Protein AF-0000000085180504 (afdb_homodimer)

Sequence (422 aa):
MKVPSAAISRLVTYLRILEELEAKGIHRTSSEQLAEEAQVTAFQVRKDLSYFGSYGTRGVGYTVPVLKRELRHILGLNRKWGLCIVGMGRLGSALADYPGFGESFELRGFFDVDPEKIGRPVRGGTIEPLDLLPQRVPGRIEIALLTVPREAAQEAADLLVRAGIKGILNFAPVILEVPKEVVVENVDFLAGLTRLSFFILNPKWREEMMEMKVPSAAISRLVTYLRILEELEAKGIHRTSSEQLAEEAQVTAFQVRKDLSYFGSYGTRGVGYTVPVLKRELRHILGLNRKWGLCIVGMGRLGSALADYPGFGESFELRGFFDVDPEKIGRPVRGGTIEPLDLLPQRVPGRIEIALLTVPREAAQEAADLLVRAGIKGILNFAPVILEVPKEVVVENVDFLAGLTRLSFFILNPKWREEMME

Secondary structure (DSSP, 8-state):
----HHHHHHHHHHHHHHHHHHHTT--EE-HHHHHHHHTS-HHHHHHHHHTT----BTTTBEEHHHHHHHHHHHTT-SS-EEEEEE--SHHHHHHHT-GGGTTTEEEEEEEES-TTTTT-EETTEEEEEGGGHHHHSTTT--EEEE---HHHHHHHHHHHHHHT--EEEE-SSS-----TTSEEEE--HHHHHHHHHHHHH-HHHHHHHH-/----HHHHHHHHHHHHHHHHHHHTT--EE-HHHHHHHHTS-HHHHHHHHHTT----BTTTBEEHHHHHHHHHHHTT-SS-EEEEEE--SHHHHHHHT-GGGTTTEEEEEEEES-TTTTT-EETTEEEEEGGGHHHHSTTT--EEEE---HHHHHHHHHHHHHHT--EEEE-SSS-----TTSEEEE--HHHHHHHHHHHHH-HHHHHHHH-

Nearest PDB structures (foldseek):
  3ikv-assembly1_B  TM=9.861E-01  e=6.871E-39  Thermus thermophilus HB27
  3ikt-assembly1_A  TM=9.910E-01  e=8.412E-38  Thermus thermophilus HB27
  3il2-assembly1_A  TM=9.865E-01  e=5.778E-37  Thermus thermophilus HB27
  2dt5-assembly1_B  TM=8.994E-01  e=1.160E-37  Thermus thermophilus HB8
  1xcb-assembly1_A  TM=9.265E-01  e=1.958E-36  Thermus aquaticus

Solvent-accessible surface area (backbone atoms only — not comparable to full-atom values): 22788 Å² total; per-residue (Å²): 135,82,64,53,64,66,44,55,56,47,49,53,52,50,39,52,52,34,51,52,37,47,75,70,68,40,57,66,45,36,46,58,58,54,10,60,75,69,56,51,48,37,66,54,45,53,53,52,48,50,78,78,43,87,77,60,44,90,97,72,26,30,49,30,71,60,53,37,52,52,48,32,50,69,33,48,50,79,43,70,43,23,24,28,35,39,23,68,47,55,53,29,45,30,56,60,64,49,81,77,53,65,81,29,39,41,74,72,44,37,22,29,83,53,73,89,52,41,67,40,77,47,83,83,47,50,29,33,54,54,83,48,41,63,74,58,24,63,97,50,30,38,35,34,38,37,44,37,57,60,90,48,37,56,63,52,49,52,54,40,49,73,27,58,39,36,27,34,43,33,51,30,90,62,87,74,85,70,61,88,80,42,46,74,37,76,47,52,61,68,58,41,50,41,53,41,40,26,38,67,76,34,54,73,53,47,55,53,54,68,100,135,82,64,52,64,66,43,54,56,46,49,53,52,51,40,52,50,34,52,52,37,48,74,70,68,41,58,65,44,37,47,58,57,52,10,60,75,68,54,53,48,38,67,54,45,52,53,53,47,50,77,79,43,87,76,62,44,89,98,73,26,29,48,29,72,59,52,37,51,52,47,34,51,68,34,47,48,78,44,70,42,22,25,29,35,38,24,68,48,54,54,30,46,30,56,59,66,49,84,76,54,64,82,31,40,41,74,71,46,38,22,29,81,52,72,88,51,41,68,40,77,45,84,85,48,49,29,33,56,54,85,48,41,62,76,57,24,64,97,52,30,39,33,34,38,36,44,36,56,61,91,48,38,56,64,53,50,50,52,41,50,74,27,58,39,37,27,34,43,32,50,31,89,63,86,76,85,71,60,89,81,41,45,77,35,77,49,50,62,67,58,41,51,41,51,42,39,26,39,66,77,35,55,73,53,48,54,53,55,69,101

Radius of gyration: 21.64 Å; Cα contacts (8 Å, |Δi|>4): 737; chains: 2; bounding box: 47×51×56 Å

pLDDT: mean 92.1, std 9.41, range [40.06, 98.75]

Structure (mmCIF, N/CA/C/O backbone):
data_AF-0000000085180504-model_v1
#
loop_
_entity.id
_entity.type
_entity.pdbx_description
1 polymer 'Redox-sensing transcriptional repressor Rex'
#
loop_
_atom_site.group_PDB
_atom_site.id
_atom_site.type_symbol
_atom_site.label_atom_id
_atom_site.label_alt_id
_atom_site.label_comp_id
_atom_site.label_asym_id
_atom_site.label_entity_id
_atom_site.label_seq_id
_atom_site.pdbx_PDB_ins_code
_atom_site.Cartn_x
_atom_site.Cartn_y
_atom_site.Cartn_z
_atom_site.occupancy
_atom_site.B_iso_or_equiv
_atom_site.auth_seq_id
_atom_site.auth_comp_id
_atom_site.auth_asym_id
_atom_site.auth_atom_id
_atom_site.pdbx_PDB_model_num
ATOM 1 N N . MET A 1 1 ? 2.65 -3.92 -28.297 1 40.06 1 MET A N 1
ATOM 2 C CA . MET A 1 1 ? 1.875 -2.871 -27.641 1 40.06 1 MET A CA 1
ATOM 3 C C . MET A 1 1 ? 2.24 -2.768 -26.156 1 40.06 1 MET A C 1
ATOM 5 O O . MET A 1 1 ? 2.49 -3.781 -25.5 1 40.06 1 MET A O 1
ATOM 9 N N . LYS A 1 2 ? 2.654 -1.572 -25.5 1 54.56 2 LYS A N 1
ATOM 10 C CA . LYS A 1 2 ? 3.168 -1.271 -24.172 1 54.56 2 LYS A CA 1
ATOM 11 C C . LYS A 1 2 ? 2.047 -1.28 -23.141 1 54.56 2 LYS A C 1
ATOM 13 O O . LYS A 1 2 ? 1.061 -0.554 -23.281 1 54.56 2 LYS A O 1
ATOM 18 N N . VAL A 1 3 ? 1.839 -2.422 -22.438 1 63.94 3 VAL A N 1
ATOM 19 C CA . VAL A 1 3 ? 0.806 -2.404 -21.406 1 63.94 3 VAL A CA 1
ATOM 20 C C . VAL A 1 3 ? 1.193 -1.422 -20.297 1 63.94 3 VAL A C 1
ATOM 22 O O . VAL A 1 3 ? 2.256 -1.555 -19.688 1 63.94 3 VAL A O 1
ATOM 25 N N . PRO A 1 4 ? 0.375 -0.436 -20.109 1 71.31 4 PRO A N 1
ATOM 26 C CA . PRO A 1 4 ? 0.628 0.518 -19.031 1 71.31 4 PRO A CA 1
ATOM 27 C C . PRO A 1 4 ? 0.573 -0.129 -17.656 1 71.31 4 PRO A C 1
ATOM 29 O O . PRO A 1 4 ? -0.22 -1.047 -17.422 1 71.31 4 PRO A O 1
ATOM 32 N N . SER A 1 5 ? 1.491 0.195 -16.781 1 78.12 5 SER A N 1
ATOM 33 C CA . SER A 1 5 ? 1.494 -0.284 -15.406 1 78.12 5 SER A CA 1
ATOM 34 C C . SER A 1 5 ? 0.122 -0.122 -14.758 1 78.12 5 SER A C 1
ATOM 36 O O . SER A 1 5 ? -0.31 -0.977 -13.984 1 78.12 5 SER A O 1
ATOM 38 N N . ALA A 1 6 ? -0.571 0.883 -15.18 1 81.44 6 ALA A N 1
ATOM 39 C CA . ALA A 1 6 ? -1.904 1.145 -14.641 1 81.44 6 ALA A CA 1
ATOM 40 C C . ALA A 1 6 ? -2.871 0.023 -15.008 1 81.44 6 ALA A C 1
ATOM 42 O O . ALA A 1 6 ? -3.752 -0.329 -14.219 1 81.44 6 ALA A O 1
ATOM 43 N N . ALA A 1 7 ? -2.672 -0.5 -16.156 1 88.31 7 ALA A N 1
ATOM 44 C CA . ALA A 1 7 ? -3.533 -1.591 -16.594 1 88.31 7 ALA A CA 1
ATOM 45 C C . ALA A 1 7 ? -3.348 -2.828 -15.719 1 88.31 7 ALA A C 1
ATOM 47 O O . ALA A 1 7 ? -4.316 -3.518 -15.398 1 88.31 7 ALA A O 1
ATOM 48 N N . ILE A 1 8 ? -2.143 -3.09 -15.305 1 91 8 ILE A N 1
ATOM 49 C CA . ILE A 1 8 ? -1.866 -4.25 -14.461 1 91 8 ILE A CA 1
ATOM 50 C C . ILE A 1 8 ? -2.531 -4.074 -13.102 1 91 8 ILE A C 1
ATOM 52 O O . ILE A 1 8 ? -3.141 -5.008 -12.57 1 91 8 ILE A O 1
ATOM 56 N N . SER A 1 9 ? -2.393 -2.914 -12.617 1 89.94 9 SER A N 1
ATOM 57 C CA . SER A 1 9 ? -3.057 -2.615 -11.352 1 89.94 9 SER A CA 1
ATOM 58 C C . SER A 1 9 ? -4.566 -2.803 -11.461 1 89.94 9 SER A C 1
ATOM 60 O O . SER A 1 9 ? -5.199 -3.318 -10.539 1 89.94 9 SER A O 1
ATOM 62 N N . ARG A 1 10 ? -5.129 -2.414 -12.586 1 92.25 10 ARG A N 1
ATOM 63 C CA . ARG A 1 10 ? -6.566 -2.572 -12.781 1 92.25 10 ARG A CA 1
ATOM 64 C C . ARG A 1 10 ? -6.941 -4.043 -12.93 1 92.25 10 ARG A C 1
ATOM 66 O O . ARG A 1 10 ? -8 -4.469 -12.469 1 92.25 10 ARG A O 1
ATOM 73 N N . LEU A 1 11 ? -6.047 -4.805 -13.562 1 95.25 11 LEU A N 1
ATOM 74 C CA . LEU A 1 11 ? -6.309 -6.234 -13.664 1 95.25 11 LEU A CA 1
ATOM 75 C C . LEU A 1 11 ? -6.426 -6.871 -12.289 1 95.25 11 LEU A C 1
ATOM 77 O O . LEU A 1 11 ? -7.258 -7.758 -12.07 1 95.25 11 LEU A O 1
ATOM 81 N N . VAL A 1 12 ? -5.555 -6.418 -11.422 1 94.19 12 VAL A N 1
ATOM 82 C CA . VAL A 1 12 ? -5.602 -6.922 -10.055 1 94.19 12 VAL A CA 1
ATOM 83 C C . VAL A 1 12 ? -6.957 -6.598 -9.43 1 94.19 12 VAL A C 1
ATOM 85 O O . VAL A 1 12 ? -7.574 -7.457 -8.797 1 94.19 12 VAL A O 1
ATOM 88 N N . THR A 1 13 ? -7.387 -5.406 -9.633 1 92.31 13 THR A N 1
ATOM 89 C CA . THR A 1 13 ? -8.68 -4.973 -9.117 1 92.31 13 THR A CA 1
ATOM 90 C C . THR A 1 13 ? -9.812 -5.785 -9.742 1 92.31 13 THR A C 1
ATOM 92 O O . THR A 1 13 ? -10.727 -6.227 -9.039 1 92.31 13 THR A O 1
ATOM 95 N N . TYR A 1 14 ? -9.766 -5.984 -11.086 1 96.31 14 TYR A N 1
ATOM 96 C CA . TYR A 1 14 ? -10.773 -6.789 -11.766 1 96.31 14 TYR A CA 1
ATOM 97 C C . TYR A 1 14 ? -10.859 -8.18 -11.156 1 96.31 14 TYR A C 1
ATOM 99 O O . TYR A 1 14 ? -11.953 -8.711 -10.945 1 96.31 14 TYR A O 1
ATOM 107 N N . LEU A 1 15 ? -9.727 -8.742 -10.914 1 95.75 15 LEU A N 1
ATOM 108 C CA . LEU A 1 15 ? -9.688 -10.086 -10.344 1 95.75 15 LEU A CA 1
ATOM 109 C C . LEU A 1 15 ? -10.398 -10.125 -9 1 95.75 15 LEU A C 1
ATOM 111 O O . LEU A 1 15 ? -11.18 -11.039 -8.734 1 95.75 15 LEU A O 1
ATOM 115 N N . ARG A 1 16 ? -10.133 -9.156 -8.188 1 92.12 16 ARG A N 1
ATOM 116 C CA . ARG A 1 16 ? -10.758 -9.109 -6.871 1 92.12 16 ARG A CA 1
ATOM 117 C C . ARG A 1 16 ? -12.273 -9.008 -6.992 1 92.12 16 ARG A C 1
ATOM 119 O O . ARG A 1 16 ? -13.008 -9.656 -6.238 1 92.12 16 ARG A O 1
ATOM 126 N N . ILE A 1 17 ? -12.688 -8.164 -7.859 1 93.81 17 ILE A N 1
ATOM 127 C CA . ILE A 1 17 ? -14.117 -8.016 -8.086 1 93.81 17 ILE A CA 1
ATOM 128 C C . ILE A 1 17 ? -14.711 -9.344 -8.539 1 93.81 17 ILE A C 1
ATOM 130 O O . ILE A 1 17 ? -15.766 -9.758 -8.047 1 93.81 17 ILE A O 1
ATOM 134 N N . LEU A 1 18 ? -14.078 -9.984 -9.453 1 96.62 18 LEU A N 1
ATOM 135 C CA . LEU A 1 18 ? -14.562 -11.266 -9.961 1 96.62 18 LEU A CA 1
ATOM 136 C C . LEU A 1 18 ? -14.633 -12.305 -8.844 1 96.62 18 LEU A C 1
ATOM 138 O O . LEU A 1 18 ? -15.57 -13.102 -8.797 1 96.62 18 LEU A O 1
ATOM 142 N N . GLU A 1 19 ? -13.625 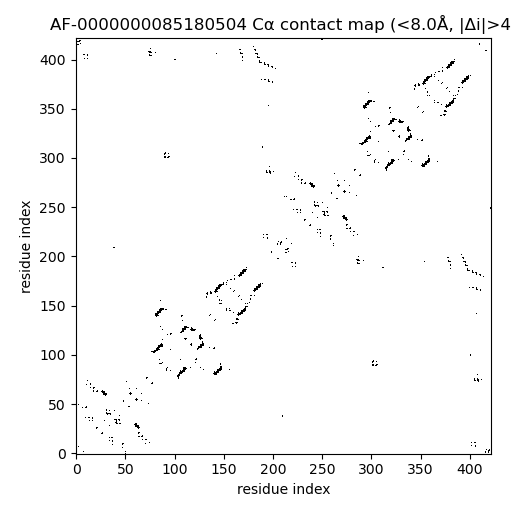-12.297 -8.008 1 93.31 19 GLU A N 1
ATOM 143 C CA . GLU A 1 19 ? -13.617 -13.219 -6.879 1 93.31 19 GLU A CA 1
ATOM 144 C C . GLU A 1 19 ? -14.797 -12.953 -5.945 1 93.31 19 GLU A C 1
ATOM 146 O O . GLU A 1 19 ? -15.414 -13.891 -5.438 1 93.31 19 GLU A O 1
ATOM 151 N N . GLU A 1 20 ? -15.039 -11.734 -5.707 1 90.81 20 GLU A N 1
ATOM 152 C CA . GLU A 1 20 ? -16.188 -11.375 -4.879 1 90.81 20 GLU A CA 1
ATOM 153 C C . GLU A 1 20 ? -17.5 -11.812 -5.531 1 90.81 20 GLU A C 1
ATOM 155 O O . GLU A 1 20 ? -18.391 -12.305 -4.855 1 90.81 20 GLU A O 1
ATOM 160 N N . LEU A 1 21 ? -17.656 -11.57 -6.832 1 95.06 21 LEU A N 1
ATOM 161 C CA . LEU A 1 21 ? -18.859 -11.984 -7.566 1 95.06 21 LEU A CA 1
ATOM 162 C C . LEU A 1 21 ? -19.062 -13.492 -7.469 1 95.06 21 LEU A C 1
ATOM 164 O O . LEU A 1 21 ? -20.172 -13.961 -7.227 1 95.06 21 LEU A O 1
ATOM 168 N N . GLU A 1 22 ? -17.984 -14.164 -7.668 1 95.62 22 GLU A N 1
ATOM 169 C CA . GLU A 1 22 ? -18.047 -15.625 -7.574 1 95.62 22 GLU A CA 1
ATOM 170 C C . GLU A 1 22 ? -18.516 -16.062 -6.188 1 95.62 22 GLU A C 1
ATOM 172 O O . GLU A 1 22 ? -19.344 -16.969 -6.066 1 95.62 22 GLU A O 1
ATOM 177 N N . ALA A 1 23 ? -17.969 -15.484 -5.184 1 91.12 23 ALA A N 1
ATOM 178 C CA . ALA A 1 23 ? -18.344 -15.797 -3.807 1 91.12 23 ALA A CA 1
ATOM 179 C C . ALA A 1 23 ? -19.844 -15.547 -3.57 1 91.12 23 ALA A C 1
ATOM 181 O O . ALA A 1 23 ? -20.469 -16.234 -2.764 1 91.12 23 ALA A O 1
ATOM 182 N N . LYS A 1 24 ? -20.391 -14.641 -4.254 1 93.12 24 LYS A N 1
ATOM 183 C CA . LYS A 1 24 ? -21.797 -14.281 -4.113 1 93.12 24 LYS A CA 1
ATOM 184 C C . LYS A 1 24 ? -22.672 -15.141 -5.023 1 93.12 24 LYS A C 1
ATOM 186 O O . LYS A 1 24 ? -23.891 -14.953 -5.074 1 93.12 24 LYS A O 1
ATOM 191 N N . GLY A 1 25 ? -22.094 -15.992 -5.805 1 95.88 25 GLY A N 1
ATOM 192 C CA . GLY A 1 25 ? -22.828 -16.906 -6.672 1 95.88 25 GLY A CA 1
ATOM 193 C C . GLY A 1 25 ? -23.219 -16.281 -7.996 1 95.88 25 GLY A C 1
ATOM 194 O O . GLY A 1 25 ? -24.109 -16.781 -8.688 1 95.88 25 GLY A O 1
ATOM 195 N N . ILE A 1 26 ? -22.594 -15.242 -8.289 1 96.12 26 ILE A N 1
ATOM 196 C CA . ILE A 1 26 ? -22.875 -14.57 -9.555 1 96.12 26 ILE A CA 1
ATOM 197 C C . ILE A 1 26 ? -22 -15.164 -10.656 1 96.12 26 ILE A C 1
ATOM 199 O O . ILE A 1 26 ? -20.766 -15.195 -10.531 1 96.12 26 ILE A O 1
ATOM 203 N N . HIS A 1 27 ? -22.562 -15.539 -11.719 1 96.31 27 HIS A N 1
ATOM 204 C CA . HIS A 1 27 ? -21.844 -16.344 -12.703 1 96.31 27 HIS A CA 1
ATOM 205 C C . HIS A 1 27 ? -21.453 -15.492 -13.914 1 96.31 27 HIS A C 1
ATOM 207 O O . HIS A 1 27 ? -20.625 -15.914 -14.719 1 96.31 27 HIS A O 1
ATOM 213 N N . ARG A 1 28 ? -22.125 -14.359 -14.094 1 96.69 28 ARG A N 1
ATOM 214 C CA . ARG A 1 28 ? -21.844 -13.523 -15.25 1 96.69 28 ARG A CA 1
ATOM 215 C C . ARG A 1 28 ? -21.703 -12.055 -14.852 1 96.69 28 ARG A C 1
ATOM 217 O O . ARG A 1 28 ? -22.281 -11.633 -13.836 1 96.69 28 ARG A O 1
ATOM 224 N N . THR A 1 29 ? -20.891 -11.367 -15.633 1 96.75 29 THR A N 1
ATOM 225 C CA . THR A 1 29 ? -20.75 -9.922 -15.453 1 96.75 29 THR A CA 1
ATOM 226 C C . THR A 1 29 ? -20.453 -9.242 -16.781 1 96.75 29 THR A C 1
ATOM 228 O O . THR A 1 29 ? -20.328 -9.898 -17.812 1 96.75 29 THR A O 1
ATOM 231 N N . SER A 1 30 ? -20.516 -7.945 -16.797 1 96.12 30 SER A N 1
ATOM 232 C CA . SER A 1 30 ? -20.25 -7.156 -18 1 96.12 30 SER A CA 1
ATOM 233 C C . SER A 1 30 ? -19.125 -6.148 -17.75 1 96.12 30 SER A C 1
ATOM 235 O O . SER A 1 30 ? -18.719 -5.926 -16.609 1 96.12 30 SER A O 1
ATOM 237 N N . SER A 1 31 ? -18.656 -5.613 -18.906 1 95.69 31 SER A N 1
ATOM 238 C CA . SER A 1 31 ? -17.672 -4.543 -18.781 1 95.69 31 SER A CA 1
ATOM 239 C C . SER A 1 31 ? -18.219 -3.369 -17.984 1 95.69 31 SER A C 1
ATOM 241 O O . SER A 1 31 ? -17.5 -2.73 -17.219 1 95.69 31 SER A O 1
ATOM 243 N N . GLU A 1 32 ? -19.438 -3.104 -18.156 1 94.69 32 GLU A N 1
ATOM 244 C CA . GLU A 1 32 ? -20.094 -2.004 -17.438 1 94.69 32 GLU A CA 1
ATOM 245 C C . GLU A 1 32 ? -20.109 -2.258 -15.938 1 94.69 32 GLU A C 1
ATOM 247 O O . GLU A 1 32 ? -19.812 -1.359 -15.148 1 94.69 32 GLU A O 1
ATOM 252 N N . GLN A 1 33 ? -20.453 -3.422 -15.594 1 94.44 33 GLN A N 1
ATOM 253 C CA . GLN A 1 33 ? -20.531 -3.77 -14.18 1 94.44 33 GLN A CA 1
ATOM 254 C C . GLN A 1 33 ? -19.141 -3.736 -13.531 1 94.44 33 GLN A C 1
ATOM 256 O O . GLN A 1 33 ? -18.984 -3.191 -12.438 1 94.44 33 GLN A O 1
ATOM 261 N N . LEU A 1 34 ? -18.172 -4.406 -14.18 1 94.19 34 LEU A N 1
ATOM 262 C CA . LEU A 1 34 ? -16.797 -4.371 -13.68 1 94.19 34 LEU A CA 1
ATOM 263 C C . LEU A 1 34 ? -16.297 -2.938 -13.547 1 94.19 34 LEU A C 1
ATOM 265 O O . LEU A 1 34 ? -15.664 -2.586 -12.547 1 94.19 34 LEU A O 1
ATOM 269 N N . ALA A 1 35 ? -16.578 -2.127 -14.586 1 93.44 35 ALA A N 1
ATOM 270 C CA . ALA A 1 35 ? -16.156 -0.73 -14.633 1 93.44 35 ALA A CA 1
ATOM 271 C C . ALA A 1 35 ? -16.719 0.052 -13.453 1 93.44 35 ALA A C 1
ATOM 273 O O . ALA A 1 35 ? -16 0.826 -12.805 1 93.44 35 ALA A O 1
ATOM 274 N N . GLU A 1 36 ? -17.922 -0.139 -13.188 1 89 36 GLU A N 1
ATOM 275 C CA . GLU A 1 36 ? -18.594 0.553 -12.078 1 89 36 GLU A CA 1
ATOM 276 C C . GLU A 1 36 ? -17.906 0.24 -10.75 1 89 36 GLU A C 1
ATOM 278 O O . GLU A 1 36 ? -17.625 1.147 -9.969 1 89 36 GLU A O 1
ATOM 283 N N . GLU A 1 37 ? -17.641 -1.01 -10.57 1 86.94 37 GLU A N 1
ATOM 284 C CA . GLU A 1 37 ? -17.031 -1.436 -9.312 1 86.94 37 GLU A CA 1
ATOM 285 C C . GLU A 1 37 ? -15.586 -0.985 -9.219 1 86.94 37 GLU A C 1
ATOM 287 O O . GLU A 1 37 ? -15.102 -0.655 -8.133 1 86.94 37 GLU A O 1
ATOM 292 N N . ALA A 1 38 ? -14.93 -0.981 -10.273 1 88.19 38 ALA A N 1
ATOM 293 C CA . ALA A 1 38 ? -13.516 -0.63 -10.312 1 88.19 38 ALA A CA 1
ATOM 294 C C . ALA A 1 38 ? -13.328 0.878 -10.453 1 88.19 38 ALA A C 1
ATOM 296 O O . ALA A 1 38 ? -12.203 1.381 -10.367 1 88.19 38 ALA A O 1
ATOM 297 N N . GLN A 1 39 ? -14.461 1.573 -10.711 1 81.38 39 GLN A N 1
ATOM 298 C CA . GLN A 1 39 ? -14.453 3.023 -10.859 1 81.38 39 GLN A CA 1
ATOM 299 C C . GLN A 1 39 ? -13.586 3.447 -12.047 1 81.38 39 GLN A C 1
ATOM 301 O O . GLN A 1 39 ? -12.734 4.328 -11.914 1 81.38 39 GLN A O 1
ATOM 306 N N . VAL A 1 40 ? -13.781 2.773 -13.102 1 88.5 40 VAL A N 1
ATOM 307 C CA . VAL A 1 40 ? -13.211 3.088 -14.406 1 88.5 40 VAL A CA 1
ATOM 308 C C . VAL A 1 40 ? -14.297 3.037 -15.477 1 88.5 40 VAL A C 1
ATOM 310 O O . VAL A 1 40 ? -15.484 2.904 -15.156 1 88.5 40 VAL A O 1
ATOM 313 N N . THR A 1 41 ? -13.953 3.256 -16.719 1 91.88 41 THR A N 1
ATOM 314 C CA . THR A 1 41 ? -14.945 3.178 -17.797 1 91.88 41 THR A CA 1
ATOM 315 C C . THR A 1 41 ? -14.992 1.771 -18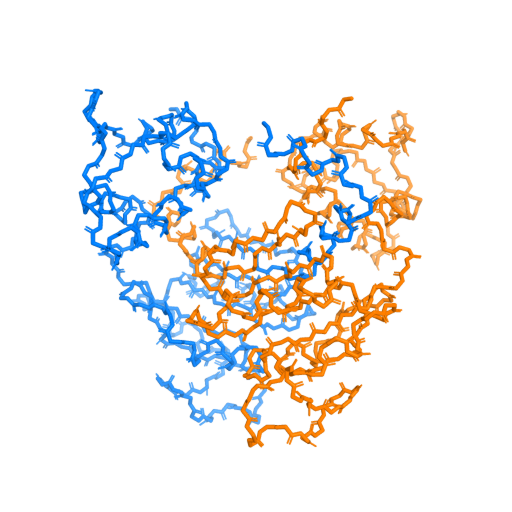.391 1 91.88 41 THR A C 1
ATOM 317 O O . THR A 1 41 ? -14.023 1.017 -18.281 1 91.88 41 THR A O 1
ATOM 320 N N . ALA A 1 42 ? -16.156 1.463 -18.906 1 94 42 ALA A N 1
ATOM 321 C CA . ALA A 1 42 ? -16.297 0.181 -19.594 1 94 42 ALA A CA 1
ATOM 322 C C . ALA A 1 42 ? -15.266 0.053 -20.719 1 94 42 ALA A C 1
ATOM 324 O O . ALA A 1 42 ? -14.766 -1.042 -20.984 1 94 42 ALA A O 1
ATOM 325 N N . PHE A 1 43 ? -15.039 1.102 -21.359 1 94.19 43 PHE A N 1
ATOM 326 C CA . PHE A 1 43 ? -14.023 1.118 -22.406 1 94.19 43 PHE A CA 1
ATOM 327 C C . PHE A 1 43 ? -12.664 0.697 -21.844 1 94.19 43 PHE A C 1
ATOM 329 O O . PHE A 1 43 ? -11.953 -0.099 -22.469 1 94.19 43 PHE A O 1
ATOM 336 N N . GLN A 1 44 ? -12.266 1.218 -20.703 1 93.25 44 GLN A N 1
ATOM 337 C CA . GLN A 1 44 ? -10.992 0.892 -20.062 1 93.25 44 GLN A CA 1
ATOM 338 C C . GLN A 1 44 ? -10.914 -0.593 -19.719 1 93.25 44 GLN A C 1
ATOM 340 O O . GLN A 1 44 ? -9.859 -1.217 -19.875 1 93.25 44 GLN A O 1
ATOM 345 N N . VAL A 1 45 ? -12.023 -1.123 -19.234 1 95.44 45 VAL A N 1
ATOM 346 C CA . VAL A 1 45 ? -12.062 -2.547 -18.922 1 95.44 45 VAL A CA 1
ATOM 347 C C . VAL A 1 45 ? -11.758 -3.365 -20.172 1 95.44 45 VAL A C 1
ATOM 349 O O . VAL A 1 45 ? -10.898 -4.25 -20.141 1 95.44 45 VAL A O 1
ATOM 352 N N . ARG A 1 46 ? -12.492 -3.074 -21.266 1 95.06 46 ARG A N 1
ATOM 353 C CA . ARG A 1 46 ? -12.305 -3.807 -22.516 1 95.06 46 ARG A CA 1
ATOM 354 C C . ARG A 1 46 ? -10.883 -3.646 -23.047 1 95.06 46 ARG A C 1
ATOM 356 O O . ARG A 1 46 ? -10.281 -4.609 -23.516 1 95.06 46 ARG A O 1
ATOM 363 N N . LYS A 1 47 ? -10.383 -2.498 -22.969 1 93.81 47 LYS A N 1
ATOM 364 C CA . LYS A 1 47 ? -9.023 -2.229 -23.422 1 93.81 47 LYS A CA 1
ATOM 365 C C . LYS A 1 47 ? -8 -3.004 -22.609 1 93.81 47 LYS A C 1
ATOM 367 O O . LYS A 1 47 ? -7.094 -3.627 -23.156 1 93.81 47 LYS A O 1
ATOM 372 N N . ASP A 1 48 ? -8.078 -2.924 -21.312 1 94 48 ASP A N 1
ATOM 373 C CA . ASP A 1 48 ? -7.168 -3.637 -20.422 1 94 48 ASP A CA 1
ATOM 374 C C . ASP A 1 48 ? -7.156 -5.133 -20.719 1 94 48 ASP A C 1
ATOM 376 O O . ASP A 1 48 ? -6.09 -5.742 -20.828 1 94 48 ASP A O 1
ATOM 380 N N . LEU A 1 49 ? -8.352 -5.672 -20.875 1 95.19 49 LEU A N 1
ATOM 381 C CA . LEU A 1 49 ? -8.477 -7.109 -21.109 1 95.19 49 LEU A CA 1
ATOM 382 C C . LEU A 1 49 ? -7.965 -7.48 -22.5 1 95.19 49 LEU A C 1
ATOM 384 O O . LEU A 1 49 ? -7.402 -8.562 -22.688 1 95.19 49 LEU A O 1
ATOM 388 N N . SER A 1 50 ? -8.062 -6.598 -23.422 1 93.31 50 SER A N 1
ATOM 389 C CA . SER A 1 50 ? -7.715 -6.879 -24.812 1 93.31 50 SER A CA 1
ATOM 390 C C . SER A 1 50 ? -6.211 -7.039 -25 1 93.31 50 SER A C 1
ATOM 392 O O . SER A 1 50 ? -5.754 -7.613 -25.984 1 93.31 50 SER A O 1
ATOM 394 N N . TYR A 1 51 ? -5.41 -6.461 -24.094 1 91.25 51 TYR A N 1
ATOM 395 C CA . TYR A 1 51 ? -3.965 -6.645 -24.141 1 91.25 51 TYR A CA 1
ATOM 396 C C . TYR A 1 51 ? -3.596 -8.117 -24.047 1 91.25 51 TYR A C 1
ATOM 398 O O . TYR A 1 51 ? -2.512 -8.523 -24.469 1 91.25 51 TYR A O 1
ATOM 406 N N . PHE A 1 52 ? -4.453 -8.953 -23.531 1 92.06 52 PHE A N 1
ATOM 407 C CA . PHE A 1 52 ? -4.074 -10.32 -23.188 1 92.06 52 PHE A CA 1
ATOM 408 C C . PHE A 1 52 ? -4.969 -11.328 -23.906 1 92.06 52 PHE A C 1
ATOM 410 O O . PHE A 1 52 ? -4.707 -12.531 -23.875 1 92.06 52 PHE A O 1
ATOM 417 N N . GLY A 1 53 ? -6.043 -10.844 -24.438 1 90.88 53 GLY A N 1
ATOM 418 C CA . GLY A 1 53 ? -6.922 -11.734 -25.172 1 90.88 53 GLY A CA 1
ATOM 419 C C . GLY A 1 53 ? -8.344 -11.219 -25.281 1 90.88 53 GLY A C 1
ATOM 420 O O . GLY A 1 53 ? -8.633 -10.086 -24.875 1 90.88 53 GLY A O 1
ATOM 421 N N . SER A 1 54 ? -9.117 -12.086 -25.828 1 90.06 54 SER A N 1
ATOM 422 C CA . SER A 1 54 ? -10.547 -11.805 -25.938 1 90.06 54 SER A CA 1
ATOM 423 C C . SER A 1 54 ? -11.352 -12.68 -24.984 1 90.06 54 SER A C 1
ATOM 425 O O . SER A 1 54 ? -11.273 -13.914 -25.047 1 90.06 54 SER A O 1
ATOM 427 N N . TYR A 1 55 ? -12.156 -12.227 -23.969 1 87.44 55 TYR A N 1
ATOM 428 C CA . TYR A 1 55 ? -12.781 -13.047 -22.938 1 87.44 55 TYR A CA 1
ATOM 429 C C . TYR A 1 55 ? -14.289 -12.82 -22.906 1 87.44 55 TYR A C 1
ATOM 431 O O . TYR A 1 55 ? -15.031 -13.602 -22.312 1 87.44 55 TYR A O 1
ATOM 439 N N . GLY A 1 56 ? -14.82 -12.078 -23.641 1 83.5 56 GLY A N 1
ATOM 440 C CA . GLY A 1 56 ? -16.234 -11.719 -23.594 1 83.5 56 GLY A CA 1
ATOM 441 C C . GLY A 1 56 ? -16.938 -11.93 -24.922 1 83.5 56 GLY A C 1
ATOM 442 O O . GLY A 1 56 ? -16.297 -12.188 -25.938 1 83.5 56 GLY A O 1
ATOM 443 N N . THR A 1 57 ? -18.281 -12.125 -24.703 1 84.62 57 THR A N 1
ATOM 444 C CA . THR A 1 57 ? -19.141 -12.133 -25.875 1 84.62 57 THR A CA 1
ATOM 445 C C . THR A 1 57 ? -19.953 -10.836 -25.969 1 84.62 57 THR A C 1
ATOM 447 O O . THR A 1 57 ? -20.578 -10.422 -24.984 1 84.62 57 THR A O 1
ATOM 450 N N . ARG A 1 58 ? -19.781 -10.219 -27.109 1 82.31 58 ARG A N 1
ATOM 451 C CA . ARG A 1 58 ? -20.5 -8.977 -27.312 1 82.31 58 ARG A CA 1
ATOM 452 C C . ARG A 1 58 ? -21.969 -9.133 -26.938 1 82.31 58 ARG A C 1
ATOM 454 O O . ARG A 1 58 ? -22.609 -10.109 -27.344 1 82.31 58 ARG A O 1
ATOM 461 N N . GLY A 1 59 ? -22.469 -8.297 -26.172 1 83.38 59 GLY A N 1
ATOM 462 C CA . GLY A 1 59 ? -23.875 -8.297 -25.812 1 83.38 59 GLY A CA 1
ATOM 463 C C . GLY A 1 59 ? -24.188 -9.211 -24.625 1 83.38 59 GLY A C 1
ATOM 464 O O . GLY A 1 59 ? -25.281 -9.148 -24.062 1 83.38 59 GLY A O 1
ATOM 465 N N . VAL A 1 60 ? -23.297 -10.07 -24.281 1 89 60 VAL A N 1
ATOM 466 C CA . VAL A 1 60 ? -23.531 -11.039 -23.219 1 89 60 VAL A CA 1
ATOM 467 C C . VAL A 1 60 ? -22.641 -10.727 -22.016 1 89 60 VAL A C 1
ATOM 469 O O . VAL A 1 60 ? -23.094 -10.711 -20.875 1 89 60 VAL A O 1
ATOM 472 N N . GLY A 1 61 ? -21.422 -10.5 -22.219 1 94.81 61 GLY A N 1
ATOM 473 C CA . GLY A 1 61 ? -20.516 -10.164 -21.141 1 94.81 61 GLY A CA 1
ATOM 474 C C . GLY A 1 61 ? -19.484 -11.25 -20.891 1 94.81 61 GLY A C 1
ATOM 475 O O . GLY A 1 61 ? -18.938 -11.836 -21.812 1 94.81 61 GLY A O 1
ATOM 476 N N . TYR A 1 62 ? -19.062 -11.398 -19.625 1 97.06 62 TYR A N 1
ATOM 477 C CA . TYR A 1 62 ? -18.016 -12.32 -19.234 1 97.06 62 TYR A CA 1
ATOM 478 C C . TYR A 1 62 ? -18.547 -13.406 -18.312 1 97.06 62 TYR A C 1
ATOM 480 O O . TYR A 1 62 ? -19.391 -13.141 -17.438 1 97.06 62 TYR A O 1
ATOM 488 N N . THR A 1 63 ? -18.125 -14.656 -18.562 1 96.44 63 THR A N 1
ATOM 489 C CA . THR A 1 63 ? -18.312 -15.695 -17.562 1 96.44 63 THR A CA 1
ATOM 490 C C . THR A 1 63 ? -17.344 -15.508 -16.406 1 96.44 63 THR A C 1
ATOM 492 O O . THR A 1 63 ? -16.125 -15.602 -16.578 1 96.44 63 THR A O 1
ATOM 495 N N . VAL A 1 64 ? -17.844 -15.297 -15.188 1 97.75 64 VAL A N 1
ATOM 496 C CA . VAL A 1 64 ? -17.062 -14.891 -14.023 1 97.75 64 VAL A CA 1
ATOM 497 C C . VAL A 1 64 ? -15.969 -15.922 -13.742 1 97.75 64 VAL A C 1
ATOM 499 O O . VAL A 1 64 ? -14.781 -15.578 -13.672 1 97.75 64 VAL A O 1
ATOM 502 N N . PRO A 1 65 ? -16.281 -17.25 -13.695 1 97.25 65 PRO A N 1
ATOM 503 C CA . PRO A 1 65 ? -15.227 -18.219 -13.398 1 97.25 65 PRO A CA 1
ATOM 504 C C . PRO A 1 65 ? -14.156 -18.281 -14.484 1 97.25 65 PRO A C 1
ATOM 506 O O . PRO A 1 65 ? -12.977 -18.484 -14.188 1 97.25 65 PRO A O 1
ATOM 509 N N . VAL A 1 66 ? -14.523 -18.094 -15.711 1 97.06 66 VAL A N 1
ATOM 510 C CA . VAL A 1 66 ? -13.586 -18.188 -16.828 1 97.06 66 VAL A CA 1
ATOM 511 C C . VAL A 1 66 ? -12.648 -16.984 -16.812 1 97.06 66 VAL A C 1
ATOM 513 O O . VAL A 1 66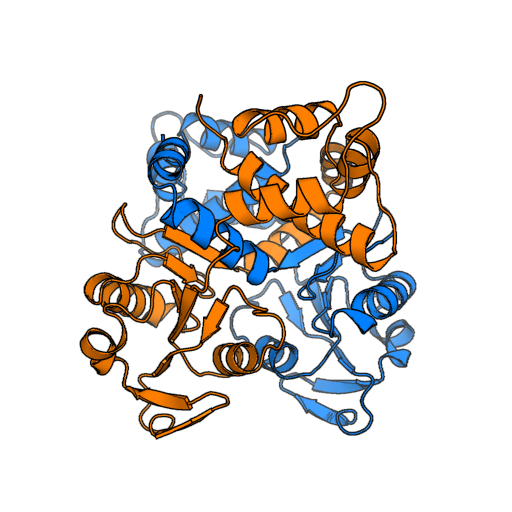 ? -11.422 -17.141 -16.875 1 97.06 66 VAL A O 1
ATOM 516 N N . LEU A 1 67 ? -13.242 -15.789 -16.75 1 97.75 67 LEU A N 1
ATOM 517 C CA . LEU A 1 67 ? -12.422 -14.586 -16.734 1 97.75 67 LEU A CA 1
ATOM 518 C C . LEU A 1 67 ? -11.508 -14.57 -15.508 1 97.75 67 LEU A C 1
ATOM 520 O O . LEU A 1 67 ? -10.352 -14.156 -15.594 1 97.75 67 LEU A O 1
ATOM 524 N N . LYS A 1 68 ? -12.008 -14.953 -14.398 1 97.56 68 LYS A N 1
ATOM 525 C CA . LYS A 1 68 ? -11.211 -15.055 -13.172 1 97.56 68 LYS A CA 1
ATOM 526 C C . LYS A 1 68 ? -9.992 -15.938 -13.383 1 97.56 68 LYS A C 1
ATOM 528 O O . LYS A 1 68 ? -8.875 -15.555 -13.031 1 97.56 68 LYS A O 1
ATOM 533 N N . ARG A 1 69 ? -10.211 -17.094 -13.922 1 96.94 69 ARG A N 1
ATOM 534 C CA . ARG A 1 69 ? -9.125 -18.047 -14.172 1 96.94 69 ARG A CA 1
ATOM 535 C C . ARG A 1 69 ? -8.078 -17.453 -15.109 1 96.94 69 ARG A C 1
ATOM 537 O O . ARG A 1 69 ? -6.879 -17.609 -14.891 1 96.94 69 ARG A O 1
ATOM 544 N N . GLU A 1 70 ? -8.531 -16.797 -16.141 1 97.25 70 GLU A N 1
ATOM 545 C CA . GLU A 1 70 ? -7.617 -16.156 -17.078 1 97.25 70 GLU A CA 1
ATOM 546 C C . GLU A 1 70 ? -6.781 -15.078 -16.406 1 97.25 70 GLU A C 1
ATOM 548 O O . GLU A 1 70 ? -5.578 -14.984 -16.641 1 97.25 70 GLU A O 1
ATOM 553 N N . LEU A 1 71 ? -7.418 -14.297 -15.602 1 97.44 71 LEU A N 1
ATOM 554 C CA . LEU A 1 71 ? -6.703 -13.227 -14.922 1 97.44 71 LEU A CA 1
ATOM 555 C C . LEU A 1 71 ? -5.699 -13.789 -13.922 1 97.44 71 LEU A C 1
ATOM 557 O O . LEU A 1 71 ? -4.598 -13.258 -13.766 1 97.44 71 LEU A O 1
ATOM 561 N N . ARG A 1 72 ? -6.062 -14.875 -13.281 1 97.19 72 ARG A N 1
ATOM 562 C CA . ARG A 1 72 ? -5.125 -15.523 -12.367 1 97.19 72 ARG A CA 1
ATOM 563 C C . ARG A 1 72 ? -3.885 -16 -13.117 1 97.19 72 ARG A C 1
ATOM 565 O O . ARG A 1 72 ? -2.766 -15.883 -12.609 1 97.19 72 ARG A O 1
ATOM 572 N N . HIS A 1 73 ? -4.129 -16.516 -14.266 1 97.06 73 HIS A N 1
ATOM 573 C CA . HIS A 1 73 ? -3.025 -16.984 -15.102 1 97.06 73 HIS A CA 1
ATOM 574 C C . HIS A 1 73 ? -2.141 -15.82 -15.539 1 97.06 73 HIS A C 1
ATOM 576 O O . HIS A 1 73 ? -0.916 -15.883 -15.414 1 97.06 73 HIS A O 1
ATOM 582 N N . ILE A 1 74 ? -2.76 -14.805 -16.016 1 95.88 74 ILE A N 1
ATOM 583 C CA . ILE A 1 74 ? -2.037 -13.641 -16.516 1 95.88 74 ILE A CA 1
ATOM 584 C C . ILE A 1 74 ? -1.197 -13.031 -15.391 1 95.88 74 ILE A C 1
ATOM 586 O O . ILE A 1 74 ? -0.047 -12.648 -15.602 1 95.88 74 ILE A O 1
ATOM 590 N N . LEU A 1 75 ? -1.682 -13.016 -14.172 1 96.69 75 LEU A N 1
ATOM 591 C CA . LEU A 1 75 ? -1.052 -12.359 -13.039 1 96.69 75 LEU A CA 1
ATOM 592 C C . LEU A 1 75 ? -0.085 -13.305 -12.328 1 96.69 75 LEU A C 1
ATOM 594 O O . LEU A 1 75 ? 0.555 -12.914 -11.344 1 96.69 75 LEU A O 1
ATOM 598 N N . GLY A 1 76 ? 0.039 -14.508 -12.828 1 96.81 76 GLY A N 1
ATOM 599 C CA . GLY A 1 76 ? 1.007 -15.461 -12.305 1 96.81 76 GLY A CA 1
ATOM 600 C C . GLY A 1 76 ? 0.571 -16.094 -11 1 96.81 76 GLY A C 1
ATOM 601 O O . GLY A 1 76 ? 1.408 -16.453 -10.172 1 96.81 76 GLY A O 1
ATOM 602 N N . LEU A 1 77 ? -0.717 -16.25 -10.789 1 96.94 77 LEU A N 1
ATOM 603 C CA . LEU A 1 77 ? -1.226 -16.734 -9.516 1 96.94 77 LEU A CA 1
ATOM 604 C C . LEU A 1 77 ? -1.589 -18.219 -9.602 1 96.94 77 LEU A C 1
ATOM 606 O O . LEU A 1 77 ? -2.125 -18.781 -8.648 1 96.94 77 LEU A O 1
ATOM 610 N N . ASN A 1 78 ? -1.337 -18.781 -10.719 1 95.69 78 ASN A N 1
ATOM 611 C CA . ASN A 1 78 ? -1.578 -20.219 -10.891 1 95.69 78 ASN A CA 1
ATOM 612 C C . ASN A 1 78 ? -0.366 -21.047 -10.469 1 95.69 78 ASN A C 1
ATOM 614 O O . ASN A 1 78 ? -0.223 -22.203 -10.875 1 95.69 78 ASN A O 1
ATOM 618 N N . ARG A 1 79 ? 0.514 -20.547 -9.758 1 95.38 79 ARG A N 1
ATOM 619 C CA . ARG A 1 79 ? 1.665 -21.219 -9.156 1 95.38 79 ARG A CA 1
ATOM 620 C C . ARG A 1 79 ? 1.909 -20.719 -7.738 1 95.38 79 ARG A C 1
ATOM 622 O O . ARG A 1 79 ? 1.26 -19.781 -7.281 1 95.38 79 ARG A O 1
ATOM 629 N N . LYS A 1 80 ? 2.941 -21.375 -7.129 1 96.25 80 LYS A N 1
ATOM 630 C CA . LYS A 1 80 ? 3.271 -21 -5.758 1 96.25 80 LYS A CA 1
ATOM 631 C C . LYS A 1 80 ? 4.578 -20.219 -5.699 1 96.25 80 LYS A C 1
ATOM 633 O O . LYS A 1 80 ? 5.621 -20.703 -6.141 1 96.25 80 LYS A O 1
ATOM 638 N N . TRP A 1 81 ? 4.52 -19.016 -5.297 1 97.88 81 TRP A N 1
ATOM 639 C CA . TRP A 1 81 ? 5.688 -18.156 -5.121 1 97.88 81 TRP A CA 1
ATOM 640 C C . TRP A 1 81 ? 6.254 -18.297 -3.711 1 97.88 81 TRP A C 1
ATOM 642 O O . TRP A 1 81 ? 5.516 -18.219 -2.727 1 97.88 81 TRP A O 1
ATOM 652 N N . GLY A 1 82 ? 7.535 -18.594 -3.613 1 98.12 82 GLY A N 1
ATOM 653 C CA . GLY A 1 82 ? 8.211 -18.609 -2.324 1 98.12 82 GLY A CA 1
ATOM 654 C C . GLY A 1 82 ? 8.539 -17.219 -1.808 1 98.12 82 GLY A C 1
ATOM 655 O O . GLY A 1 82 ? 9.141 -16.406 -2.516 1 98.12 82 GLY A O 1
ATOM 656 N N . LEU A 1 83 ? 8.133 -16.953 -0.566 1 98.44 83 LEU A N 1
ATOM 657 C CA . LEU A 1 83 ? 8.344 -15.648 0.064 1 98.44 83 LEU A CA 1
ATOM 658 C C . LEU A 1 83 ? 9.281 -15.773 1.258 1 98.44 83 LEU A C 1
ATOM 660 O O . LEU A 1 83 ? 9.383 -16.844 1.871 1 98.44 83 LEU A O 1
ATOM 664 N N . CYS A 1 84 ? 9.914 -14.719 1.557 1 98.56 84 CYS A N 1
ATOM 665 C CA . CYS A 1 84 ? 10.547 -14.578 2.863 1 98.56 84 CYS A CA 1
ATOM 666 C C . CYS A 1 84 ? 10.266 -13.203 3.457 1 98.56 84 CYS A C 1
ATOM 668 O O . CYS A 1 84 ? 9.867 -12.281 2.74 1 98.56 84 CYS A O 1
ATOM 670 N N . ILE A 1 85 ? 10.391 -13.141 4.727 1 98.12 85 ILE A N 1
ATOM 671 C CA . ILE A 1 85 ? 10.281 -11.867 5.434 1 98.12 85 ILE A CA 1
ATOM 672 C C . ILE A 1 85 ? 11.641 -11.477 6 1 98.12 85 ILE A C 1
ATOM 674 O O . ILE A 1 85 ? 12.312 -12.289 6.641 1 98.12 85 ILE A O 1
ATOM 678 N N . VAL A 1 86 ? 12.062 -10.328 5.648 1 98.5 86 VAL A N 1
ATOM 679 C CA . VAL A 1 86 ? 13.266 -9.75 6.23 1 98.5 86 VAL A CA 1
ATOM 680 C C . VAL A 1 86 ? 12.891 -8.633 7.203 1 98.5 86 VAL A C 1
ATOM 682 O O . VAL A 1 86 ? 12.414 -7.578 6.789 1 98.5 86 VAL A O 1
ATOM 685 N N . GLY A 1 87 ? 13.18 -8.789 8.445 1 97.38 87 GLY A N 1
ATOM 686 C CA . GLY A 1 87 ? 12.711 -7.945 9.531 1 97.38 87 GLY A CA 1
ATOM 687 C C . GLY A 1 87 ? 11.531 -8.531 10.273 1 97.38 87 GLY A C 1
ATOM 688 O O . GLY A 1 87 ? 10.375 -8.305 9.906 1 97.38 87 GLY A O 1
ATOM 689 N N . MET A 1 88 ? 11.828 -9.195 11.375 1 96.44 88 MET A N 1
ATOM 690 C CA . MET A 1 88 ? 10.789 -9.875 12.148 1 96.44 88 MET A CA 1
ATOM 691 C C . MET A 1 88 ? 10.406 -9.055 13.375 1 96.44 88 MET A C 1
ATOM 693 O O . MET A 1 88 ? 10.352 -9.578 14.492 1 96.44 88 MET A O 1
ATOM 697 N N . GLY A 1 89 ? 10.258 -7.805 13.086 1 92.75 89 GLY A N 1
ATOM 698 C CA . GLY A 1 89 ? 9.648 -6.961 14.102 1 92.75 89 GLY A CA 1
ATOM 699 C C . GLY A 1 89 ? 8.148 -7.156 14.211 1 92.75 89 GLY A C 1
ATOM 700 O O . GLY A 1 89 ? 7.637 -8.25 13.961 1 92.75 89 GLY A O 1
ATOM 701 N N . ARG A 1 90 ? 7.387 -6.16 14.727 1 88.81 90 ARG A N 1
ATOM 702 C CA . ARG A 1 90 ? 5.941 -6.27 14.906 1 88.81 90 ARG A CA 1
ATOM 703 C C . ARG A 1 90 ? 5.234 -6.465 13.57 1 88.81 90 ARG A C 1
ATOM 705 O O . ARG A 1 90 ? 4.402 -7.363 13.43 1 88.8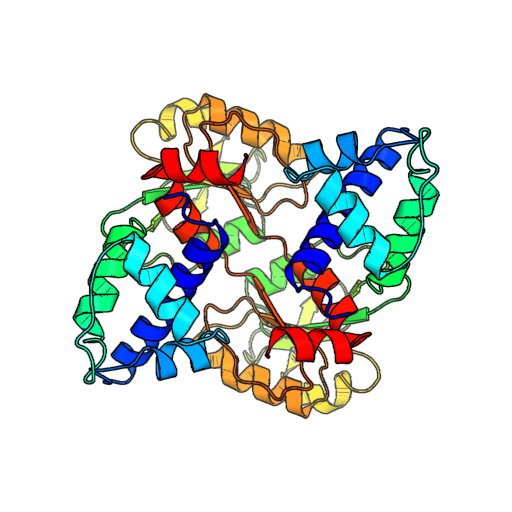1 90 ARG A O 1
ATOM 712 N N . LEU A 1 91 ? 5.598 -5.609 12.555 1 91.06 91 LEU A N 1
ATOM 713 C CA . LEU A 1 91 ? 4.961 -5.715 11.25 1 91.06 91 LEU A CA 1
ATOM 714 C C . LEU A 1 91 ? 5.277 -7.055 10.594 1 91.06 91 LEU A C 1
ATOM 716 O O . LEU A 1 91 ? 4.379 -7.746 10.117 1 91.06 91 LEU A O 1
ATOM 720 N N . GLY A 1 92 ? 6.574 -7.398 10.539 1 93.94 92 GLY A N 1
ATOM 721 C CA . GLY A 1 92 ? 6.965 -8.68 9.969 1 93.94 92 GLY A CA 1
ATOM 722 C C . GLY A 1 92 ? 6.254 -9.859 10.609 1 93.94 92 GLY A C 1
ATOM 723 O O . GLY A 1 92 ? 5.781 -10.758 9.914 1 93.94 92 GLY A O 1
ATOM 724 N N . SER A 1 93 ? 6.168 -9.797 11.852 1 93.12 93 SER A N 1
ATOM 725 C CA . SER A 1 93 ? 5.492 -10.859 12.586 1 93.12 93 SER A CA 1
ATOM 726 C C . SER A 1 93 ? 4.004 -10.898 12.258 1 93.12 93 SER A C 1
ATOM 728 O O . SER A 1 93 ? 3.416 -11.977 12.133 1 93.12 93 SER A O 1
ATOM 730 N N . ALA A 1 94 ? 3.379 -9.727 12.227 1 90.69 94 ALA A N 1
ATOM 731 C CA . ALA A 1 94 ? 1.968 -9.648 11.859 1 90.69 94 ALA A CA 1
ATOM 732 C C . ALA A 1 94 ? 1.722 -10.273 10.492 1 90.69 94 ALA A C 1
ATOM 734 O O . ALA A 1 94 ? 0.752 -11.016 10.305 1 90.69 94 ALA A O 1
ATOM 735 N N . LEU A 1 95 ? 2.646 -10 9.57 1 92.19 95 LEU A N 1
ATOM 736 C CA . LEU A 1 95 ? 2.512 -10.523 8.211 1 92.19 95 LEU A CA 1
ATOM 737 C C . LEU A 1 95 ? 2.723 -12.031 8.188 1 92.19 95 LEU A C 1
ATOM 739 O O . LEU A 1 95 ? 2.08 -12.742 7.41 1 92.19 95 LEU A O 1
ATOM 743 N N . ALA A 1 96 ? 3.637 -12.508 8.992 1 93.06 96 ALA A N 1
ATOM 744 C CA . ALA A 1 96 ? 3.9 -13.945 9.086 1 93.06 96 ALA A CA 1
ATOM 745 C C . ALA A 1 96 ? 2.643 -14.703 9.492 1 93.06 96 ALA A C 1
ATOM 747 O O . ALA A 1 96 ? 2.455 -15.859 9.094 1 93.06 96 ALA A O 1
ATOM 748 N N . ASP A 1 97 ? 1.799 -14.055 10.156 1 88.38 97 ASP A N 1
ATOM 749 C CA . ASP A 1 97 ? 0.592 -14.695 10.672 1 88.38 97 ASP A CA 1
ATOM 750 C C . ASP A 1 97 ? -0.609 -14.398 9.773 1 88.38 97 ASP A C 1
ATOM 752 O O . ASP A 1 97 ? -1.734 -14.797 10.086 1 88.38 97 ASP A O 1
ATOM 756 N N . TYR A 1 98 ? -0.347 -13.68 8.82 1 86.19 98 TYR A N 1
ATOM 757 C CA . TYR A 1 98 ? -1.437 -13.266 7.945 1 86.19 98 TYR A CA 1
ATOM 758 C C . TYR A 1 98 ? -2.062 -14.477 7.258 1 86.19 98 TYR A C 1
ATOM 760 O O . TYR A 1 98 ? -1.365 -15.258 6.609 1 86.19 98 TYR A O 1
ATOM 768 N N . PRO A 1 99 ? -3.35 -14.633 7.289 1 81.5 99 PRO A N 1
ATOM 769 C CA . PRO A 1 99 ? -4.012 -15.812 6.738 1 81.5 99 PRO A CA 1
ATOM 770 C C . PRO A 1 99 ? -4.332 -15.672 5.25 1 81.5 99 PRO A C 1
ATOM 772 O O . PRO A 1 99 ? -4.793 -16.625 4.621 1 81.5 99 PRO A O 1
ATOM 775 N N . GLY A 1 100 ? -4.023 -14.625 4.594 1 80.25 100 GLY A N 1
ATOM 776 C CA . GLY A 1 100 ? -4.574 -14.32 3.281 1 80.25 100 GLY A CA 1
ATOM 777 C C . GLY A 1 100 ? -3.635 -14.68 2.145 1 80.25 100 GLY A C 1
ATOM 778 O O . GLY A 1 100 ? -3.932 -14.406 0.979 1 80.25 100 GLY A O 1
ATOM 779 N N . PHE A 1 101 ? -2.455 -15.297 2.234 1 86.25 101 PHE A N 1
ATOM 780 C CA . PHE A 1 101 ? -1.51 -15.609 1.169 1 86.25 101 PHE A CA 1
ATOM 781 C C . PHE A 1 101 ? -2.094 -16.641 0.216 1 86.25 101 PHE A C 1
ATOM 783 O O . PHE A 1 101 ? -1.646 -16.766 -0.925 1 86.25 101 PHE A O 1
ATOM 790 N N . GLY A 1 102 ? -3.188 -17.234 0.588 1 84.88 102 GLY A N 1
ATOM 791 C CA . GLY A 1 102 ? -3.863 -18.203 -0.267 1 84.88 102 GLY A CA 1
ATOM 792 C C . GLY A 1 102 ? -2.941 -19.281 -0.781 1 84.88 102 GLY A C 1
ATOM 793 O O . GLY A 1 102 ? -2.021 -19.703 -0.079 1 84.88 102 GLY A O 1
ATOM 794 N N . GLU A 1 103 ? -3.217 -19.766 -2.07 1 91.88 103 GLU A N 1
ATOM 795 C CA . GLU A 1 103 ? -2.469 -20.875 -2.633 1 91.88 103 GLU A CA 1
ATOM 796 C C . GLU A 1 103 ? -1.282 -20.391 -3.459 1 91.88 103 GLU A C 1
ATOM 798 O O . GLU A 1 103 ? -0.393 -21.172 -3.801 1 91.88 103 GLU A O 1
ATOM 803 N N . SER A 1 104 ? -1.211 -19.141 -3.697 1 96 104 SER A N 1
ATOM 804 C CA . SER A 1 104 ? -0.242 -18.641 -4.676 1 96 104 SER A CA 1
ATOM 805 C C . SER A 1 104 ? 1.017 -18.125 -3.992 1 96 104 SER A C 1
ATOM 807 O O . SER A 1 104 ? 2.029 -17.875 -4.652 1 96 104 SER A O 1
ATOM 809 N N . PHE A 1 105 ? 1.027 -17.938 -2.701 1 97 105 PHE A N 1
ATOM 810 C CA . PHE A 1 105 ? 2.156 -17.391 -1.959 1 97 105 PHE A CA 1
ATOM 811 C C . PHE A 1 105 ? 2.439 -18.219 -0.711 1 97 105 PHE A C 1
ATOM 813 O O . PHE A 1 105 ? 1.518 -18.578 0.027 1 97 105 PHE A O 1
ATOM 820 N N . GLU A 1 106 ? 3.639 -18.531 -0.517 1 96.62 106 GLU A N 1
ATOM 821 C CA . GLU A 1 106 ? 4.027 -19.344 0.629 1 96.62 106 GLU A CA 1
ATOM 822 C C . GLU A 1 106 ? 5.254 -18.766 1.329 1 96.62 106 GLU A C 1
ATOM 824 O O . GLU A 1 106 ? 6.281 -18.531 0.694 1 96.62 106 GLU A O 1
ATOM 829 N N . LEU A 1 107 ? 5.141 -18.578 2.605 1 96.94 107 LEU A N 1
ATOM 830 C CA . LEU A 1 107 ? 6.281 -18.125 3.404 1 96.94 107 LEU A CA 1
ATOM 831 C C . LEU A 1 107 ? 7.246 -19.281 3.66 1 96.94 107 LEU A C 1
ATOM 833 O O . LEU A 1 107 ? 6.859 -20.312 4.219 1 96.94 107 LEU A O 1
ATOM 837 N N . ARG A 1 108 ? 8.477 -19.016 3.25 1 97.5 108 ARG A N 1
ATOM 838 C CA . ARG A 1 108 ? 9.453 -20.094 3.342 1 97.5 108 ARG A CA 1
ATOM 839 C C . ARG A 1 108 ? 10.672 -19.672 4.16 1 97.5 108 ARG A C 1
ATOM 841 O O . ARG A 1 108 ? 11.57 -20.469 4.414 1 97.5 108 ARG A O 1
ATOM 848 N N . GLY A 1 109 ? 10.719 -18.406 4.547 1 97.75 109 GLY A N 1
ATOM 849 C CA . GLY A 1 109 ? 11.867 -17.922 5.301 1 97.75 109 GLY A CA 1
ATOM 850 C C . GLY A 1 109 ? 11.555 -16.688 6.121 1 97.75 109 GLY A C 1
ATOM 851 O O . GLY A 1 109 ? 10.758 -15.844 5.707 1 97.75 109 GLY A O 1
ATOM 852 N N . PHE A 1 110 ? 12.211 -16.578 7.223 1 98.31 110 PHE A N 1
ATOM 853 C CA . PHE A 1 110 ? 12.086 -15.484 8.18 1 98.31 110 PHE A CA 1
ATOM 854 C C . PHE A 1 110 ? 13.453 -15.047 8.68 1 98.31 110 PHE A C 1
ATOM 856 O O . PHE A 1 110 ? 14.195 -15.844 9.258 1 98.31 110 PHE A O 1
ATOM 863 N N . PHE A 1 111 ? 13.742 -13.789 8.469 1 98.56 111 PHE A N 1
ATOM 864 C CA . PHE A 1 111 ? 15.109 -13.375 8.742 1 98.56 111 PHE A CA 1
ATOM 865 C C . PHE A 1 111 ? 15.133 -12.109 9.602 1 98.56 111 PHE A C 1
ATOM 867 O O . PHE A 1 111 ? 14.305 -11.219 9.422 1 98.56 111 PHE A O 1
ATOM 874 N N . ASP A 1 112 ? 16.094 -12.055 10.461 1 98.19 112 ASP A N 1
ATOM 875 C CA . ASP A 1 112 ? 16.359 -10.883 11.281 1 98.19 112 ASP A CA 1
ATOM 876 C C . ASP A 1 112 ? 17.844 -10.812 11.664 1 98.19 112 ASP A C 1
ATOM 878 O O . ASP A 1 112 ? 18.562 -11.805 11.547 1 98.19 112 ASP A O 1
ATOM 882 N N . VAL A 1 113 ? 18.281 -9.586 11.992 1 97.75 113 VAL A N 1
ATOM 883 C CA . VAL A 1 113 ? 19.688 -9.422 12.391 1 97.75 113 VAL A CA 1
ATOM 884 C C . VAL A 1 113 ? 19.797 -9.422 13.914 1 97.75 113 VAL A C 1
ATOM 886 O O . VAL A 1 113 ? 20.891 -9.562 14.461 1 97.75 113 VAL A O 1
ATOM 889 N N . ASP A 1 114 ? 18.688 -9.211 14.578 1 97.31 114 ASP A N 1
ATOM 890 C CA . ASP A 1 114 ? 18.672 -9.125 16.031 1 97.31 114 ASP A CA 1
ATOM 891 C C . ASP A 1 114 ? 18.906 -10.492 16.672 1 97.31 114 ASP A C 1
ATOM 893 O O . ASP A 1 114 ? 18.062 -11.383 16.578 1 97.31 114 ASP A O 1
ATOM 897 N N . PRO A 1 115 ? 19.969 -10.656 17.438 1 97.31 115 PRO A N 1
ATOM 898 C CA . PRO A 1 115 ? 20.297 -11.953 18.031 1 97.31 115 PRO A CA 1
ATOM 899 C C . PRO A 1 115 ? 19.203 -12.43 19 1 97.31 115 PRO A C 1
ATOM 901 O O . PRO A 1 115 ? 19.031 -13.641 19.188 1 97.31 115 PRO A O 1
ATOM 904 N N . GLU A 1 116 ? 18.531 -11.578 19.578 1 97.31 116 GLU A N 1
ATOM 905 C CA . GLU A 1 116 ? 17.5 -11.938 20.547 1 97.31 116 GLU A CA 1
ATOM 906 C C . GLU A 1 116 ? 16.297 -12.578 19.859 1 97.31 116 GLU A C 1
ATOM 908 O O . GLU A 1 116 ? 15.523 -13.289 20.5 1 97.31 116 GLU A O 1
ATOM 913 N N . LYS A 1 117 ? 16.125 -12.312 18.625 1 96.88 117 LYS A N 1
ATOM 914 C CA . LYS A 1 117 ? 14.992 -12.844 17.875 1 96.88 117 LYS A CA 1
ATOM 915 C C . LYS A 1 117 ? 15.375 -14.133 17.156 1 96.88 117 LYS A C 1
ATOM 917 O O . LYS A 1 117 ? 14.523 -14.992 16.922 1 96.88 117 LYS A O 1
ATOM 922 N N . ILE A 1 118 ? 16.594 -14.219 16.781 1 97.44 118 ILE A N 1
ATOM 923 C CA . ILE A 1 118 ? 17.062 -15.359 16.016 1 97.44 118 ILE A CA 1
ATOM 924 C C . ILE A 1 118 ? 16.828 -16.641 16.797 1 97.44 118 ILE A C 1
ATOM 926 O O . ILE A 1 118 ? 17.141 -16.703 18 1 97.44 118 ILE A O 1
ATOM 930 N N . GLY A 1 119 ? 16.234 -17.641 16.188 1 97.5 119 GLY A N 1
ATOM 931 C CA . GLY A 1 119 ? 15.961 -18.906 16.844 1 97.5 119 GLY A CA 1
ATOM 932 C C . GLY A 1 119 ? 14.539 -19.016 17.344 1 97.5 119 GLY A C 1
ATOM 933 O O . GLY A 1 119 ? 14.062 -20.125 17.641 1 97.5 119 GLY A O 1
ATOM 934 N N . ARG A 1 120 ? 13.828 -17.953 17.438 1 97.12 120 ARG A N 1
ATOM 935 C CA . ARG A 1 120 ? 12.453 -17.953 17.922 1 97.12 120 ARG A CA 1
ATOM 936 C C . ARG A 1 120 ? 11.523 -18.609 16.906 1 97.12 120 ARG A C 1
ATOM 938 O O . ARG A 1 120 ? 11.68 -18.406 15.695 1 97.12 120 ARG A O 1
ATOM 945 N N . PRO A 1 121 ? 10.594 -19.344 17.391 1 95.81 121 PRO A N 1
ATOM 946 C CA . PRO A 1 121 ? 9.633 -19.953 16.469 1 95.81 121 PRO A CA 1
ATOM 947 C C . PRO A 1 121 ? 8.602 -18.969 15.938 1 95.81 121 PRO A C 1
ATOM 949 O O . PRO A 1 121 ? 8.211 -18.031 16.656 1 95.81 121 PRO A O 1
ATOM 952 N N . VAL A 1 122 ? 8.234 -19.172 14.719 1 92.94 122 VAL A N 1
ATOM 953 C CA . VAL A 1 122 ? 7.125 -18.469 14.078 1 92.94 122 VAL A CA 1
ATOM 954 C C . VAL A 1 122 ? 6.266 -19.469 13.305 1 92.94 122 VAL A C 1
ATOM 956 O O . VAL A 1 122 ? 6.672 -20.625 13.102 1 92.94 122 VAL A O 1
ATOM 959 N N . ARG A 1 123 ? 5.035 -19.047 13.055 1 87 123 ARG A N 1
ATOM 960 C CA . ARG A 1 123 ? 4.195 -19.922 12.258 1 87 123 ARG A CA 1
ATOM 961 C C . ARG A 1 123 ? 4.867 -20.266 10.93 1 87 123 ARG A C 1
ATOM 963 O O . ARG A 1 123 ? 5.176 -19.375 10.141 1 87 123 ARG A O 1
ATOM 970 N N . GLY A 1 124 ? 5.207 -21.484 10.727 1 85.62 124 GLY A N 1
ATOM 971 C CA . GLY A 1 124 ? 5.781 -21.938 9.469 1 85.62 124 GLY A CA 1
ATOM 972 C C . GLY A 1 124 ? 7.297 -22.016 9.508 1 85.62 124 GLY A C 1
ATOM 973 O O . GLY A 1 124 ? 7.93 -22.328 8.492 1 85.62 124 GLY A O 1
ATOM 974 N N . GLY A 1 125 ? 7.887 -21.625 10.766 1 93.94 125 GLY A N 1
ATOM 975 C CA . GLY A 1 125 ? 9.336 -21.766 10.766 1 93.94 125 GLY A CA 1
ATOM 976 C C . GLY A 1 125 ? 10 -21.141 11.969 1 93.94 125 GLY A C 1
ATOM 977 O O . GLY A 1 125 ? 9.438 -21.141 13.07 1 93.94 125 GLY A O 1
ATOM 978 N N . THR A 1 126 ? 11.258 -20.781 11.734 1 97.06 126 THR A N 1
ATOM 979 C CA . THR A 1 126 ? 12.086 -20.156 12.758 1 97.06 126 THR A CA 1
ATOM 980 C C . THR A 1 126 ? 12.828 -18.953 12.188 1 97.06 126 THR A C 1
ATOM 982 O O . THR A 1 126 ? 13.227 -18.953 11.016 1 97.06 126 THR A O 1
ATOM 985 N N . ILE A 1 127 ? 12.984 -17.984 13.031 1 98.44 127 ILE A N 1
ATOM 986 C CA . ILE A 1 127 ? 13.719 -16.812 12.594 1 98.44 127 ILE A CA 1
ATOM 987 C C . ILE A 1 127 ? 15.195 -17.141 12.438 1 98.44 127 ILE A C 1
ATOM 989 O O . ILE A 1 127 ? 15.82 -17.672 13.359 1 98.44 127 ILE A O 1
ATOM 993 N N . GLU A 1 128 ? 15.719 -16.891 11.328 1 98.5 128 GLU A N 1
ATOM 994 C CA . GLU A 1 128 ? 17.109 -17.188 11.016 1 98.5 128 GLU A CA 1
ATOM 995 C C . GLU A 1 128 ? 17.922 -15.898 10.828 1 98.5 128 GLU A C 1
ATOM 997 O O . GLU A 1 128 ? 17.344 -14.828 10.602 1 98.5 128 GLU A O 1
ATOM 1002 N N . PRO A 1 129 ? 19.25 -15.992 10.977 1 97.88 129 PRO A N 1
ATOM 1003 C CA . PRO A 1 129 ? 20.078 -14.805 10.703 1 97.88 129 PRO A CA 1
ATOM 1004 C C . PRO A 1 129 ? 20.062 -14.414 9.234 1 97.88 129 PRO A C 1
ATOM 1006 O O . PRO A 1 129 ? 20.047 -15.281 8.359 1 97.88 129 PRO A O 1
ATOM 1009 N N . LEU A 1 130 ? 20.109 -13.164 8.922 1 96.88 130 LEU A N 1
ATOM 1010 C CA . LEU A 1 130 ? 20.062 -12.609 7.57 1 96.88 130 LEU A CA 1
ATOM 1011 C C . LEU A 1 130 ? 21.188 -13.164 6.707 1 96.88 130 LEU A C 1
ATOM 1013 O O . LEU A 1 130 ? 21.031 -13.312 5.492 1 96.88 130 LEU A O 1
ATOM 1017 N N . ASP A 1 131 ? 22.25 -13.547 7.297 1 95.12 131 ASP A N 1
ATOM 1018 C CA . ASP A 1 131 ? 23.438 -14.023 6.582 1 95.12 131 ASP A CA 1
ATOM 1019 C C . ASP A 1 131 ? 23.172 -15.367 5.906 1 95.12 131 ASP A C 1
ATOM 1021 O O . ASP A 1 131 ? 23.953 -15.805 5.062 1 95.12 131 ASP A O 1
ATOM 1025 N N . LEU A 1 132 ? 22.141 -16.031 6.168 1 97.06 132 LEU A N 1
ATOM 1026 C CA . LEU A 1 132 ? 21.828 -17.344 5.598 1 97.06 132 LEU A CA 1
ATOM 1027 C C . LEU A 1 132 ? 21.062 -17.188 4.289 1 97.06 132 LEU A C 1
ATOM 1029 O O . LEU A 1 132 ? 20.766 -18.188 3.613 1 97.06 132 LEU A O 1
ATOM 1033 N N . LEU A 1 133 ? 20.75 -15.984 3.902 1 97.25 133 LEU A N 1
ATOM 1034 C CA . LEU A 1 133 ? 19.953 -15.703 2.705 1 97.25 133 LEU A CA 1
ATOM 1035 C C . LEU A 1 133 ? 20.516 -16.453 1.5 1 97.25 133 LEU A C 1
ATOM 1037 O O . LEU A 1 133 ? 19.766 -17.109 0.767 1 97.25 133 LEU A O 1
ATOM 1041 N N . PRO A 1 134 ? 21.844 -16.453 1.251 1 96.5 134 PRO A N 1
ATOM 1042 C CA . PRO A 1 134 ? 22.391 -17.125 0.065 1 96.5 134 PRO A CA 1
ATOM 1043 C C . PRO A 1 134 ? 22.094 -18.609 0.04 1 96.5 134 PRO A C 1
ATOM 1045 O O . PRO A 1 134 ? 22.031 -19.219 -1.035 1 96.5 134 PRO A O 1
ATOM 1048 N N . GLN A 1 135 ? 21.953 -19.188 1.19 1 97 135 GLN A N 1
ATOM 1049 C CA . GLN A 1 135 ? 21.688 -20.609 1.291 1 97 135 GLN A CA 1
ATOM 1050 C C . GLN A 1 135 ? 20.188 -20.906 1.173 1 97 135 GLN A C 1
ATOM 1052 O O . GLN A 1 135 ? 19.797 -21.969 0.691 1 97 135 GLN A O 1
ATOM 1057 N N . ARG A 1 136 ? 19.328 -19.984 1.581 1 96.75 136 ARG A N 1
ATOM 1058 C CA . ARG A 1 136 ? 17.906 -20.234 1.725 1 96.75 136 ARG A CA 1
ATOM 1059 C C . ARG A 1 136 ? 17.141 -19.812 0.475 1 96.75 136 ARG A C 1
ATOM 1061 O O . ARG A 1 136 ? 16.094 -20.391 0.148 1 96.75 136 ARG A O 1
ATOM 1068 N N . VAL A 1 137 ? 17.609 -18.906 -0.295 1 96.5 137 VAL A N 1
ATOM 1069 C CA . VAL A 1 137 ? 16.859 -18.203 -1.331 1 96.5 137 VAL A CA 1
ATOM 1070 C C . VAL A 1 137 ? 16.875 -19.016 -2.621 1 96.5 137 VAL A C 1
ATOM 1072 O O . VAL A 1 137 ? 15.828 -19.234 -3.23 1 96.5 137 VAL A O 1
ATOM 1075 N N . PRO A 1 138 ? 18.078 -19.531 -3.086 1 95.56 138 PRO A N 1
ATOM 1076 C CA . PRO A 1 138 ? 18.125 -20.172 -4.402 1 95.56 138 PRO A CA 1
ATOM 1077 C C . PRO A 1 138 ? 17.141 -21.344 -4.531 1 95.56 138 PRO A C 1
ATOM 1079 O O . PRO A 1 138 ? 17.141 -22.25 -3.699 1 95.56 138 PRO A O 1
ATOM 1082 N N . GLY A 1 139 ? 16.281 -21.141 -5.551 1 94.19 139 GLY A N 1
ATOM 1083 C CA . GLY A 1 139 ? 15.359 -22.203 -5.91 1 94.19 139 GLY A CA 1
ATOM 1084 C C . GLY A 1 139 ? 14.188 -22.328 -4.957 1 94.19 139 GLY A C 1
ATOM 1085 O O . GLY A 1 139 ? 13.32 -23.188 -5.137 1 94.19 139 GLY A O 1
ATOM 1086 N N . ARG A 1 140 ? 14.102 -21.5 -3.947 1 96.56 140 ARG A N 1
ATOM 1087 C CA . ARG A 1 140 ? 13.086 -21.672 -2.908 1 96.56 140 ARG A CA 1
ATOM 1088 C C . ARG A 1 140 ? 12.273 -20.391 -2.721 1 96.56 140 ARG A C 1
ATOM 1090 O O . ARG A 1 140 ? 11.062 -20.453 -2.512 1 96.56 140 ARG A O 1
ATOM 1097 N N . ILE A 1 141 ? 12.953 -19.344 -2.805 1 98.19 141 ILE A N 1
ATOM 1098 C CA . ILE A 1 141 ? 12.32 -18.062 -2.514 1 98.19 141 ILE A CA 1
ATOM 1099 C C . ILE A 1 141 ? 12.531 -17.094 -3.686 1 98.19 141 ILE A C 1
ATOM 1101 O O . ILE A 1 141 ? 13.641 -16.969 -4.203 1 98.19 141 ILE A O 1
ATOM 1105 N N . GLU A 1 142 ? 11.492 -16.422 -4.109 1 98.31 142 GLU A N 1
ATOM 1106 C CA . GLU A 1 142 ? 11.586 -15.492 -5.234 1 98.31 142 GLU A CA 1
ATOM 1107 C C . GLU A 1 142 ? 11.266 -14.062 -4.801 1 98.31 142 GLU A C 1
ATOM 1109 O O . GLU A 1 142 ? 11.773 -13.102 -5.383 1 98.31 142 GLU A O 1
ATOM 1114 N N . ILE A 1 143 ? 10.398 -13.906 -3.801 1 98.62 143 ILE A N 1
ATOM 1115 C CA . ILE A 1 143 ? 9.922 -12.586 -3.396 1 98.62 143 ILE A CA 1
ATOM 1116 C C . ILE A 1 143 ? 10.203 -12.367 -1.91 1 98.62 143 ILE A C 1
ATOM 1118 O O . ILE A 1 143 ? 9.992 -13.273 -1.096 1 98.62 143 ILE A O 1
ATOM 1122 N N . ALA A 1 144 ? 10.688 -11.195 -1.546 1 98.75 144 ALA A N 1
ATOM 1123 C CA . ALA A 1 144 ? 10.945 -10.852 -0.15 1 98.75 144 ALA A CA 1
ATOM 1124 C C . ALA A 1 144 ? 10.023 -9.734 0.319 1 98.75 144 ALA A C 1
ATOM 1126 O O . ALA A 1 144 ? 9.797 -8.758 -0.406 1 98.75 144 ALA A O 1
ATOM 1127 N N . LEU A 1 145 ? 9.43 -9.898 1.419 1 98.25 145 LEU A N 1
ATOM 1128 C CA . LEU A 1 145 ? 8.797 -8.812 2.15 1 98.25 145 LEU A CA 1
ATOM 1129 C C . LEU A 1 145 ? 9.805 -8.102 3.047 1 98.25 145 LEU A C 1
ATOM 1131 O O . LEU A 1 145 ? 10.336 -8.695 3.982 1 98.25 145 LEU A O 1
ATOM 1135 N N . LEU A 1 146 ? 10.086 -6.891 2.771 1 98.25 146 LEU A N 1
ATOM 1136 C CA . LEU A 1 146 ? 11.109 -6.129 3.486 1 98.25 146 LEU A CA 1
ATOM 1137 C C . LEU A 1 146 ? 10.469 -5.211 4.523 1 98.25 146 LEU A C 1
ATOM 1139 O O . LEU A 1 146 ? 9.93 -4.16 4.18 1 98.25 146 LEU A O 1
ATOM 1143 N N . THR A 1 147 ? 10.516 -5.547 5.746 1 96.38 147 THR A N 1
ATOM 1144 C CA . THR A 1 147 ? 9.836 -4.844 6.828 1 96.38 147 THR A CA 1
ATOM 1145 C C . THR A 1 147 ? 10.844 -4.316 7.844 1 96.38 147 THR A C 1
ATOM 1147 O O . THR A 1 147 ? 10.602 -4.383 9.055 1 96.38 147 THR A O 1
ATOM 1150 N N . VAL A 1 148 ? 11.945 -3.797 7.43 1 95.94 148 VAL A N 1
ATOM 1151 C CA . VAL A 1 148 ? 13 -3.27 8.297 1 95.94 148 VAL A CA 1
ATOM 1152 C C . VAL A 1 148 ? 12.867 -1.753 8.406 1 95.94 148 VAL A C 1
ATOM 1154 O O . VAL A 1 148 ? 12.156 -1.127 7.613 1 95.94 148 VAL A O 1
ATOM 1157 N N . PRO A 1 149 ? 13.547 -1.168 9.391 1 91.81 149 PRO A N 1
ATOM 1158 C CA . PRO A 1 149 ? 13.562 0.294 9.477 1 91.81 149 PRO A CA 1
ATOM 1159 C C . PRO A 1 149 ? 14.219 0.951 8.258 1 91.81 149 PRO A C 1
ATOM 1161 O O . PRO A 1 149 ? 14.992 0.31 7.551 1 91.81 149 PRO A O 1
ATOM 1164 N N . ARG A 1 150 ? 13.859 2.193 8.125 1 88.81 150 ARG A N 1
ATOM 1165 C CA . ARG A 1 150 ? 14.32 2.986 6.988 1 88.81 150 ARG A CA 1
ATOM 1166 C C . ARG A 1 150 ? 15.828 2.885 6.828 1 88.81 150 ARG A C 1
ATOM 1168 O O . ARG A 1 150 ? 16.328 2.686 5.719 1 88.81 150 ARG A O 1
ATOM 1175 N N . GLU A 1 151 ? 16.562 2.975 7.887 1 92 151 GLU A N 1
ATOM 1176 C CA . GLU A 1 151 ? 18.016 3.078 7.883 1 92 151 GLU A CA 1
ATOM 1177 C C . GLU A 1 151 ? 18.656 1.772 7.426 1 92 151 GLU A C 1
ATOM 1179 O O . GLU A 1 151 ? 19.781 1.774 6.91 1 92 151 GLU A O 1
ATOM 1184 N N . ALA A 1 152 ? 17.938 0.655 7.547 1 96.56 152 ALA A N 1
ATOM 1185 C CA . ALA A 1 152 ? 18.516 -0.657 7.242 1 96.56 152 ALA A CA 1
ATOM 1186 C C . ALA A 1 152 ? 18 -1.174 5.898 1 96.56 152 ALA A C 1
ATOM 1188 O O . ALA A 1 152 ? 18.5 -2.18 5.387 1 96.56 152 ALA A O 1
ATOM 1189 N N . ALA A 1 153 ? 17.109 -0.496 5.27 1 96.19 153 ALA A N 1
ATOM 1190 C CA . ALA A 1 153 ? 16.328 -1.018 4.148 1 96.19 153 ALA A CA 1
ATOM 1191 C C . ALA A 1 153 ? 17.219 -1.267 2.934 1 96.19 153 ALA A C 1
ATOM 1193 O O . ALA A 1 153 ? 17.172 -2.338 2.326 1 96.19 153 ALA A O 1
ATOM 1194 N N . GLN A 1 154 ? 18.031 -0.302 2.543 1 96 154 GLN A N 1
ATOM 1195 C CA . GLN A 1 154 ? 18.875 -0.446 1.354 1 96 154 GLN A CA 1
ATOM 1196 C C . GLN A 1 154 ? 19.875 -1.585 1.521 1 96 154 GLN A C 1
ATOM 1198 O O . GLN A 1 154 ? 20.062 -2.383 0.602 1 96 154 GLN A O 1
ATOM 1203 N N . GLU A 1 155 ? 20.516 -1.62 2.668 1 97.5 155 GLU A N 1
ATOM 1204 C CA . GLU A 1 155 ? 21.469 -2.691 2.924 1 97.5 155 GLU A CA 1
ATOM 1205 C C . GLU A 1 155 ? 20.797 -4.059 2.848 1 97.5 155 GLU A C 1
ATOM 1207 O O . GLU A 1 155 ? 21.344 -4.992 2.26 1 97.5 155 GLU A O 1
ATOM 1212 N N . ALA A 1 156 ? 19.656 -4.23 3.461 1 98.06 156 ALA A N 1
ATOM 1213 C CA . ALA A 1 156 ? 18.906 -5.48 3.404 1 98.06 156 ALA A CA 1
ATOM 1214 C C . ALA A 1 156 ? 18.531 -5.828 1.969 1 98.06 156 ALA A C 1
ATOM 1216 O O . ALA A 1 156 ? 18.641 -6.984 1.554 1 98.06 156 ALA A O 1
ATOM 1217 N N . ALA A 1 157 ? 18.109 -4.824 1.22 1 98.06 157 ALA A N 1
ATOM 1218 C CA . ALA A 1 157 ? 17.766 -5.027 -0.183 1 98.06 157 ALA A CA 1
ATOM 1219 C C . 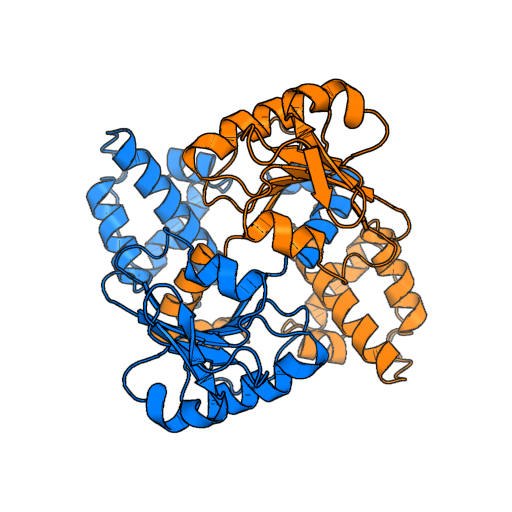ALA A 1 157 ? 18.953 -5.523 -0.983 1 98.06 157 ALA A C 1
ATOM 1221 O O . ALA A 1 157 ? 18.828 -6.422 -1.817 1 98.06 157 ALA A O 1
ATOM 1222 N N . ASP A 1 158 ? 20.109 -4.953 -0.703 1 98.06 158 ASP A N 1
ATOM 1223 C CA . ASP A 1 158 ? 21.312 -5.367 -1.4 1 98.06 158 ASP A CA 1
ATOM 1224 C C . ASP A 1 158 ? 21.625 -6.84 -1.148 1 98.06 158 ASP A C 1
ATOM 1226 O O . ASP A 1 158 ? 22.016 -7.562 -2.066 1 98.06 158 ASP A O 1
ATOM 1230 N N . LEU A 1 159 ? 21.469 -7.23 0.024 1 98.06 159 LEU A N 1
ATOM 1231 C CA . LEU A 1 159 ? 21.719 -8.625 0.38 1 98.06 159 LEU A CA 1
ATOM 1232 C C . LEU A 1 159 ? 20.703 -9.539 -0.314 1 98.06 159 LEU A C 1
ATOM 1234 O O . LEU A 1 159 ? 21.078 -10.617 -0.791 1 98.06 159 LEU A O 1
ATOM 1238 N N . LEU A 1 160 ? 19.5 -9.133 -0.357 1 98.44 160 LEU A N 1
ATOM 1239 C CA . LEU A 1 160 ? 18.453 -9.898 -1.037 1 98.44 160 LEU A CA 1
ATOM 1240 C C . LEU A 1 160 ? 18.781 -10.062 -2.518 1 98.44 160 LEU A C 1
ATOM 1242 O O . LEU A 1 160 ? 18.688 -11.164 -3.061 1 98.44 160 LEU A O 1
ATOM 1246 N N . VAL A 1 161 ? 19.156 -8.984 -3.117 1 98.06 161 VAL A N 1
ATOM 1247 C CA . VAL A 1 161 ? 19.484 -8.984 -4.539 1 98.06 161 VAL A CA 1
ATOM 1248 C C . VAL A 1 161 ? 20.656 -9.945 -4.793 1 98.06 161 VAL A C 1
ATOM 1250 O O . VAL A 1 161 ? 20.594 -10.766 -5.711 1 98.06 161 VAL A O 1
ATOM 1253 N N . ARG A 1 162 ? 21.641 -9.844 -3.953 1 97.62 162 ARG A N 1
ATOM 1254 C CA . ARG A 1 162 ? 22.797 -10.719 -4.094 1 97.62 162 ARG A CA 1
ATOM 1255 C C . ARG A 1 162 ? 22.406 -12.18 -3.93 1 97.62 162 ARG A C 1
ATOM 1257 O O . ARG A 1 162 ? 23 -13.062 -4.559 1 97.62 162 ARG A O 1
ATOM 1264 N N . ALA A 1 163 ? 21.438 -12.414 -3.113 1 98.06 163 ALA A N 1
ATOM 1265 C CA . ALA A 1 163 ? 21 -13.781 -2.844 1 98.06 163 ALA A CA 1
ATOM 1266 C C . ALA A 1 163 ? 20.141 -14.32 -3.982 1 98.06 163 ALA A C 1
ATOM 1268 O O . ALA A 1 163 ? 19.828 -15.516 -4.023 1 98.06 163 ALA A O 1
ATOM 1269 N N . GLY A 1 164 ? 19.688 -13.469 -4.895 1 97.94 164 GLY A N 1
ATOM 1270 C CA . GLY A 1 164 ? 18.969 -13.93 -6.078 1 97.94 164 GLY A CA 1
ATOM 1271 C C . GLY A 1 164 ? 17.484 -13.656 -6.023 1 97.94 164 GLY A C 1
ATOM 1272 O O . GLY A 1 164 ? 16.719 -14.242 -6.781 1 97.94 164 GLY A O 1
ATOM 1273 N N . ILE A 1 165 ? 17.062 -12.836 -5.145 1 98.31 165 ILE A N 1
ATOM 1274 C CA . ILE A 1 165 ? 15.664 -12.461 -5.055 1 98.31 165 ILE A CA 1
ATOM 1275 C C . ILE A 1 165 ? 15.227 -11.766 -6.34 1 98.31 165 ILE A C 1
ATOM 1277 O O . ILE A 1 165 ? 15.984 -10.977 -6.918 1 98.31 165 ILE A O 1
ATOM 1281 N N . LYS A 1 166 ? 13.953 -12.023 -6.707 1 97.94 166 LYS A N 1
ATOM 1282 C CA . LYS A 1 166 ? 13.461 -11.477 -7.969 1 97.94 166 LYS A CA 1
ATOM 1283 C C . LYS A 1 166 ? 12.547 -10.281 -7.73 1 97.94 166 LYS A C 1
ATOM 1285 O O . LYS A 1 166 ? 12.383 -9.43 -8.609 1 97.94 166 LYS A O 1
ATOM 1290 N N . GLY A 1 167 ? 11.914 -10.25 -6.613 1 98.06 167 GLY A N 1
ATOM 1291 C CA . GLY A 1 167 ? 11 -9.172 -6.27 1 98.06 167 GLY A CA 1
ATOM 1292 C C . GLY A 1 167 ? 11.039 -8.797 -4.801 1 98.06 167 GLY A C 1
ATOM 1293 O O . GLY A 1 167 ? 11.297 -9.648 -3.945 1 98.06 167 GLY A O 1
ATOM 1294 N N . ILE A 1 168 ? 10.812 -7.551 -4.531 1 98.38 168 ILE A N 1
ATOM 1295 C CA . ILE A 1 168 ? 10.773 -7.059 -3.158 1 98.38 168 ILE A CA 1
ATOM 1296 C C . ILE A 1 168 ? 9.477 -6.285 -2.922 1 98.38 168 ILE A C 1
ATOM 1298 O O . ILE A 1 168 ? 9.156 -5.355 -3.668 1 98.38 168 ILE A O 1
ATOM 1302 N N . LEU A 1 169 ? 8.727 -6.715 -2.021 1 97.75 169 LEU A N 1
ATOM 1303 C CA . LEU A 1 169 ? 7.656 -5.895 -1.462 1 97.75 169 LEU A CA 1
ATOM 1304 C C . LEU A 1 169 ? 8.172 -5.043 -0.306 1 97.75 169 LEU A C 1
ATOM 1306 O O . LEU A 1 169 ? 8.414 -5.559 0.79 1 97.75 169 LEU A O 1
ATOM 1310 N N . ASN A 1 170 ? 8.297 -3.805 -0.5 1 96.31 170 ASN A N 1
ATOM 1311 C CA . ASN A 1 170 ? 8.992 -2.908 0.415 1 96.31 170 ASN A CA 1
ATOM 1312 C C . ASN A 1 170 ? 8.023 -2.174 1.332 1 96.31 170 ASN A C 1
ATOM 1314 O O . ASN A 1 170 ? 7.168 -1.416 0.862 1 96.31 170 ASN A O 1
ATOM 1318 N N . PHE A 1 171 ? 8.195 -2.311 2.639 1 94.38 171 PHE A N 1
ATOM 1319 C CA . PHE A 1 171 ? 7.348 -1.641 3.619 1 94.38 171 PHE A CA 1
ATOM 1320 C C . PHE A 1 171 ? 8.086 -0.47 4.262 1 94.38 171 PHE A C 1
ATOM 1322 O O . PHE A 1 171 ? 7.484 0.313 5.004 1 94.38 171 PHE A O 1
ATOM 1329 N N . ALA A 1 172 ? 9.375 -0.396 3.982 1 90.94 172 ALA A N 1
ATOM 1330 C CA . ALA A 1 172 ? 10.148 0.719 4.52 1 90.94 172 ALA A CA 1
ATOM 1331 C C . ALA A 1 172 ? 9.859 2.008 3.758 1 90.94 172 ALA A C 1
ATOM 1333 O O . ALA A 1 172 ? 9.688 1.989 2.537 1 90.94 172 ALA A O 1
ATOM 1334 N N . PRO A 1 173 ? 9.797 3.102 4.445 1 85.31 173 PRO A N 1
ATOM 1335 C CA . PRO A 1 173 ? 9.5 4.383 3.797 1 85.31 173 PRO A CA 1
ATOM 1336 C C . PRO A 1 173 ? 10.695 4.961 3.051 1 85.31 173 PRO A C 1
ATOM 1338 O O . PRO A 1 173 ? 11.078 6.109 3.289 1 85.31 173 PRO A O 1
ATOM 1341 N N . VAL A 1 174 ? 11.266 4.184 2.125 1 86.25 174 VAL A N 1
ATOM 1342 C CA . VAL A 1 174 ? 12.414 4.609 1.335 1 86.25 174 VAL A CA 1
ATOM 1343 C C . VAL A 1 174 ? 12.297 4.074 -0.089 1 86.25 174 VAL A C 1
ATOM 1345 O O . VAL A 1 174 ? 11.602 3.084 -0.329 1 86.25 174 VAL A O 1
ATOM 1348 N N . ILE A 1 175 ? 12.867 4.789 -0.965 1 84.12 175 ILE A N 1
ATOM 1349 C CA . ILE A 1 175 ? 13.016 4.289 -2.328 1 84.12 175 ILE A CA 1
ATOM 1350 C C . ILE A 1 175 ? 14.258 3.408 -2.428 1 84.12 175 ILE A C 1
ATOM 1352 O O . ILE A 1 175 ? 15.375 3.873 -2.195 1 84.12 175 ILE A O 1
ATOM 1356 N N . LEU A 1 176 ? 14.062 2.199 -2.779 1 91.19 176 LEU A N 1
ATOM 1357 C CA . LEU A 1 176 ? 15.18 1.26 -2.859 1 91.19 176 LEU A CA 1
ATOM 1358 C C . LEU A 1 176 ? 15.891 1.369 -4.203 1 91.19 176 LEU A C 1
ATOM 1360 O O . LEU A 1 176 ? 15.242 1.534 -5.242 1 91.19 176 LEU A O 1
ATOM 1364 N N . GLU A 1 177 ? 17.109 1.317 -4.152 1 91 177 GLU A N 1
ATOM 1365 C CA . GLU A 1 177 ? 17.922 1.185 -5.355 1 91 177 GLU A CA 1
ATOM 1366 C C . GLU A 1 177 ? 18.297 -0.274 -5.617 1 91 177 GLU A C 1
ATOM 1368 O O . GLU A 1 177 ? 19.016 -0.887 -4.828 1 91 177 GLU A O 1
ATOM 1373 N N . VAL A 1 178 ? 17.797 -0.843 -6.715 1 94.94 178 VAL A N 1
ATOM 1374 C CA . VAL A 1 178 ? 18.062 -2.238 -7.059 1 94.94 178 VAL A CA 1
ATOM 1375 C C . VAL A 1 178 ? 18.328 -2.357 -8.555 1 94.94 178 VAL A C 1
ATOM 1377 O O . VAL A 1 178 ? 18 -1.455 -9.328 1 94.94 178 VAL A O 1
ATOM 1380 N N . PRO A 1 179 ? 19.016 -3.438 -8.969 1 94.19 179 PRO A N 1
ATOM 1381 C CA . PRO A 1 179 ? 19.188 -3.658 -10.406 1 94.19 179 PRO A CA 1
ATOM 1382 C C . PRO A 1 179 ? 17.859 -3.803 -11.148 1 94.19 179 PRO A C 1
ATOM 1384 O O . PRO A 1 179 ? 16.844 -4.125 -10.531 1 94.19 179 PRO A O 1
ATOM 1387 N N . LYS A 1 180 ? 17.859 -3.59 -12.453 1 88.25 180 LYS A N 1
ATOM 1388 C CA . LYS A 1 180 ? 16.656 -3.562 -13.297 1 88.25 180 LYS A CA 1
ATOM 1389 C C . LYS A 1 180 ? 15.945 -4.906 -13.273 1 88.25 180 LYS A C 1
ATOM 1391 O O . LYS A 1 180 ? 14.734 -4.973 -13.516 1 88.25 180 LYS A O 1
ATOM 1396 N N . GLU A 1 181 ? 16.672 -5.891 -13 1 92.75 181 GLU A N 1
ATOM 1397 C CA . GLU A 1 181 ? 16.109 -7.238 -13.055 1 92.75 181 GLU A CA 1
ATOM 1398 C C . GLU A 1 181 ? 15.242 -7.527 -11.844 1 92.75 181 GLU A C 1
ATOM 1400 O O . GLU A 1 181 ? 14.477 -8.5 -11.836 1 92.75 181 GLU A O 1
ATOM 1405 N N . VAL A 1 182 ? 15.414 -6.754 -10.789 1 96.06 182 VAL A N 1
ATOM 1406 C CA . VAL A 1 182 ? 14.641 -6.953 -9.57 1 96.06 182 VAL A CA 1
ATOM 1407 C C . VAL A 1 182 ? 13.469 -5.98 -9.531 1 96.06 182 VAL A C 1
ATOM 1409 O O . VAL A 1 182 ? 13.648 -4.773 -9.719 1 96.06 182 VAL A O 1
ATOM 1412 N N . VAL A 1 183 ? 12.305 -6.52 -9.32 1 95.19 183 VAL A N 1
ATOM 1413 C CA . VAL A 1 183 ? 11.102 -5.699 -9.273 1 95.19 183 VAL A CA 1
ATOM 1414 C C . VAL A 1 183 ? 10.812 -5.289 -7.828 1 95.19 183 VAL A C 1
ATOM 1416 O O . VAL A 1 183 ? 10.945 -6.102 -6.906 1 95.19 183 VAL A O 1
ATOM 1419 N N . VAL A 1 184 ? 10.406 -4.012 -7.656 1 94.56 184 VAL A N 1
ATOM 1420 C CA . VAL A 1 184 ? 10.062 -3.523 -6.324 1 94.56 184 VAL A CA 1
ATOM 1421 C C . VAL A 1 184 ? 8.641 -2.969 -6.324 1 94.56 184 VAL A C 1
ATOM 1423 O O . VAL A 1 184 ? 8.25 -2.242 -7.242 1 94.56 184 VAL A O 1
ATOM 1426 N N . GLU A 1 185 ? 7.844 -3.385 -5.41 1 93.75 185 GLU A N 1
ATOM 1427 C CA . GLU A 1 185 ? 6.559 -2.781 -5.07 1 93.75 185 GLU A CA 1
ATOM 1428 C C . GLU A 1 185 ? 6.578 -2.193 -3.664 1 93.75 185 GLU A C 1
ATOM 1430 O O . GLU A 1 185 ? 7.078 -2.822 -2.73 1 93.75 185 GLU A O 1
ATOM 1435 N N . ASN A 1 186 ? 6.062 -0.993 -3.537 1 91.56 186 ASN A N 1
ATOM 1436 C CA . ASN A 1 186 ? 6.059 -0.323 -2.24 1 91.56 186 ASN A CA 1
ATOM 1437 C C . ASN A 1 186 ? 4.688 -0.387 -1.577 1 91.56 186 ASN A C 1
ATOM 1439 O O . ASN A 1 186 ? 3.668 -0.152 -2.227 1 91.56 186 ASN A O 1
ATOM 1443 N N . VAL A 1 187 ? 4.645 -0.842 -0.388 1 91.75 187 VAL A N 1
ATOM 1444 C CA . VAL A 1 187 ? 3.473 -0.737 0.474 1 91.75 187 VAL A CA 1
ATOM 1445 C C . VAL A 1 187 ? 3.668 0.398 1.477 1 91.75 187 VAL A C 1
ATOM 1447 O O . VAL A 1 187 ? 4.246 0.196 2.549 1 91.75 187 VAL A O 1
ATOM 1450 N N . ASP A 1 188 ? 3.238 1.535 1.14 1 87.69 188 ASP A N 1
ATOM 1451 C CA . ASP A 1 188 ? 3.566 2.756 1.87 1 87.69 188 ASP A CA 1
ATOM 1452 C C . ASP A 1 188 ? 2.32 3.361 2.514 1 87.69 188 ASP A C 1
ATOM 1454 O O . ASP A 1 188 ? 1.608 4.145 1.883 1 87.69 188 ASP A O 1
ATOM 1458 N N . PHE A 1 189 ? 2.053 3.057 3.758 1 90.94 189 PHE A N 1
ATOM 1459 C CA . PHE A 1 189 ? 0.833 3.568 4.371 1 90.94 189 PHE A CA 1
ATOM 1460 C C . PHE A 1 189 ? 0.934 5.074 4.602 1 90.94 189 PHE A C 1
ATOM 1462 O O . PHE A 1 189 ? -0.078 5.777 4.59 1 90.94 189 PHE A O 1
ATOM 1469 N N . LEU A 1 190 ? 2.285 5.625 4.777 1 91.19 190 LEU A N 1
ATOM 1470 C CA . LEU A 1 190 ? 2.43 7.066 4.926 1 91.19 190 LEU A CA 1
ATOM 1471 C C . LEU A 1 190 ? 2.008 7.793 3.652 1 91.19 190 LEU A C 1
ATOM 1473 O O . LEU A 1 190 ? 1.393 8.859 3.715 1 91.19 190 LEU A O 1
ATOM 1477 N N . ALA A 1 191 ? 2.391 7.207 2.547 1 92.31 191 ALA A N 1
ATOM 1478 C CA . ALA A 1 191 ? 1.939 7.773 1.281 1 92.31 191 ALA A CA 1
ATOM 1479 C C . ALA A 1 191 ? 0.416 7.789 1.197 1 92.31 191 ALA A C 1
ATOM 1481 O O . ALA A 1 191 ? -0.177 8.758 0.726 1 92.31 191 ALA A O 1
ATOM 1482 N N . GLY A 1 192 ? -0.206 6.691 1.62 1 94.12 192 GLY A N 1
ATOM 1483 C CA . GLY A 1 192 ? -1.659 6.633 1.661 1 94.12 192 GLY A CA 1
ATOM 1484 C C . GLY A 1 192 ? -2.273 7.707 2.537 1 94.12 192 GLY A C 1
ATOM 1485 O O . GLY A 1 192 ? -3.248 8.352 2.145 1 94.12 192 GLY A O 1
ATOM 1486 N N . LEU A 1 193 ? -1.706 7.914 3.688 1 96.19 193 LEU A N 1
ATOM 1487 C CA . LEU A 1 193 ? -2.172 8.961 4.59 1 96.19 193 LEU A CA 1
ATOM 1488 C C . LEU A 1 193 ? -2.039 10.336 3.945 1 96.19 193 LEU A C 1
ATOM 1490 O O . LEU A 1 193 ? -2.945 11.164 4.051 1 96.19 193 LEU A O 1
ATOM 1494 N N . THR A 1 194 ? -0.908 10.523 3.318 1 95.5 194 THR A N 1
ATOM 1495 C CA . THR A 1 194 ? -0.646 11.805 2.66 1 95.5 194 THR A CA 1
ATOM 1496 C C . THR A 1 194 ? -1.663 12.055 1.552 1 95.5 194 THR A C 1
ATOM 1498 O O . THR A 1 194 ? -2.182 13.172 1.422 1 95.5 194 THR A O 1
ATOM 1501 N N . ARG A 1 195 ? -1.983 11.07 0.787 1 94.69 195 ARG A N 1
ATOM 1502 C CA . ARG A 1 195 ? -3.008 11.219 -0.241 1 94.69 195 ARG A CA 1
ATOM 1503 C C . ARG A 1 195 ? -4.367 11.516 0.381 1 94.69 195 ARG A C 1
ATOM 1505 O O . ARG A 1 195 ? -5.125 12.344 -0.136 1 94.69 195 ARG A O 1
ATOM 1512 N N . LEU A 1 196 ? -4.66 10.844 1.457 1 96.25 196 LEU A N 1
ATOM 1513 C CA . LEU A 1 196 ? -5.914 11.102 2.156 1 96.25 196 LEU A CA 1
ATOM 1514 C C . LEU A 1 196 ? -6.004 12.562 2.59 1 96.25 196 LEU A C 1
ATOM 1516 O O . LEU A 1 196 ? -7.027 13.219 2.375 1 96.25 196 LEU A O 1
ATOM 1520 N N . SER A 1 197 ? -4.961 13.031 3.238 1 96.94 197 SER A N 1
ATOM 1521 C CA . SER A 1 197 ? -4.965 14.414 3.709 1 96.94 197 SER A CA 1
ATOM 1522 C C . SER A 1 197 ? -5.23 15.391 2.566 1 96.94 197 SER A C 1
ATOM 1524 O O . SER A 1 197 ? -6.008 16.328 2.717 1 96.94 197 SER A O 1
ATOM 1526 N N . PHE A 1 198 ? -4.656 15.156 1.409 1 96 198 PHE A N 1
ATOM 1527 C CA . PHE A 1 198 ? -4.871 16.016 0.247 1 96 198 PHE A CA 1
ATOM 1528 C C . PHE A 1 198 ? -6.336 15.984 -0.175 1 96 198 PHE A C 1
ATOM 1530 O O . PHE A 1 198 ? -6.949 17.047 -0.361 1 96 198 PHE A O 1
ATOM 1537 N N . PHE A 1 199 ? -6.871 14.812 -0.308 1 94 199 PHE A N 1
ATOM 1538 C CA . PHE A 1 199 ? -8.211 14.672 -0.875 1 94 199 PHE A CA 1
ATOM 1539 C C . PHE A 1 199 ? -9.266 15.164 0.104 1 94 199 PHE A C 1
ATOM 1541 O O . PHE A 1 199 ? -10.305 15.68 -0.309 1 94 199 PHE A O 1
ATOM 1548 N N . ILE A 1 200 ? -8.984 14.953 1.374 1 95.06 200 ILE A N 1
ATOM 1549 C CA . ILE A 1 200 ? -9.906 15.484 2.377 1 95.06 200 ILE A CA 1
ATOM 1550 C C . ILE A 1 200 ? -9.945 17 2.285 1 95.06 200 ILE A C 1
ATOM 1552 O O . ILE A 1 200 ? -11.023 17.609 2.363 1 95.06 200 ILE A O 1
ATOM 1556 N N . LEU A 1 201 ? -8.828 17.625 2.078 1 93.56 201 LEU A N 1
ATOM 1557 C CA . LEU A 1 201 ? -8.727 19.078 2.02 1 93.56 201 LEU A CA 1
ATOM 1558 C C . LEU A 1 201 ? -9.258 19.609 0.69 1 93.56 201 LEU A C 1
ATOM 1560 O O . LEU A 1 201 ? -9.672 20.766 0.597 1 93.56 201 LEU A O 1
ATOM 1564 N N . ASN A 1 202 ? -9.18 18.75 -0.357 1 91.19 202 ASN A N 1
ATOM 1565 C CA . ASN A 1 202 ? -9.539 19.172 -1.706 1 91.19 202 ASN A CA 1
ATOM 1566 C C . ASN A 1 202 ? -10.594 18.25 -2.316 1 91.19 202 ASN A C 1
ATOM 1568 O O . ASN A 1 202 ? -10.336 17.578 -3.316 1 91.19 202 ASN A O 1
ATOM 1572 N N . PRO A 1 203 ? -11.766 18.266 -1.826 1 84.88 203 PRO A N 1
ATOM 1573 C CA . PRO A 1 203 ? -12.812 17.344 -2.27 1 84.88 203 PRO A CA 1
ATOM 1574 C C . PRO A 1 203 ? -13.141 17.5 -3.754 1 84.88 203 PRO A C 1
ATOM 1576 O O . PRO A 1 203 ? -13.555 16.531 -4.395 1 84.88 203 PRO A O 1
ATOM 1579 N N . LYS A 1 204 ? -12.969 18.641 -4.32 1 81.25 204 LYS A N 1
ATOM 1580 C CA . LYS A 1 204 ? -13.266 18.859 -5.73 1 81.25 204 LYS A CA 1
ATOM 1581 C C . LYS A 1 204 ? -12.367 18 -6.621 1 81.25 204 LYS A C 1
ATOM 1583 O O . LYS A 1 204 ? -12.805 17.516 -7.66 1 81.25 204 LYS A O 1
ATOM 1588 N N . TRP A 1 205 ? -11.125 17.797 -6.121 1 78.75 205 TRP A N 1
ATOM 1589 C CA . TRP A 1 205 ? -10.172 17.016 -6.906 1 78.75 205 TRP A CA 1
ATOM 1590 C C . TRP A 1 205 ? -10.5 15.531 -6.832 1 78.75 205 TRP A C 1
ATOM 1592 O O . TRP A 1 205 ? -10.109 14.758 -7.707 1 78.75 205 TRP A O 1
ATOM 1602 N N . ARG A 1 206 ? -11.156 15.086 -5.879 1 72.56 206 ARG A N 1
ATOM 1603 C CA . ARG A 1 206 ? -11.57 13.688 -5.742 1 72.56 206 ARG A CA 1
ATOM 1604 C C . ARG A 1 206 ? -12.641 13.336 -6.77 1 72.56 206 ARG A C 1
ATOM 1606 O O . ARG A 1 206 ? -12.625 12.234 -7.328 1 72.56 206 ARG A O 1
ATOM 1613 N N . GLU A 1 207 ? -13.57 14.109 -6.902 1 62.88 207 GLU A N 1
ATOM 1614 C CA . GLU A 1 207 ? -14.711 13.93 -7.793 1 62.88 207 GLU A CA 1
ATOM 1615 C C . GLU A 1 207 ? -14.258 13.773 -9.242 1 62.88 207 GLU A C 1
ATOM 1617 O O . GLU A 1 207 ? -14.859 13.023 -10.016 1 62.88 207 GLU A O 1
ATOM 1622 N N . GLU A 1 208 ? -13.281 14.461 -9.508 1 56.53 208 GLU A N 1
ATOM 1623 C CA . GLU A 1 208 ? -12.773 14.414 -10.875 1 56.53 208 GLU A CA 1
ATOM 1624 C C . GLU A 1 208 ? -12.109 13.07 -11.18 1 56.53 208 GLU A C 1
ATOM 1626 O O . GLU A 1 208 ? -12.016 12.664 -12.336 1 56.53 208 GLU A O 1
ATOM 1631 N N . MET A 1 209 ? -11.703 12.367 -10.172 1 52.81 209 MET A N 1
ATOM 1632 C CA . MET A 1 209 ? -11.109 11.047 -10.336 1 52.81 209 MET A CA 1
ATOM 1633 C C . MET A 1 209 ? -12.18 10 -10.648 1 52.81 209 MET A C 1
ATOM 1635 O O . MET A 1 209 ? -11.898 8.992 -11.289 1 52.81 209 MET A O 1
ATOM 1639 N N . MET A 1 210 ? -13.344 10.234 -10.023 1 47.06 210 MET A N 1
ATOM 1640 C CA . MET A 1 210 ? -14.445 9.297 -10.172 1 47.06 210 MET A CA 1
ATOM 1641 C C . MET A 1 210 ? -15.156 9.5 -11.5 1 47.06 210 MET A C 1
ATOM 1643 O O . MET A 1 210 ? -15.922 8.633 -11.938 1 47.06 210 MET A O 1
ATOM 1647 N N . GLU A 1 211 ? -15.023 10.594 -12.266 1 40.88 211 GLU A N 1
ATOM 1648 C CA . GLU A 1 211 ? -15.633 10.812 -13.578 1 40.88 211 GLU A CA 1
ATOM 1649 C C . GLU A 1 211 ? -14.68 10.406 -14.695 1 40.88 211 GLU A C 1
ATOM 1651 O O . GLU A 1 211 ? -13.469 10.578 -14.586 1 40.88 211 GLU A O 1
ATOM 1656 N N . MET B 1 1 ? -8.922 22.938 -14.406 1 40.25 1 MET B N 1
ATOM 1657 C CA . MET B 1 1 ? -8.125 21.844 -14.953 1 40.25 1 MET B CA 1
ATOM 1658 C C . MET B 1 1 ? -8.109 20.656 -14 1 40.25 1 MET B C 1
ATOM 1660 O O . MET B 1 1 ? -8.07 20.828 -12.781 1 40.25 1 MET B O 1
ATOM 1664 N N . LYS B 1 2 ? -8.469 19.328 -14.352 1 55 2 LYS B N 1
ATOM 1665 C CA . LYS B 1 2 ? -8.672 18.094 -13.609 1 55 2 LYS B CA 1
ATOM 1666 C C . LYS B 1 2 ? -7.336 17.453 -13.219 1 55 2 LYS B C 1
ATOM 1668 O O . LYS B 1 2 ? -6.496 17.188 -14.086 1 55 2 LYS B O 1
ATOM 1673 N N . VAL B 1 3 ? -6.852 17.703 -11.992 1 64.94 3 VAL B N 1
ATOM 1674 C CA . VAL B 1 3 ? -5.602 17.047 -11.617 1 64.94 3 VAL B CA 1
ATOM 1675 C C . VAL B 1 3 ? -5.809 15.539 -11.547 1 64.94 3 VAL B C 1
ATOM 1677 O O . VAL B 1 3 ? -6.656 15.055 -10.789 1 64.94 3 VAL B O 1
ATOM 1680 N N . PRO B 1 4 ? -5.109 14.844 -12.359 1 72.25 4 PRO B N 1
ATOM 1681 C CA . PRO B 1 4 ? -5.184 13.383 -12.312 1 72.25 4 PRO B CA 1
ATOM 1682 C C . PRO B 1 4 ? -4.707 12.812 -10.977 1 72.25 4 PRO B C 1
ATOM 1684 O O . PRO B 1 4 ? -3.783 13.352 -10.367 1 72.25 4 PRO B O 1
ATOM 1687 N N . SER B 1 5 ? -5.402 11.844 -10.453 1 78.5 5 SER B N 1
ATOM 1688 C CA . SER B 1 5 ? -4.996 11.148 -9.227 1 78.5 5 SER B CA 1
ATOM 1689 C C . SER B 1 5 ? -3.535 10.727 -9.297 1 78.5 5 SER B C 1
ATOM 1691 O O . SER B 1 5 ? -2.822 10.773 -8.289 1 78.5 5 SER B O 1
ATOM 1693 N N . ALA B 1 6 ? -3.096 10.43 -10.469 1 81.69 6 ALA B N 1
ATOM 1694 C CA . ALA B 1 6 ? -1.709 10.016 -10.672 1 81.69 6 ALA B CA 1
ATOM 1695 C C . ALA B 1 6 ? -0.744 11.148 -10.328 1 81.69 6 ALA B C 1
ATOM 1697 O O . ALA B 1 6 ? 0.344 10.906 -9.805 1 81.69 6 ALA B O 1
ATOM 1698 N N . ALA B 1 7 ? -1.166 12.312 -10.617 1 88.56 7 ALA B N 1
ATOM 1699 C CA . ALA B 1 7 ? -0.326 13.469 -10.32 1 88.56 7 ALA B CA 1
ATOM 1700 C C . ALA B 1 7 ? -0.14 13.641 -8.82 1 88.56 7 ALA B C 1
ATOM 1702 O O . ALA B 1 7 ? 0.954 13.977 -8.359 1 88.56 7 ALA B O 1
ATOM 1703 N N . ILE B 1 8 ? -1.168 13.367 -8.047 1 91.06 8 ILE B N 1
ATOM 1704 C CA . ILE B 1 8 ? -1.088 13.5 -6.602 1 91.06 8 ILE B CA 1
ATOM 1705 C C . ILE B 1 8 ? -0.125 12.453 -6.035 1 91.06 8 ILE B C 1
ATOM 1707 O O . ILE B 1 8 ? 0.699 12.766 -5.172 1 91.06 8 ILE B O 1
ATOM 1711 N N . SER B 1 9 ? -0.268 11.312 -6.543 1 90 9 SER B N 1
ATOM 1712 C CA . SER B 1 9 ? 0.654 10.258 -6.129 1 90 9 SER B CA 1
ATOM 1713 C C . SER B 1 9 ? 2.098 10.633 -6.441 1 90 9 SER B C 1
ATOM 1715 O O . SER B 1 9 ? 3 10.375 -5.641 1 90 9 SER B O 1
ATOM 1717 N N . ARG B 1 10 ? 2.318 11.258 -7.578 1 92.19 10 ARG B N 1
ATOM 1718 C CA . ARG B 1 10 ? 3.666 11.672 -7.953 1 92.19 10 ARG B CA 1
ATOM 1719 C C . ARG B 1 10 ? 4.156 12.812 -7.066 1 92.19 10 ARG B C 1
ATOM 1721 O O . ARG B 1 10 ? 5.34 12.883 -6.73 1 92.19 10 ARG B O 1
ATOM 1728 N N . LEU B 1 11 ? 3.229 13.68 -6.68 1 95.31 11 LEU B N 1
ATOM 1729 C CA . LEU B 1 11 ? 3.613 14.75 -5.766 1 95.31 11 LEU B CA 1
ATOM 1730 C C . LEU B 1 11 ? 4.145 14.188 -4.457 1 95.31 11 LEU B C 1
ATOM 1732 O O . LEU B 1 11 ? 5.098 14.719 -3.883 1 95.31 11 LEU B O 1
ATOM 1736 N N . VAL B 1 12 ? 3.471 13.141 -4.027 1 94.19 12 VAL B N 1
ATOM 1737 C CA . VAL B 1 12 ? 3.918 12.484 -2.805 1 94.19 12 VAL B CA 1
ATOM 1738 C C . VAL B 1 12 ? 5.344 11.961 -2.988 1 94.19 12 VAL B C 1
ATOM 1740 O O . VAL B 1 12 ? 6.191 12.148 -2.113 1 94.19 12 VAL B O 1
ATOM 1743 N N . THR B 1 13 ? 5.574 11.367 -4.098 1 92.19 13 THR B N 1
ATOM 1744 C CA . THR B 1 13 ? 6.898 10.844 -4.414 1 92.19 13 THR B CA 1
ATOM 1745 C C . THR B 1 13 ? 7.922 11.977 -4.5 1 92.19 13 THR B C 1
ATOM 1747 O O . THR B 1 13 ? 9.023 11.867 -3.967 1 92.19 13 THR B O 1
ATOM 1750 N N . TYR B 1 14 ? 7.555 13.094 -5.195 1 96.25 14 TYR B N 1
ATOM 1751 C CA . TYR B 1 14 ? 8.445 14.25 -5.289 1 96.25 14 TYR B CA 1
ATOM 1752 C C . TYR B 1 14 ? 8.836 14.75 -3.904 1 96.25 14 TYR B C 1
ATOM 1754 O O . TYR B 1 14 ? 10 15.07 -3.664 1 96.25 14 TYR B O 1
ATOM 1762 N N . LEU B 1 15 ? 7.879 14.812 -3.055 1 95.75 15 LEU B N 1
ATOM 1763 C CA . LEU B 1 15 ? 8.133 15.297 -1.701 1 95.75 15 LEU B CA 1
ATOM 1764 C C . LEU B 1 15 ? 9.164 14.414 -0.999 1 95.75 15 LEU B C 1
ATOM 1766 O O . LEU B 1 15 ? 10.086 14.922 -0.357 1 95.75 15 LEU B O 1
ATOM 1770 N N . ARG B 1 16 ? 9.008 13.141 -1.137 1 92 16 ARG B N 1
ATOM 1771 C CA . ARG B 1 16 ? 9.945 12.211 -0.503 1 92 16 ARG B CA 1
ATOM 1772 C C . ARG B 1 16 ? 11.359 12.414 -1.036 1 92 16 ARG B C 1
ATOM 1774 O O . ARG B 1 16 ? 12.328 12.375 -0.272 1 92 16 ARG B O 1
ATOM 1781 N N . ILE B 1 17 ? 11.43 12.531 -2.297 1 93.75 17 ILE B N 1
ATOM 1782 C CA . ILE B 1 17 ? 12.734 12.758 -2.916 1 93.75 17 ILE B CA 1
ATOM 1783 C C . ILE B 1 17 ? 13.344 14.055 -2.377 1 93.75 17 ILE B C 1
ATOM 1785 O O . ILE B 1 17 ? 14.523 14.094 -2.033 1 93.75 17 ILE B O 1
ATOM 1789 N N . LEU B 1 18 ? 12.57 15.078 -2.326 1 96.56 18 LEU B N 1
ATOM 1790 C CA . LEU B 1 18 ? 13.047 16.359 -1.832 1 96.56 18 LEU B CA 1
ATOM 1791 C C . LEU B 1 18 ? 13.516 16.25 -0.386 1 96.56 18 LEU B C 1
ATOM 1793 O O . LEU B 1 18 ? 14.523 16.859 -0.007 1 96.56 18 LEU B O 1
ATOM 1797 N N . GLU B 1 19 ? 12.766 15.516 0.389 1 93.25 19 GLU B N 1
ATOM 1798 C CA . GLU B 1 19 ? 13.148 15.305 1.781 1 93.25 19 GLU B CA 1
ATOM 1799 C C . GLU B 1 19 ? 14.484 14.578 1.881 1 93.25 19 GLU B C 1
ATOM 1801 O O . GLU B 1 19 ? 15.32 14.906 2.73 1 93.25 19 GLU B O 1
ATOM 1806 N N . GLU B 1 20 ? 14.633 13.625 1.076 1 90.62 20 GLU B N 1
ATOM 1807 C CA . GLU B 1 20 ? 15.906 12.906 1.047 1 90.62 20 GLU B CA 1
ATOM 1808 C C . GLU B 1 20 ? 17.047 13.828 0.62 1 90.62 20 GLU B C 1
ATOM 1810 O O . GLU B 1 20 ? 18.141 13.758 1.178 1 90.62 20 GLU B O 1
ATOM 1815 N N . LEU B 1 21 ? 16.859 14.633 -0.416 1 94.94 21 LEU B N 1
ATOM 1816 C CA . LEU B 1 21 ? 17.859 15.586 -0.877 1 94.94 21 LEU B CA 1
ATOM 1817 C C . LEU B 1 21 ? 18.25 16.547 0.239 1 94.94 21 LEU B C 1
ATOM 1819 O O . LEU B 1 21 ? 19.438 16.812 0.454 1 94.94 21 LEU B O 1
ATOM 1823 N N . GLU B 1 22 ? 17.234 17.016 0.878 1 95.56 22 GLU B N 1
ATOM 1824 C CA . GLU B 1 22 ? 17.5 17.938 1.984 1 95.56 22 GLU B CA 1
ATOM 1825 C C . GLU B 1 22 ? 18.344 17.266 3.068 1 95.56 22 GLU B C 1
ATOM 1827 O O . GLU B 1 22 ? 19.281 17.875 3.598 1 95.56 22 GLU B O 1
ATOM 1832 N N . ALA B 1 23 ? 18.016 16.078 3.408 1 91.06 23 ALA B N 1
ATOM 1833 C CA . ALA B 1 23 ? 18.766 15.328 4.414 1 91.06 23 ALA B CA 1
ATOM 1834 C C . ALA B 1 23 ? 20.219 15.148 4 1 91.06 23 ALA B C 1
ATOM 1836 O O . ALA B 1 23 ? 21.109 15.086 4.855 1 91.06 23 ALA B O 1
ATOM 1837 N N . LYS B 1 24 ? 20.469 15.117 2.771 1 93 24 LYS B N 1
ATOM 1838 C CA . LYS B 1 24 ? 21.812 14.93 2.244 1 93 24 LYS B CA 1
ATOM 1839 C C . LYS B 1 24 ? 22.531 16.266 2.078 1 93 24 LYS B C 1
ATOM 1841 O O . LYS B 1 24 ? 23.656 16.328 1.603 1 93 24 LYS B O 1
ATOM 1846 N N . GLY B 1 25 ? 21.875 17.344 2.35 1 95.75 25 GLY B N 1
ATOM 1847 C CA . GLY B 1 25 ? 22.469 18.672 2.289 1 95.75 25 GLY B CA 1
ATOM 1848 C C . GLY B 1 25 ? 22.438 19.266 0.896 1 95.75 25 GLY B C 1
ATOM 1849 O O . GLY B 1 25 ? 23.172 20.219 0.608 1 95.75 25 GLY B O 1
ATOM 1850 N N . ILE B 1 26 ? 21.641 18.719 0.106 1 96.06 26 ILE B N 1
ATOM 1851 C CA . ILE B 1 26 ? 21.5 19.234 -1.254 1 96.06 26 ILE B CA 1
ATOM 1852 C C . ILE B 1 26 ? 20.453 20.344 -1.294 1 96.06 26 ILE B C 1
ATOM 1854 O O . ILE B 1 26 ? 19.312 20.125 -0.879 1 96.06 26 ILE B O 1
ATOM 1858 N N . HIS B 1 27 ? 20.766 21.438 -1.828 1 96.25 27 HIS B N 1
ATOM 1859 C CA . HIS B 1 27 ? 19.922 22.609 -1.682 1 96.25 27 HIS B CA 1
ATOM 1860 C C . HIS B 1 27 ? 19.141 22.891 -2.963 1 96.25 27 HIS B C 1
ATOM 1862 O O . HIS B 1 27 ? 18.172 23.672 -2.957 1 96.25 27 HIS B O 1
ATOM 1868 N N . ARG B 1 28 ? 19.609 22.344 -4.086 1 96.69 28 ARG B N 1
ATOM 1869 C CA . ARG B 1 28 ? 18.938 22.594 -5.359 1 96.69 28 ARG B CA 1
ATOM 1870 C C . ARG B 1 28 ? 18.75 21.297 -6.145 1 96.69 28 ARG B C 1
ATOM 1872 O O . ARG B 1 28 ? 19.5 20.344 -5.957 1 96.69 28 ARG B O 1
ATOM 1879 N N . THR B 1 29 ? 17.688 21.312 -6.941 1 96.75 29 THR B N 1
ATOM 1880 C CA . THR B 1 29 ? 17.438 20.203 -7.844 1 96.75 29 THR B CA 1
ATOM 1881 C C . THR B 1 29 ? 16.734 20.672 -9.109 1 96.75 29 THR B C 1
ATOM 1883 O O . THR B 1 29 ? 16.422 21.859 -9.25 1 96.75 29 THR B O 1
ATOM 1886 N N . SER B 1 30 ? 16.656 19.828 -10.086 1 96.12 30 SER B N 1
ATOM 1887 C CA . SER B 1 30 ? 16 20.156 -11.352 1 96.12 30 SER B CA 1
ATOM 1888 C C . SER B 1 30 ? 14.875 19.172 -11.656 1 96.12 30 SER B C 1
ATOM 1890 O O . SER B 1 30 ? 14.742 18.141 -10.992 1 96.12 30 SER B O 1
ATOM 1892 N N . SER B 1 31 ? 14.07 19.578 -12.656 1 95.62 31 SER B N 1
ATOM 1893 C CA . SER B 1 31 ? 13.031 18.656 -13.117 1 95.62 31 SER B CA 1
ATOM 1894 C C . SER B 1 31 ? 13.641 17.344 -13.609 1 95.62 31 SER B C 1
ATOM 1896 O O . SER B 1 31 ? 13.062 16.281 -13.414 1 95.62 31 SER B O 1
ATOM 1898 N N . GLU B 1 32 ? 14.734 17.453 -14.211 1 94.62 32 GLU B N 1
ATOM 1899 C CA . GLU B 1 32 ? 15.414 16.266 -14.734 1 94.62 32 GLU B CA 1
ATOM 1900 C C . GLU B 1 32 ? 15.844 15.336 -13.602 1 94.62 32 GLU B C 1
ATOM 1902 O O . GLU B 1 32 ? 15.656 14.125 -13.688 1 94.62 32 GLU B O 1
ATOM 1907 N N . GLN B 1 33 ? 16.391 15.906 -12.625 1 94.38 33 GLN B N 1
ATOM 1908 C CA . GLN B 1 33 ? 16.859 15.109 -11.492 1 94.38 33 GLN B CA 1
ATOM 1909 C C . GLN B 1 33 ? 15.695 14.453 -10.758 1 94.38 33 GLN B C 1
ATOM 1911 O O . GLN B 1 33 ? 15.75 13.266 -10.422 1 94.38 33 GLN B O 1
ATOM 1916 N N . LEU B 1 34 ? 14.664 15.258 -10.438 1 94.19 34 LEU B N 1
ATOM 1917 C CA . LEU B 1 34 ? 13.469 14.711 -9.797 1 94.19 34 LEU B CA 1
ATOM 1918 C C . LEU B 1 34 ? 12.867 13.594 -10.641 1 94.19 34 LEU B C 1
ATOM 1920 O O . LEU B 1 34 ? 12.469 12.562 -10.109 1 94.19 34 LEU B O 1
ATOM 1924 N N . ALA B 1 35 ? 12.773 13.852 -11.953 1 93.38 35 ALA B N 1
ATOM 1925 C CA . ALA B 1 35 ? 12.195 12.898 -12.898 1 93.38 35 ALA B CA 1
ATOM 1926 C C . ALA B 1 35 ? 12.953 11.578 -12.867 1 93.38 35 ALA B C 1
ATOM 1928 O O . ALA B 1 35 ? 12.336 10.508 -12.852 1 93.38 35 ALA B O 1
ATOM 1929 N N . GLU B 1 36 ? 14.211 11.648 -12.867 1 88.81 36 GLU B N 1
ATOM 1930 C CA . GLU B 1 36 ? 15.039 10.453 -12.844 1 88.81 36 GLU B CA 1
ATOM 1931 C C . GLU B 1 36 ? 14.766 9.609 -11.602 1 88.81 36 GLU B C 1
ATOM 1933 O O . GLU B 1 36 ? 14.586 8.391 -11.695 1 88.81 36 GLU B O 1
ATOM 1938 N N . GLU B 1 37 ? 14.688 10.281 -10.508 1 86.88 37 GLU B N 1
ATOM 1939 C CA . GLU B 1 37 ? 14.477 9.578 -9.242 1 86.88 37 GLU B CA 1
ATOM 1940 C C . GLU B 1 37 ? 13.047 9.047 -9.148 1 86.88 37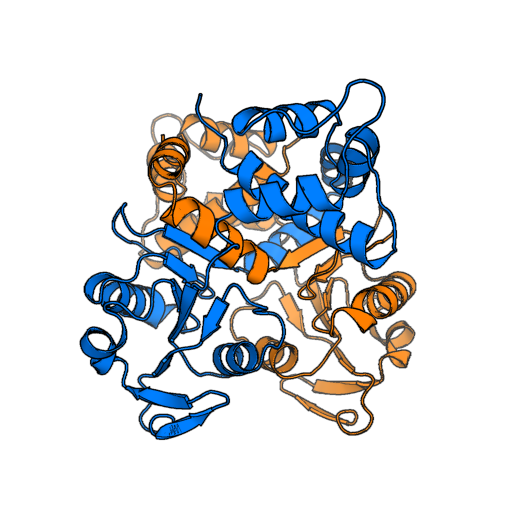 GLU B C 1
ATOM 1942 O O . GLU B 1 37 ? 12.82 7.973 -8.586 1 86.88 37 GLU B O 1
ATOM 1947 N N . ALA B 1 38 ? 12.156 9.742 -9.664 1 88.06 38 ALA B N 1
ATOM 1948 C CA . ALA B 1 38 ? 10.75 9.375 -9.586 1 88.06 38 ALA B CA 1
ATOM 1949 C C . ALA B 1 38 ? 10.359 8.445 -10.727 1 88.06 38 ALA B C 1
ATOM 1951 O O . ALA B 1 38 ? 9.25 7.914 -10.758 1 88.06 38 ALA B O 1
ATOM 1952 N N . GLN B 1 39 ? 11.305 8.289 -11.672 1 81.25 39 GLN B N 1
ATOM 1953 C CA . GLN B 1 39 ? 11.094 7.422 -12.828 1 81.25 39 GLN B CA 1
ATOM 1954 C C . GLN B 1 39 ? 9.914 7.906 -13.672 1 81.25 39 GLN B C 1
ATOM 1956 O O . GLN B 1 39 ? 9.031 7.121 -14.023 1 81.25 39 GLN B O 1
ATOM 1961 N N . VAL B 1 40 ? 9.914 9.156 -13.906 1 88.44 40 VAL B N 1
ATOM 1962 C CA . VAL B 1 40 ? 8.992 9.828 -14.812 1 88.44 40 VAL B CA 1
ATOM 1963 C C . VAL B 1 40 ? 9.773 10.773 -15.727 1 88.44 40 VAL B C 1
ATOM 1965 O O . VAL B 1 40 ? 11.008 10.766 -15.727 1 88.44 40 VAL B O 1
ATOM 1968 N N . THR B 1 41 ? 9.109 11.516 -16.594 1 91.94 41 THR B N 1
ATOM 1969 C CA . THR B 1 41 ? 9.797 12.461 -17.453 1 91.94 41 THR B CA 1
ATOM 1970 C C . THR B 1 41 ? 9.852 13.844 -16.812 1 91.94 41 THR B C 1
ATOM 1972 O O . THR B 1 41 ? 9.031 14.164 -15.953 1 91.94 41 THR B O 1
ATOM 1975 N N . ALA B 1 42 ? 10.875 14.57 -17.219 1 94.06 42 ALA B N 1
ATOM 1976 C CA . ALA B 1 42 ? 10.977 15.945 -16.734 1 94.06 42 ALA B CA 1
ATOM 1977 C C . ALA B 1 42 ? 9.719 16.734 -17.094 1 94.06 42 ALA B C 1
ATOM 1979 O O . ALA B 1 42 ? 9.289 17.609 -16.344 1 94.06 42 ALA B O 1
ATOM 1980 N N . PHE B 1 43 ? 9.219 16.484 -18.203 1 94.25 43 PHE B N 1
ATOM 1981 C CA . PHE B 1 43 ? 7.973 17.125 -18.625 1 94.25 43 PHE B CA 1
ATOM 1982 C C . PHE B 1 43 ? 6.859 16.828 -17.625 1 94.25 43 PHE B C 1
ATOM 1984 O O . PHE B 1 43 ? 6.109 17.734 -17.25 1 94.25 43 PHE B O 1
ATOM 1991 N N . GLN B 1 44 ? 6.703 15.594 -17.188 1 93.31 44 GLN B N 1
ATOM 1992 C CA . GLN B 1 44 ? 5.68 15.203 -16.219 1 93.31 44 GLN B CA 1
ATOM 1993 C C . GLN B 1 44 ? 5.855 15.93 -14.898 1 93.31 44 GLN B C 1
ATOM 1995 O O . GLN B 1 44 ? 4.879 16.328 -14.266 1 93.31 44 GLN B O 1
ATOM 2000 N N . VAL B 1 45 ? 7.105 16.062 -14.477 1 95.5 45 VAL B N 1
ATOM 2001 C CA . VAL B 1 45 ? 7.387 16.781 -13.234 1 95.5 45 VAL B CA 1
ATOM 2002 C C . VAL B 1 45 ? 6.867 18.219 -13.352 1 95.5 45 VAL B C 1
ATOM 2004 O O . VAL B 1 45 ? 6.145 18.688 -12.469 1 95.5 45 VAL B O 1
ATOM 2007 N N . ARG B 1 46 ? 7.254 18.906 -14.445 1 95.12 46 ARG B N 1
ATOM 2008 C CA . ARG B 1 46 ? 6.84 20.297 -14.641 1 95.12 46 ARG B CA 1
ATOM 2009 C C . ARG B 1 46 ? 5.32 20.406 -14.734 1 95.12 46 ARG B C 1
ATOM 2011 O O . ARG B 1 46 ? 4.727 21.328 -14.18 1 95.12 46 ARG B O 1
ATOM 2018 N N . LYS B 1 47 ? 4.738 19.5 -15.398 1 93.88 47 LYS B N 1
ATOM 2019 C CA . LYS B 1 47 ? 3.285 19.5 -15.547 1 93.88 47 LYS B CA 1
ATOM 2020 C C . LYS B 1 47 ? 2.598 19.297 -14.195 1 93.88 47 LYS B C 1
ATOM 2022 O O . LYS B 1 47 ? 1.652 20.016 -13.867 1 93.88 47 LYS B O 1
ATOM 2027 N N . ASP B 1 48 ? 2.984 18.312 -13.461 1 94.12 48 ASP B N 1
ATOM 2028 C CA . ASP B 1 48 ? 2.422 18.031 -12.141 1 94.12 48 ASP B CA 1
ATOM 2029 C C . ASP B 1 48 ? 2.5 19.266 -11.242 1 94.12 48 ASP B C 1
ATOM 2031 O O . ASP B 1 48 ? 1.52 19.609 -10.578 1 94.12 48 ASP B O 1
ATOM 2035 N N . LEU B 1 49 ? 3.684 19.875 -11.242 1 95.25 49 LEU B N 1
ATOM 2036 C CA . LEU B 1 49 ? 3.9 21.016 -10.367 1 95.25 49 LEU B CA 1
ATOM 2037 C C . LEU B 1 49 ? 3.098 22.234 -10.836 1 95.25 49 LEU B C 1
ATOM 2039 O O . LEU B 1 49 ? 2.627 23.031 -10.023 1 95.25 49 LEU B O 1
ATOM 2043 N N . SER B 1 50 ? 2.84 22.328 -12.102 1 93.38 50 SER B N 1
ATOM 2044 C CA . SER B 1 50 ? 2.188 23.5 -12.688 1 93.38 50 SER B CA 1
ATOM 2045 C C . SER B 1 50 ? 0.714 23.562 -12.297 1 93.38 50 SER B C 1
ATOM 2047 O O . SER B 1 50 ? 0.089 24.625 -12.383 1 93.38 50 SER B O 1
ATOM 2049 N N . TYR B 1 51 ? 0.117 22.422 -11.953 1 91.19 51 TYR B N 1
ATOM 2050 C CA . TYR B 1 51 ? -1.265 22.406 -11.484 1 91.19 51 TYR B CA 1
ATOM 2051 C C . TYR B 1 51 ? -1.429 23.281 -10.25 1 91.19 51 TYR B C 1
ATOM 2053 O O . TYR B 1 51 ? -2.533 23.75 -9.953 1 91.19 51 TYR B O 1
ATOM 2061 N N . PHE B 1 52 ? -0.376 23.578 -9.523 1 92.19 52 PHE B N 1
ATOM 2062 C CA . PHE B 1 52 ? -0.497 24.188 -8.211 1 92.19 52 PHE B CA 1
ATOM 2063 C C . PHE B 1 52 ? 0.287 25.5 -8.156 1 92.19 52 PHE B C 1
ATOM 2065 O O . PHE B 1 52 ? 0.176 26.25 -7.188 1 92.19 52 PHE B O 1
ATOM 2072 N N . GLY B 1 53 ? 1.126 25.688 -9.117 1 90.88 53 GLY B N 1
ATOM 2073 C CA . GLY B 1 53 ? 1.879 26.938 -9.164 1 90.88 53 GLY B CA 1
ATOM 2074 C C . GLY B 1 53 ? 3.162 26.828 -9.961 1 90.88 53 GLY B C 1
ATOM 2075 O O . GLY B 1 53 ? 3.412 25.797 -10.609 1 90.88 53 GLY B O 1
ATOM 2076 N N . SER B 1 54 ? 3.859 27.891 -9.867 1 90.06 54 SER B N 1
ATOM 2077 C CA . SER B 1 54 ? 5.172 27.938 -10.5 1 90.06 54 SER B CA 1
ATOM 2078 C C . SER B 1 54 ? 6.289 27.922 -9.461 1 90.06 54 SER B C 1
ATOM 2080 O O . SER B 1 54 ? 6.328 28.781 -8.57 1 90.06 54 SER B O 1
ATOM 2082 N N . TYR B 1 55 ? 7.273 26.953 -9.352 1 87.25 55 TYR B N 1
ATOM 2083 C CA . TYR B 1 55 ? 8.227 26.812 -8.258 1 87.25 55 TYR B CA 1
ATOM 2084 C C . TYR B 1 55 ? 9.656 26.797 -8.781 1 87.25 55 TYR B C 1
ATOM 2086 O O . TYR B 1 55 ? 10.609 26.938 -8.008 1 87.25 55 TYR B O 1
ATOM 2094 N N . GLY B 1 56 ? 9.922 26.969 -9.906 1 83.5 56 GLY B N 1
ATOM 2095 C CA . 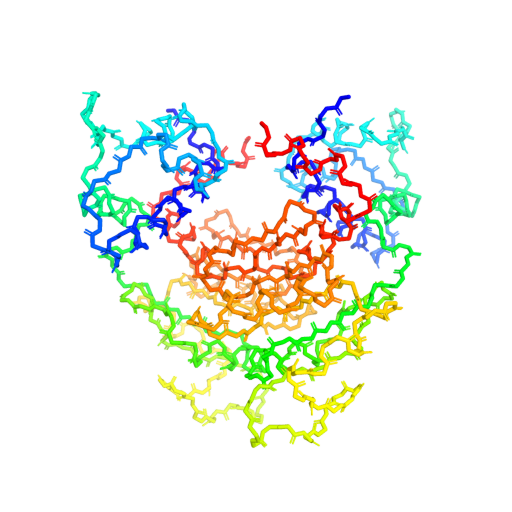GLY B 1 56 ? 11.242 26.875 -10.5 1 83.5 56 GLY B CA 1
ATOM 2096 C C . GLY B 1 56 ? 11.594 28.062 -11.375 1 83.5 56 GLY B C 1
ATOM 2097 O O . GLY B 1 56 ? 10.742 28.891 -11.672 1 83.5 56 GLY B O 1
ATOM 2098 N N . THR B 1 57 ? 12.977 28.172 -11.453 1 84.69 57 THR B N 1
ATOM 2099 C CA . THR B 1 57 ? 13.5 29.141 -12.414 1 84.69 57 THR B CA 1
ATOM 2100 C C . THR B 1 57 ? 14.109 28.422 -13.617 1 84.69 57 THR B C 1
ATOM 2102 O O . THR B 1 57 ? 14.922 27.516 -13.461 1 84.69 57 THR B O 1
ATOM 2105 N N . ARG B 1 58 ? 13.586 28.812 -14.75 1 82.38 58 ARG B N 1
ATOM 2106 C CA . ARG B 1 58 ? 14.102 28.219 -15.977 1 82.38 58 ARG B CA 1
ATOM 2107 C C . ARG B 1 58 ? 15.625 28.234 -15.992 1 82.38 58 ARG B C 1
ATOM 2109 O O . ARG B 1 58 ? 16.25 29.25 -15.688 1 82.38 58 ARG B O 1
ATOM 2116 N N . GLY B 1 59 ? 16.203 27.156 -16.234 1 83.06 59 GLY B N 1
ATOM 2117 C CA . GLY B 1 59 ? 17.656 27.062 -16.359 1 83.06 59 GLY B CA 1
ATOM 2118 C C . GLY B 1 59 ? 18.344 26.859 -15.023 1 83.06 59 GLY B C 1
ATOM 2119 O O . GLY B 1 59 ? 19.531 26.531 -14.984 1 83.06 59 GLY B O 1
ATOM 2120 N N . VAL B 1 60 ? 17.672 27.078 -13.945 1 89.06 60 VAL B N 1
ATOM 2121 C CA . VAL B 1 60 ? 18.281 26.984 -12.617 1 89.06 60 VAL B CA 1
ATOM 2122 C C . VAL B 1 60 ? 17.688 25.781 -11.867 1 89.06 60 VAL B C 1
ATOM 2124 O O . VAL B 1 60 ? 18.406 25 -11.266 1 89.06 60 VAL B O 1
ATOM 2127 N N . GLY B 1 61 ? 16.438 25.641 -11.867 1 94.75 61 GLY B N 1
ATOM 2128 C CA . GLY B 1 61 ? 15.797 24.516 -11.195 1 94.75 61 GLY B CA 1
ATOM 2129 C C . GLY B 1 61 ? 14.992 24.922 -9.977 1 94.75 61 GLY B C 1
ATOM 2130 O O . GLY B 1 61 ? 14.297 25.938 -10 1 94.75 61 GLY B O 1
ATOM 2131 N N . TYR B 1 62 ? 14.938 24.062 -8.977 1 97.06 62 TYR B N 1
ATOM 2132 C CA . TYR B 1 62 ? 14.125 24.25 -7.781 1 97.06 62 TYR B CA 1
ATOM 2133 C C . TYR B 1 62 ? 15 24.375 -6.539 1 97.06 62 TYR B C 1
ATOM 2135 O O . TYR B 1 62 ? 16 23.656 -6.402 1 97.06 62 TYR B O 1
ATOM 2143 N N . THR B 1 63 ? 14.672 25.359 -5.68 1 96.5 63 THR B N 1
ATOM 2144 C CA . THR B 1 63 ? 15.227 25.344 -4.332 1 96.5 63 THR B CA 1
ATOM 2145 C C . THR B 1 63 ? 14.57 24.25 -3.49 1 96.5 63 THR B C 1
ATOM 2147 O O . THR B 1 63 ? 13.367 24.312 -3.225 1 96.5 63 THR B O 1
ATOM 2150 N N . VAL B 1 64 ? 15.32 23.281 -3.004 1 97.75 64 VAL B N 1
ATOM 2151 C CA . VAL B 1 64 ? 14.82 22.062 -2.373 1 97.75 64 VAL B CA 1
ATOM 2152 C C . VAL B 1 64 ? 13.961 22.422 -1.162 1 97.75 64 VAL B C 1
ATOM 2154 O O . VAL B 1 64 ? 12.805 22 -1.064 1 97.75 64 VAL B O 1
ATOM 2157 N N . PRO B 1 65 ? 14.43 23.312 -0.243 1 97.19 65 PRO B N 1
ATOM 2158 C CA . PRO B 1 65 ? 13.602 23.625 0.925 1 97.19 65 PRO B CA 1
ATOM 2159 C C . PRO B 1 65 ? 12.305 24.344 0.556 1 97.19 65 PRO B C 1
ATOM 2161 O O . PRO B 1 65 ? 11.273 24.125 1.193 1 97.19 65 PRO B O 1
ATOM 2164 N N . VAL B 1 66 ? 12.32 25.156 -0.446 1 97.06 66 VAL B N 1
ATOM 2165 C CA . VAL B 1 66 ? 11.141 25.922 -0.839 1 97.06 66 VAL B CA 1
ATOM 2166 C C . VAL B 1 66 ? 10.109 25 -1.476 1 97.06 66 VAL B C 1
ATOM 2168 O O . VAL B 1 66 ? 8.938 25.016 -1.094 1 97.06 66 VAL B O 1
ATOM 2171 N N . LEU B 1 67 ? 10.57 24.219 -2.471 1 97.75 67 LEU B N 1
ATOM 2172 C CA . LEU B 1 67 ? 9.641 23.312 -3.131 1 97.75 67 LEU B CA 1
ATOM 2173 C C . LEU B 1 67 ? 9.078 22.297 -2.141 1 97.75 67 LEU B C 1
ATOM 2175 O O . LEU B 1 67 ? 7.898 21.953 -2.203 1 97.75 67 LEU B O 1
ATOM 2179 N N . LYS B 1 68 ? 9.891 21.797 -1.289 1 97.5 68 LYS B N 1
ATOM 2180 C CA . LYS B 1 68 ? 9.453 20.875 -0.245 1 97.5 68 LYS B CA 1
ATOM 2181 C C . LYS B 1 68 ? 8.328 21.484 0.587 1 97.5 68 LYS B C 1
ATOM 2183 O O . LYS B 1 68 ? 7.297 20.844 0.806 1 97.5 68 LYS B O 1
ATOM 2188 N N . ARG B 1 69 ? 8.523 22.672 1.039 1 96.94 69 ARG B N 1
ATOM 2189 C CA . ARG B 1 69 ? 7.527 23.375 1.852 1 96.94 69 ARG B CA 1
ATOM 2190 C C . ARG B 1 69 ? 6.219 23.531 1.088 1 96.94 69 ARG B C 1
ATOM 2192 O O . ARG B 1 69 ? 5.137 23.344 1.651 1 96.94 69 ARG B O 1
ATOM 2199 N N . GLU B 1 70 ? 6.309 23.906 -0.152 1 97.25 70 GLU B N 1
ATOM 2200 C CA . GLU B 1 70 ? 5.121 24.062 -0.982 1 97.25 70 GLU B CA 1
ATOM 2201 C C . GLU B 1 70 ? 4.367 22.75 -1.137 1 97.25 70 GLU B C 1
ATOM 2203 O O . GLU B 1 70 ? 3.139 22.719 -1.049 1 97.25 70 GLU B O 1
ATOM 2208 N N . LEU B 1 71 ? 5.09 21.703 -1.359 1 97.44 71 LEU B N 1
ATOM 2209 C CA . LEU B 1 71 ? 4.453 20.406 -1.53 1 97.44 71 LEU B CA 1
ATOM 2210 C C . LEU B 1 71 ? 3.811 19.938 -0.229 1 97.44 71 LEU B C 1
ATOM 2212 O O . LEU B 1 71 ? 2.73 19.344 -0.244 1 97.44 71 LEU B O 1
ATOM 2216 N N . ARG B 1 72 ? 4.453 20.234 0.871 1 97.19 72 ARG B N 1
ATOM 2217 C CA . ARG B 1 72 ? 3.857 19.906 2.16 1 97.19 72 ARG B CA 1
ATOM 2218 C C . ARG B 1 72 ? 2.531 20.625 2.357 1 97.19 72 ARG B C 1
ATOM 2220 O O . ARG B 1 72 ? 1.569 20.047 2.865 1 97.19 72 ARG B O 1
ATOM 2227 N N . HIS B 1 73 ? 2.531 21.844 1.936 1 97.06 73 HIS B N 1
ATOM 2228 C CA . HIS B 1 73 ? 1.312 22.641 2.029 1 97.06 73 HIS B CA 1
ATOM 2229 C C . HIS B 1 73 ? 0.218 22.078 1.126 1 97.06 73 HIS B C 1
ATOM 2231 O O . HIS B 1 73 ? -0.919 21.891 1.564 1 97.06 73 HIS B O 1
ATOM 2237 N N . ILE B 1 74 ? 0.571 21.812 -0.063 1 95.81 74 ILE B N 1
ATOM 2238 C CA . ILE B 1 74 ? -0.382 21.312 -1.047 1 95.81 74 ILE B CA 1
ATOM 2239 C C . ILE B 1 74 ? -0.97 19.984 -0.565 1 95.81 74 ILE B C 1
ATOM 2241 O O . ILE B 1 74 ? -2.174 19.75 -0.694 1 95.81 74 ILE B O 1
ATOM 2245 N N . LEU B 1 75 ? -0.196 19.156 0.067 1 96.69 75 LEU B N 1
ATOM 2246 C CA . LEU B 1 75 ? -0.587 17.797 0.463 1 96.69 75 LEU B CA 1
ATOM 2247 C C . LEU B 1 75 ? -1.227 17.797 1.848 1 96.69 75 LEU B C 1
ATOM 2249 O O . LEU B 1 75 ? -1.638 16.75 2.35 1 96.69 75 LEU B O 1
ATOM 2253 N N . GLY B 1 76 ? -1.327 18.953 2.447 1 96.81 76 GLY B N 1
ATOM 2254 C CA . GLY B 1 76 ? -2.016 19.094 3.719 1 96.81 76 GLY B CA 1
ATOM 2255 C C . GLY B 1 76 ? -1.193 18.625 4.902 1 96.81 76 GLY B C 1
ATOM 2256 O O . GLY B 1 76 ? -1.744 18.156 5.902 1 96.81 76 GLY B O 1
ATOM 2257 N N . LEU B 1 77 ? 0.11 18.719 4.812 1 96.94 77 LEU B N 1
ATOM 2258 C CA . LEU B 1 77 ? 0.978 18.172 5.848 1 96.94 77 LEU B CA 1
ATOM 2259 C C . LEU B 1 77 ? 1.472 19.266 6.785 1 96.94 77 LEU B C 1
ATOM 2261 O O . LEU B 1 77 ? 2.291 19.016 7.672 1 96.94 77 LEU B O 1
ATOM 2265 N N . ASN B 1 78 ? 1.014 20.438 6.574 1 95.62 78 ASN B N 1
ATOM 2266 C CA . ASN B 1 78 ? 1.364 21.547 7.453 1 95.62 78 ASN B CA 1
ATOM 2267 C C . ASN B 1 78 ? 0.401 21.656 8.633 1 95.62 78 ASN B C 1
ATOM 2269 O O . ASN B 1 78 ? 0.293 22.719 9.258 1 95.62 78 ASN B O 1
ATOM 2273 N N . ARG B 1 79 ? -0.331 20.719 8.93 1 95.38 79 ARG B N 1
ATOM 2274 C CA . ARG B 1 79 ? -1.211 20.594 10.086 1 95.38 79 ARG B CA 1
ATOM 2275 C C . ARG B 1 79 ? -1.146 19.188 10.68 1 95.38 79 ARG B C 1
ATOM 2277 O O . ARG B 1 79 ? -0.515 18.297 10.109 1 95.38 79 ARG B O 1
ATOM 2284 N N . LYS B 1 80 ? -1.915 19.047 11.805 1 96.31 80 LYS B N 1
ATOM 2285 C CA . LYS B 1 80 ? -1.935 17.766 12.477 1 96.31 80 LYS B CA 1
ATOM 2286 C C . LYS B 1 80 ? -3.264 17.047 12.258 1 96.31 80 LYS B C 1
ATOM 2288 O O . LYS B 1 80 ? -4.324 17.578 12.578 1 96.31 80 LYS B O 1
ATOM 2293 N N . TRP B 1 81 ? -3.236 15.953 11.633 1 97.88 81 TRP B N 1
ATOM 2294 C CA . TRP B 1 81 ? -4.41 15.117 11.414 1 97.88 81 TRP B CA 1
ATOM 2295 C C . TRP B 1 81 ? -4.586 14.109 12.547 1 97.88 81 TRP B C 1
ATOM 2297 O O . TRP B 1 81 ? -3.643 13.406 12.914 1 97.88 81 TRP B O 1
ATOM 2307 N N . GLY B 1 82 ? -5.77 14.086 13.141 1 98.12 82 GLY B N 1
ATOM 2308 C CA . GLY B 1 82 ? -6.09 13.078 14.141 1 98.12 82 GLY B CA 1
ATOM 2309 C C . GLY B 1 82 ? -6.43 11.727 13.531 1 98.12 82 GLY B C 1
ATOM 2310 O O . GLY B 1 82 ? -7.277 11.641 12.641 1 98.12 82 GLY B O 1
ATOM 2311 N N . LEU B 1 83 ? -5.758 10.688 14.016 1 98.44 83 LEU B N 1
ATOM 2312 C CA . LEU B 1 83 ? -5.941 9.336 13.516 1 98.44 83 LEU B CA 1
ATOM 2313 C C . LEU B 1 83 ? -6.531 8.43 14.594 1 98.44 83 LEU B C 1
ATOM 2315 O O . LEU B 1 83 ? -6.355 8.688 15.781 1 98.44 83 LEU B O 1
ATOM 2319 N N . CYS B 1 84 ? -7.168 7.43 14.156 1 98.56 84 CYS B N 1
ATOM 2320 C CA . CYS B 1 84 ? -7.461 6.305 15.039 1 98.56 84 CYS B CA 1
ATOM 2321 C C . CYS B 1 84 ? -7.195 4.98 14.328 1 98.56 84 CYS B C 1
ATOM 2323 O O . CYS B 1 84 ? -7.094 4.934 13.102 1 98.56 84 CYS B O 1
ATOM 2325 N N . ILE B 1 85 ? -7.004 3.986 15.117 1 98.12 85 ILE B N 1
ATOM 2326 C CA . ILE B 1 85 ? -6.863 2.627 14.609 1 98.12 85 ILE B CA 1
ATOM 2327 C C . ILE B 1 85 ? -8.07 1.792 15.023 1 98.12 85 ILE B C 1
ATOM 2329 O O . ILE B 1 85 ? -8.461 1.787 16.188 1 98.12 85 ILE B O 1
ATOM 2333 N N . VAL B 1 86 ? -8.695 1.241 14.055 1 98.5 86 VAL B N 1
ATOM 2334 C CA . VAL B 1 86 ? -9.773 0.289 14.305 1 98.5 86 VAL B CA 1
ATOM 2335 C C . VAL B 1 86 ? -9.289 -1.128 14.008 1 98.5 86 VAL B C 1
ATOM 2337 O O . VAL B 1 86 ? -9.055 -1.477 12.844 1 98.5 86 VAL B O 1
ATOM 2340 N N . GLY B 1 87 ? -9.242 -1.971 14.984 1 97.38 87 GLY B N 1
ATOM 2341 C CA . GLY B 1 87 ? -8.602 -3.277 14.922 1 97.38 87 GLY B CA 1
ATOM 2342 C C . GLY B 1 87 ? -7.215 -3.297 15.531 1 97.38 87 GLY B C 1
ATOM 2343 O O . GLY B 1 87 ? -6.227 -3.051 14.836 1 97.38 87 GLY B O 1
ATOM 2344 N N . MET B 1 88 ? -7.148 -3.701 16.781 1 96.44 88 MET B N 1
ATOM 2345 C CA . MET B 1 88 ? -5.879 -3.699 17.5 1 96.44 88 MET B CA 1
ATOM 2346 C C . MET B 1 88 ? -5.297 -5.105 17.578 1 96.44 88 MET B C 1
ATOM 2348 O O . MET B 1 88 ? -4.906 -5.562 18.656 1 96.44 88 MET B O 1
ATOM 2352 N N . GLY B 1 89 ? -5.363 -5.703 16.438 1 92.62 89 GLY B N 1
ATOM 2353 C CA . GLY B 1 89 ? -4.617 -6.945 16.312 1 92.62 89 GLY B CA 1
ATOM 2354 C C . GLY B 1 89 ? -3.123 -6.73 16.156 1 92.62 89 GLY B C 1
ATOM 2355 O O . GLY B 1 89 ? -2.57 -5.758 16.672 1 92.62 89 GLY B O 1
ATOM 2356 N N . ARG B 1 90 ? -2.375 -7.68 15.555 1 88.75 90 ARG B N 1
ATOM 2357 C CA . ARG B 1 90 ? -0.928 -7.574 15.383 1 88.75 90 ARG B CA 1
ATOM 2358 C C . ARG B 1 90 ? -0.562 -6.383 14.508 1 88.75 90 ARG B C 1
ATOM 2360 O O . ARG B 1 90 ? 0.301 -5.582 14.867 1 88.75 90 ARG B O 1
ATOM 2367 N N . LEU B 1 91 ? -1.274 -6.258 13.32 1 91.12 91 LEU B N 1
ATOM 2368 C CA . LEU B 1 91 ? -0.98 -5.16 12.414 1 91.12 91 LEU B CA 1
ATOM 2369 C C . LEU B 1 91 ? -1.301 -3.816 13.062 1 91.12 91 LEU B C 1
ATOM 2371 O O . LEU B 1 91 ? -0.477 -2.9 13.039 1 91.12 91 LEU B O 1
ATOM 2375 N N . GLY B 1 92 ? -2.516 -3.689 13.602 1 93.88 92 GLY B N 1
ATOM 2376 C CA . GLY B 1 92 ? -2.893 -2.461 14.281 1 93.88 92 GLY B CA 1
ATOM 2377 C C . GLY B 1 92 ? -1.916 -2.059 15.375 1 93.88 92 GLY B C 1
ATOM 2378 O O . GLY B 1 92 ? -1.538 -0.89 15.477 1 93.88 92 GLY B O 1
ATOM 2379 N N . SER B 1 93 ? -1.528 -3 16.094 1 93.06 93 SER B N 1
ATOM 2380 C CA . SER B 1 93 ? -0.573 -2.748 17.156 1 93.06 93 SER B CA 1
ATOM 2381 C C . SER B 1 93 ? 0.78 -2.312 16.609 1 93.06 93 SER B C 1
ATOM 2383 O O . SER B 1 93 ? 1.433 -1.433 17.172 1 93.06 93 SER B O 1
ATOM 2385 N N . ALA B 1 94 ? 1.243 -3.014 15.586 1 90.62 94 ALA B N 1
ATOM 2386 C CA . ALA B 1 94 ? 2.498 -2.635 14.938 1 90.62 94 ALA B CA 1
ATOM 2387 C C . ALA B 1 94 ? 2.461 -1.183 14.477 1 90.62 94 ALA B C 1
ATOM 2389 O O . ALA B 1 94 ? 3.428 -0.44 14.656 1 90.62 94 ALA B O 1
ATOM 2390 N N . LEU B 1 95 ? 1.302 -0.793 13.922 1 92.12 95 LEU B N 1
ATOM 2391 C CA . LEU B 1 95 ? 1.148 0.565 13.414 1 92.12 95 LEU B CA 1
ATOM 2392 C C . LEU B 1 95 ? 1.108 1.573 14.555 1 92.12 95 LEU B C 1
ATOM 2394 O O . LEU B 1 95 ? 1.606 2.693 14.422 1 92.12 95 LEU B O 1
ATOM 2398 N N . ALA B 1 96 ? 0.503 1.204 15.641 1 93 96 ALA B N 1
ATOM 2399 C CA . ALA B 1 96 ? 0.438 2.066 16.812 1 93 96 ALA B CA 1
ATOM 2400 C C . ALA B 1 96 ? 1.836 2.426 17.312 1 93 96 ALA B C 1
ATOM 2402 O O . ALA B 1 96 ? 2.045 3.508 17.859 1 93 96 ALA B O 1
ATOM 2403 N N . ASP B 1 97 ? 2.744 1.597 17.031 1 88.31 97 ASP B N 1
ATOM 2404 C CA . ASP B 1 97 ? 4.109 1.789 17.516 1 88.31 97 ASP B CA 1
ATOM 2405 C C . ASP B 1 97 ? 4.996 2.383 16.438 1 88.31 97 ASP B C 1
ATOM 2407 O O . ASP B 1 97 ? 6.207 2.537 16.625 1 88.31 97 ASP B O 1
ATOM 2411 N N . TYR B 1 98 ? 4.418 2.57 15.367 1 86.25 98 TYR B N 1
ATOM 2412 C CA . TYR B 1 98 ? 5.188 3.068 14.234 1 86.25 98 TYR B CA 1
ATOM 2413 C C . TYR B 1 98 ? 5.758 4.453 14.523 1 86.25 98 TYR B C 1
ATOM 2415 O O . TYR B 1 98 ? 5.016 5.375 14.867 1 86.25 98 TYR B O 1
ATOM 2423 N N . PRO B 1 99 ? 7.027 4.684 14.336 1 81.5 99 PRO B N 1
ATOM 2424 C CA . PRO B 1 99 ? 7.664 5.957 14.688 1 81.5 99 PRO B CA 1
ATOM 2425 C C . PRO B 1 99 ? 7.578 6.988 13.562 1 81.5 99 PRO B C 1
ATOM 2427 O O . PRO B 1 99 ? 7.965 8.141 13.75 1 81.5 99 PRO B O 1
ATOM 2430 N N . GLY B 1 100 ? 6.977 6.73 12.461 1 80.31 100 GLY B N 1
ATOM 2431 C CA . GLY B 1 100 ? 7.133 7.551 11.273 1 80.31 100 GLY B CA 1
ATOM 2432 C C . GLY B 1 100 ? 5.984 8.516 11.055 1 80.31 100 GLY B C 1
ATOM 2433 O O . GLY B 1 100 ? 5.934 9.211 10.039 1 80.31 100 GLY B O 1
ATOM 2434 N N . PHE B 1 101 ? 4.949 8.734 11.867 1 86.31 101 PHE B N 1
ATOM 2435 C CA . PHE B 1 101 ? 3.805 9.617 11.672 1 86.31 101 PHE B CA 1
ATOM 2436 C C . PHE B 1 101 ? 4.242 11.078 11.672 1 86.31 101 PHE B C 1
ATOM 2438 O O . PHE B 1 101 ? 3.535 11.938 11.148 1 86.31 101 PHE B O 1
ATOM 2445 N N . GLY B 1 102 ? 5.465 11.32 12.062 1 85.06 102 GLY B N 1
ATOM 2446 C CA . GLY B 1 102 ? 6 12.672 12.055 1 85.06 102 GLY B CA 1
ATOM 2447 C C . GLY B 1 102 ? 5.109 13.672 12.773 1 85.06 102 GLY B C 1
ATOM 2448 O O . GLY B 1 102 ? 4.449 13.328 13.758 1 85.06 102 GLY B O 1
ATOM 2449 N N . GLU B 1 103 ? 5.102 14.977 12.242 1 91.88 103 GLU B N 1
ATOM 2450 C CA . GLU B 1 103 ? 4.363 16.047 12.906 1 91.88 103 GLU B CA 1
ATOM 2451 C C . GLU B 1 103 ? 2.957 16.188 12.328 1 91.88 103 GLU B C 1
ATOM 2453 O O . GLU B 1 103 ? 2.104 16.844 12.914 1 91.88 103 GLU B O 1
ATOM 2458 N N . SER B 1 104 ? 2.691 15.516 11.273 1 96 104 SER B N 1
ATOM 2459 C CA . SER B 1 104 ? 1.457 15.797 10.547 1 96 104 SER B CA 1
ATOM 2460 C C . SER B 1 104 ? 0.363 14.797 10.914 1 96 104 SER B C 1
ATOM 2462 O O . SER B 1 104 ? -0.805 15 10.578 1 96 104 SER B O 1
ATOM 2464 N N . PHE B 1 105 ? 0.662 13.727 11.594 1 97 105 PHE B N 1
ATOM 2465 C CA . PHE B 1 105 ? -0.297 12.688 11.945 1 97 105 PHE B CA 1
ATOM 2466 C C . PHE B 1 105 ? -0.159 12.297 13.414 1 97 105 PHE B C 1
ATOM 2468 O O . PHE B 1 105 ? 0.953 12.086 13.906 1 97 105 PHE B O 1
ATOM 2475 N N . GLU B 1 106 ? -1.229 12.227 14.062 1 96.62 106 GLU B N 1
ATOM 2476 C CA . GLU B 1 106 ? -1.219 11.891 15.484 1 96.62 106 GLU B CA 1
ATOM 2477 C C . GLU B 1 106 ? -2.285 10.852 15.812 1 96.62 106 GLU B C 1
ATOM 2479 O O . GLU B 1 106 ? -3.461 11.039 15.492 1 96.62 106 GLU B O 1
ATOM 2484 N N . LEU B 1 107 ? -1.876 9.789 16.453 1 96.94 107 LEU B N 1
ATOM 2485 C CA . LEU B 1 107 ? -2.816 8.781 16.906 1 96.94 107 LEU B CA 1
ATOM 2486 C C . LEU B 1 107 ? -3.551 9.25 18.156 1 96.94 107 LEU B C 1
ATOM 2488 O O . LEU B 1 107 ? -2.922 9.586 19.172 1 96.94 107 LEU B O 1
ATOM 2492 N N . ARG B 1 108 ? -4.879 9.234 18.031 1 97.5 108 ARG B N 1
ATOM 2493 C CA . ARG B 1 108 ? -5.676 9.781 19.125 1 97.5 108 ARG B CA 1
ATOM 2494 C C . ARG B 1 108 ? -6.684 8.75 19.625 1 97.5 108 ARG B C 1
ATOM 2496 O O . ARG B 1 108 ? -7.395 9 20.609 1 97.5 108 ARG B O 1
ATOM 2503 N N . GLY B 1 109 ? -6.773 7.621 18.969 1 97.75 109 GLY B N 1
ATOM 2504 C CA . GLY B 1 109 ? -7.738 6.609 19.375 1 97.75 109 GLY B CA 1
ATOM 2505 C C . GLY B 1 109 ? -7.375 5.215 18.891 1 97.75 109 GLY B C 1
ATOM 2506 O O . GLY B 1 109 ? -6.801 5.047 17.828 1 97.75 109 GLY B O 1
ATOM 2507 N N . PHE B 1 110 ? -7.734 4.258 19.688 1 98.31 110 PHE B N 1
ATOM 2508 C CA . PHE B 1 110 ? -7.496 2.838 19.453 1 98.31 110 PHE B CA 1
ATOM 2509 C C . PHE B 1 110 ? -8.734 2.016 19.781 1 98.31 110 PHE B C 1
ATOM 2511 O O . PHE B 1 110 ? -9.211 2.037 20.922 1 98.31 110 PHE B O 1
ATOM 2518 N N . PHE B 1 111 ? -9.203 1.294 18.797 1 98.56 111 PHE B N 1
ATOM 2519 C CA . PHE B 1 111 ? -10.5 0.656 19.016 1 98.56 111 PHE B CA 1
ATOM 2520 C C . PHE B 1 111 ? -10.445 -0.818 18.625 1 98.56 111 PHE B C 1
ATOM 2522 O O . PHE B 1 111 ? -9.789 -1.188 17.656 1 98.56 111 PHE B O 1
ATOM 2529 N N . ASP B 1 112 ? -11.148 -1.6 19.375 1 98.19 112 ASP B N 1
ATOM 2530 C CA . ASP B 1 112 ? -11.344 -3.02 19.094 1 98.19 112 ASP B CA 1
ATOM 2531 C C . ASP B 1 112 ? -12.672 -3.516 19.656 1 98.19 112 ASP B C 1
ATOM 2533 O O . ASP B 1 112 ? -13.281 -2.85 20.5 1 98.19 112 ASP B O 1
ATOM 2537 N N . VAL B 1 113 ? -13.164 -4.621 19.078 1 97.69 113 VAL B N 1
ATOM 2538 C CA . VAL B 1 113 ? -14.422 -5.176 19.547 1 97.69 113 VAL B CA 1
ATOM 2539 C C . VAL B 1 113 ? -14.141 -6.309 20.547 1 97.69 113 VAL B C 1
ATOM 2541 O O . VAL B 1 113 ? -15.039 -6.742 21.266 1 97.69 113 VAL B O 1
ATOM 2544 N N . ASP B 1 114 ? -12.945 -6.812 20.531 1 97.31 114 ASP B N 1
ATOM 2545 C CA . ASP B 1 114 ? -12.57 -7.934 21.391 1 97.31 114 ASP B CA 1
ATOM 2546 C C . ASP B 1 114 ? -12.484 -7.508 22.859 1 97.31 114 ASP B C 1
ATOM 2548 O O . ASP B 1 114 ? -11.586 -6.758 23.234 1 97.31 114 ASP B O 1
ATOM 2552 N N . PRO B 1 115 ? -13.297 -8.094 23.719 1 97.25 115 PRO B N 1
ATOM 2553 C CA . PRO B 1 115 ? -13.297 -7.699 25.141 1 97.25 115 PRO B CA 1
ATOM 2554 C C . PRO B 1 115 ? -11.961 -7.969 25.828 1 97.25 115 PRO B C 1
ATOM 2556 O O . PRO B 1 115 ? -11.602 -7.273 26.781 1 97.25 115 PRO B O 1
ATOM 2559 N N . GLU B 1 116 ? -11.258 -8.883 25.391 1 97.31 116 GLU B N 1
ATOM 2560 C CA . GLU B 1 116 ? -9.984 -9.234 26 1 97.31 116 GLU B CA 1
ATOM 2561 C C . GLU B 1 116 ? -8.93 -8.172 25.734 1 97.31 116 GLU B C 1
ATOM 2563 O O . GLU B 1 116 ? -7.938 -8.07 26.469 1 97.31 116 GLU B O 1
ATOM 2568 N N . LYS B 1 117 ? -9.102 -7.422 24.719 1 96.88 117 LYS B N 1
ATOM 2569 C CA . LYS B 1 117 ? -8.141 -6.387 24.344 1 96.88 117 LYS B CA 1
ATOM 2570 C C . LYS B 1 117 ? -8.539 -5.035 24.938 1 96.88 117 LYS B C 1
ATOM 2572 O O . LYS B 1 117 ? -7.68 -4.195 25.219 1 96.88 117 LYS B O 1
ATOM 2577 N N . ILE B 1 118 ? -9.789 -4.844 25.094 1 97.44 118 ILE B N 1
ATOM 2578 C CA . ILE B 1 118 ? -10.305 -3.562 25.562 1 97.44 118 ILE B CA 1
ATOM 2579 C C . ILE B 1 118 ? -9.742 -3.256 26.938 1 97.44 118 ILE B C 1
ATOM 2581 O O . ILE B 1 118 ? -9.719 -4.125 27.812 1 97.44 118 ILE B O 1
ATOM 2585 N N . GLY B 1 119 ? -9.211 -2.082 27.125 1 97.44 119 GLY B N 1
ATOM 2586 C CA . GLY B 1 119 ? -8.633 -1.677 28.406 1 97.44 119 GLY B CA 1
ATOM 2587 C C . GLY B 1 119 ? -7.125 -1.816 28.453 1 97.44 119 GLY B C 1
ATOM 2588 O O . GLY B 1 119 ? -6.469 -1.238 29.312 1 97.44 119 GLY B O 1
ATOM 2589 N N . ARG B 1 120 ? -6.547 -2.516 27.547 1 97.12 120 ARG B N 1
ATOM 2590 C CA . ARG B 1 120 ? -5.102 -2.705 27.5 1 97.12 120 ARG B CA 1
ATOM 2591 C C . ARG B 1 120 ? -4.391 -1.418 27.094 1 97.12 120 ARG B C 1
ATOM 2593 O O . ARG B 1 120 ? -4.871 -0.687 26.219 1 97.12 120 ARG B O 1
ATOM 2600 N N . PRO B 1 121 ? -3.297 -1.178 27.703 1 95.81 121 PRO B N 1
ATOM 2601 C CA . PRO B 1 121 ? -2.535 0.019 27.328 1 95.81 121 PRO B CA 1
ATOM 2602 C C . PRO B 1 121 ? -1.792 -0.136 26.016 1 95.81 121 PRO B C 1
ATOM 2604 O O . PRO B 1 121 ? -1.342 -1.235 25.672 1 95.81 121 PRO B O 1
ATOM 2607 N N . VAL B 1 122 ? -1.72 0.942 25.297 1 93 122 VAL B N 1
ATOM 2608 C CA . VAL B 1 122 ? -0.891 1.076 24.094 1 93 122 VAL B CA 1
ATOM 2609 C C . VAL B 1 122 ? -0.143 2.406 24.141 1 93 122 VAL B C 1
ATOM 2611 O O . VAL B 1 122 ? -0.455 3.279 24.953 1 93 122 VAL B O 1
ATOM 2614 N N . ARG B 1 123 ? 0.919 2.439 23.359 1 87.12 123 ARG B N 1
ATOM 2615 C CA . ARG B 1 123 ? 1.627 3.715 23.281 1 87.12 123 ARG B CA 1
ATOM 2616 C C . ARG B 1 123 ? 0.687 4.84 22.875 1 87.12 123 ARG B C 1
ATOM 2618 O O . ARG B 1 123 ? 0.092 4.793 21.797 1 87.12 123 ARG B O 1
ATOM 2625 N N . GLY B 1 124 ? 0.45 5.746 23.703 1 85.81 124 GLY B N 1
ATOM 2626 C CA . GLY B 1 124 ? -0.369 6.91 23.391 1 85.81 124 GLY B CA 1
ATOM 2627 C C . GLY B 1 124 ? -1.807 6.766 23.859 1 85.81 124 GLY B C 1
ATOM 2628 O O . GLY B 1 124 ? -2.635 7.645 23.609 1 85.81 124 GLY B O 1
ATOM 2629 N N . GLY B 1 125 ? -2.092 5.527 24.516 1 93.94 125 GLY B N 1
ATOM 2630 C CA . GLY B 1 125 ? -3.467 5.461 24.984 1 93.94 125 GLY B CA 1
ATOM 2631 C C . GLY B 1 125 ? -3.871 4.074 25.453 1 93.94 125 GLY B C 1
ATOM 2632 O O . GLY B 1 125 ? -3.057 3.338 26.016 1 93.94 125 GLY B O 1
ATOM 2633 N N . THR B 1 126 ? -5.188 3.865 25.359 1 97.12 126 THR B N 1
ATOM 2634 C CA . THR B 1 126 ? -5.801 2.602 25.766 1 97.12 126 THR B CA 1
ATOM 2635 C C . THR B 1 126 ? -6.793 2.131 24.703 1 97.12 126 THR B C 1
ATOM 2637 O O . THR B 1 126 ? -7.477 2.943 24.078 1 97.12 126 THR B O 1
ATOM 2640 N N . ILE B 1 127 ? -6.848 0.843 24.562 1 98.44 127 ILE B N 1
ATOM 2641 C CA . ILE B 1 127 ? -7.797 0.286 23.609 1 98.44 127 ILE B CA 1
ATOM 2642 C C . ILE B 1 127 ? -9.219 0.456 24.141 1 98.44 127 ILE B C 1
ATOM 2644 O O . ILE B 1 127 ? -9.523 0.071 25.266 1 98.44 127 ILE B O 1
ATOM 2648 N N . GLU B 1 128 ? -10.031 1.043 23.375 1 98.5 128 GLU B N 1
ATOM 2649 C CA . GLU B 1 128 ? -11.414 1.311 23.75 1 98.5 128 GLU B CA 1
ATOM 2650 C C . GLU B 1 128 ? -12.383 0.499 22.891 1 98.5 128 GLU B C 1
ATOM 2652 O O . GLU B 1 128 ? -12.016 0.008 21.828 1 98.5 128 GLU B O 1
ATOM 2657 N N . PRO B 1 129 ? -13.625 0.292 23.406 1 97.88 129 PRO B N 1
ATOM 2658 C CA . PRO B 1 129 ? -14.617 -0.39 22.562 1 97.88 129 PRO B CA 1
ATOM 2659 C C . PRO B 1 129 ? -15.023 0.431 21.344 1 97.88 129 PRO B C 1
ATOM 2661 O O . PRO B 1 129 ? -15.133 1.657 21.438 1 97.88 129 PRO B O 1
ATOM 2664 N N . LEU B 1 130 ? -15.305 -0.185 20.25 1 96.88 130 LEU B N 1
ATOM 2665 C CA . LEU B 1 130 ? -15.648 0.441 18.969 1 96.88 130 LEU B CA 1
ATOM 2666 C C . LEU B 1 130 ? -16.891 1.32 19.125 1 96.88 130 LEU B C 1
ATOM 2668 O O . LEU B 1 130 ? -17.016 2.326 18.422 1 96.88 130 LEU B O 1
ATOM 2672 N N . ASP B 1 131 ? -17.719 1.023 20.047 1 95.19 131 ASP B N 1
ATOM 2673 C CA . ASP B 1 131 ? -18.984 1.733 20.25 1 95.19 131 ASP B CA 1
ATOM 2674 C C . ASP B 1 131 ? -18.734 3.158 20.734 1 95.19 131 ASP B C 1
ATOM 2676 O O . ASP B 1 131 ? -19.641 3.986 20.734 1 95.19 131 ASP B O 1
ATOM 2680 N N . LEU B 1 132 ? -17.594 3.525 21.125 1 97.12 132 LEU B N 1
ATOM 2681 C CA . LEU B 1 132 ? -17.297 4.855 21.641 1 97.12 132 LEU B CA 1
ATOM 2682 C C . LEU B 1 132 ? -16.906 5.801 20.516 1 97.12 132 LEU B C 1
ATOM 2684 O O . LEU B 1 132 ? -16.688 6.992 20.75 1 97.12 132 LEU B O 1
ATOM 2688 N N . LEU B 1 133 ? -16.844 5.316 19.312 1 97.25 133 LEU B N 1
ATOM 2689 C CA . LEU B 1 133 ? -16.422 6.094 18.156 1 97.25 133 LEU B CA 1
ATOM 2690 C C . LEU B 1 133 ? -17.188 7.418 18.078 1 97.25 133 LEU B C 1
ATOM 2692 O O . LEU B 1 133 ? -16.578 8.477 17.906 1 97.25 133 LEU B O 1
ATOM 2696 N N . PRO B 1 134 ? -18.516 7.449 18.266 1 96.44 134 PRO B N 1
ATOM 2697 C CA . PRO B 1 134 ? -19.266 8.703 18.156 1 96.44 134 PRO B CA 1
ATOM 2698 C C . PRO B 1 134 ? -18.828 9.758 19.156 1 96.44 134 PRO B C 1
ATOM 2700 O O . PRO B 1 134 ? -18.969 10.953 18.906 1 96.44 134 PRO B O 1
ATOM 2703 N N . GLN B 1 135 ? -18.328 9.312 20.266 1 97.06 135 GLN B N 1
ATOM 2704 C CA . GLN B 1 135 ? -17.875 10.227 21.312 1 97.06 135 GLN B CA 1
ATOM 2705 C C . GLN B 1 135 ? -16.438 10.672 21.062 1 97.06 135 GLN B C 1
ATOM 2707 O O . GLN B 1 135 ? -16.062 11.781 21.438 1 97.06 135 GLN B O 1
ATOM 2712 N N . ARG B 1 136 ? -15.617 9.859 20.422 1 96.81 136 ARG B N 1
ATOM 2713 C CA . ARG B 1 136 ? -14.18 10.086 20.344 1 96.81 136 ARG B CA 1
ATOM 2714 C C . ARG B 1 136 ? -13.812 10.805 19.047 1 96.81 136 ARG B C 1
ATOM 2716 O O . ARG B 1 136 ? -12.836 11.555 19 1 96.81 136 ARG B O 1
ATOM 2723 N N . VAL B 1 137 ? -14.562 10.703 18 1 96.56 137 VAL B N 1
ATOM 2724 C CA . VAL B 1 137 ? -14.188 11.078 16.656 1 96.56 137 VAL B CA 1
ATOM 2725 C C . VAL B 1 137 ? -14.438 12.57 16.438 1 96.56 137 VAL B C 1
ATOM 2727 O O . VAL B 1 137 ? -13.562 13.289 15.953 1 96.56 137 VAL B O 1
ATOM 2730 N N . PRO B 1 138 ? -15.648 13.125 16.844 1 95.69 138 PRO B N 1
ATOM 2731 C CA . PRO B 1 138 ? -15.961 14.516 16.5 1 95.69 138 PRO B CA 1
ATOM 2732 C C . PRO B 1 138 ? -14.914 15.5 17.016 1 95.69 138 PRO B C 1
ATOM 2734 O O . PRO B 1 138 ? -14.594 15.492 18.203 1 95.69 138 PRO B O 1
ATOM 2737 N N . GLY B 1 139 ? -14.359 16.219 16 1 94.25 139 GLY B N 1
ATOM 2738 C CA . GLY B 1 139 ? -13.445 17.297 16.328 1 94.25 139 GLY B CA 1
ATOM 2739 C C . GLY B 1 139 ? -12.062 16.812 16.734 1 94.25 139 GLY B C 1
ATOM 2740 O O . GLY B 1 139 ? -11.18 17.625 17.031 1 94.25 139 GLY B O 1
ATOM 2741 N N . ARG B 1 140 ? -11.82 15.531 16.734 1 96.56 140 ARG B N 1
ATOM 2742 C CA . ARG B 1 140 ? -10.57 14.992 17.25 1 96.56 140 ARG B CA 1
ATOM 2743 C C . ARG B 1 140 ? -9.883 14.094 16.234 1 96.56 140 ARG B C 1
ATOM 2745 O O . ARG B 1 140 ? -8.656 14.109 16.109 1 96.56 140 ARG B O 1
ATOM 2752 N N . ILE B 1 141 ? -10.688 13.375 15.562 1 98.19 141 ILE B N 1
ATOM 2753 C CA . ILE B 1 141 ? -10.148 12.375 14.648 1 98.19 141 ILE B CA 1
ATOM 2754 C C . ILE B 1 141 ? -10.758 12.57 13.258 1 98.19 141 ILE B C 1
ATOM 2756 O O . ILE B 1 141 ? -11.969 12.734 13.125 1 98.19 141 ILE B O 1
ATOM 2760 N N . GLU B 1 142 ? -9.938 12.547 12.234 1 98.38 142 GLU B N 1
ATOM 2761 C CA . GLU B 1 142 ? -10.414 12.734 10.867 1 98.38 142 GLU B CA 1
ATOM 2762 C C . GLU B 1 142 ? -10.156 11.5 10.016 1 98.38 142 GLU B C 1
ATOM 2764 O O . GLU B 1 142 ? -10.906 11.219 9.07 1 98.38 142 GLU B O 1
ATOM 2769 N N . ILE B 1 143 ? -9.094 10.75 10.312 1 98.62 143 ILE B N 1
ATOM 2770 C CA . ILE B 1 143 ? -8.68 9.625 9.477 1 98.62 143 ILE B CA 1
ATOM 2771 C C . ILE B 1 143 ? -8.602 8.359 10.328 1 98.62 143 ILE B C 1
ATOM 2773 O O . ILE B 1 143 ? -8.086 8.391 11.445 1 98.62 143 ILE B O 1
ATOM 2777 N N . ALA B 1 144 ? -9.109 7.262 9.812 1 98.75 144 ALA B N 1
ATOM 2778 C CA . ALA B 1 144 ? -9.039 5.977 10.508 1 98.75 144 ALA B CA 1
ATOM 2779 C C . ALA B 1 144 ? -8.164 4.988 9.75 1 98.75 144 ALA B C 1
ATOM 2781 O O . ALA B 1 144 ? -8.234 4.898 8.516 1 98.75 144 ALA B O 1
ATOM 2782 N N . LEU B 1 145 ? -7.301 4.367 10.414 1 98.25 145 LEU B N 1
ATOM 2783 C CA . LEU B 1 145 ? -6.629 3.17 9.914 1 98.25 145 LEU B CA 1
ATOM 2784 C C . LEU B 1 145 ? -7.453 1.921 10.211 1 98.25 145 LEU B C 1
ATOM 2786 O O . LEU B 1 145 ? -7.664 1.577 11.383 1 98.25 145 LEU B O 1
ATOM 2790 N N . LEU B 1 146 ? -7.918 1.278 9.227 1 98.25 146 LEU B N 1
ATOM 2791 C CA . LEU B 1 146 ? -8.805 0.127 9.375 1 98.25 146 LEU B CA 1
ATOM 2792 C C . LEU B 1 146 ? -8.031 -1.177 9.195 1 98.25 146 LEU B C 1
ATOM 2794 O O . LEU B 1 146 ? -7.723 -1.571 8.07 1 98.25 146 LEU B O 1
ATOM 2798 N N . THR B 1 147 ? -7.727 -1.853 10.227 1 96.38 147 THR B N 1
ATOM 2799 C CA . THR B 1 147 ? -6.879 -3.039 10.227 1 96.38 147 THR B CA 1
ATOM 2800 C C . THR B 1 147 ? -7.648 -4.254 10.742 1 96.38 147 THR B C 1
ATOM 2802 O O . THR B 1 147 ? -7.113 -5.055 11.516 1 96.38 147 THR B O 1
ATOM 2805 N N . VAL B 1 148 ? -8.867 -4.43 10.352 1 96 148 VAL B N 1
ATOM 2806 C CA . VAL B 1 148 ? -9.719 -5.539 10.773 1 96 148 VAL B CA 1
ATOM 2807 C C . VAL B 1 148 ? -9.734 -6.617 9.695 1 96 148 VAL B C 1
ATOM 2809 O O . VAL B 1 148 ? -9.328 -6.379 8.562 1 96 148 VAL B O 1
ATOM 2812 N N . PRO B 1 149 ? -10.219 -7.82 10.07 1 91.88 149 PRO B N 1
ATOM 2813 C CA . PRO B 1 149 ? -10.375 -8.859 9.055 1 91.88 149 PRO B CA 1
ATOM 2814 C C . PRO B 1 149 ? -11.383 -8.484 7.977 1 91.88 149 PRO B C 1
ATOM 2816 O O . PRO B 1 149 ? -12.242 -7.621 8.203 1 91.88 149 PRO B O 1
ATOM 2819 N N . ARG B 1 150 ? -11.219 -9.18 6.883 1 88.88 150 ARG B N 1
ATOM 2820 C CA . ARG B 1 150 ? -12.039 -8.93 5.699 1 88.88 150 ARG B CA 1
ATOM 2821 C C . ARG B 1 150 ? -13.523 -8.914 6.059 1 88.88 150 ARG B C 1
ATOM 2823 O O . ARG B 1 150 ? -14.258 -8.016 5.633 1 88.88 150 ARG B O 1
ATOM 2830 N N . GLU B 1 151 ? -13.969 -9.828 6.844 1 92.12 151 GLU B N 1
ATOM 2831 C CA . GLU B 1 151 ? -15.383 -10.055 7.137 1 92.12 151 GLU B CA 1
ATOM 2832 C C . GLU B 1 151 ? -15.969 -8.922 7.969 1 92.12 151 GLU B C 1
ATOM 2834 O O . GLU B 1 151 ? -17.172 -8.68 7.934 1 92.12 151 GLU B O 1
ATOM 2839 N N . ALA B 1 152 ? -15.117 -8.18 8.688 1 96.5 152 ALA B N 1
ATOM 2840 C CA . ALA B 1 152 ? -15.586 -7.141 9.602 1 96.5 152 ALA B CA 1
ATOM 2841 C C . ALA B 1 152 ? -15.383 -5.75 9 1 96.5 152 ALA B C 1
ATOM 2843 O O . ALA B 1 152 ? -15.883 -4.758 9.547 1 96.5 152 ALA B O 1
ATOM 2844 N N . ALA B 1 153 ? -14.758 -5.641 7.879 1 96.25 153 ALA B N 1
ATOM 2845 C CA . ALA B 1 153 ? -14.242 -4.379 7.359 1 96.25 153 ALA B CA 1
ATOM 2846 C C . ALA B 1 153 ? -15.383 -3.424 7.004 1 96.25 153 ALA B C 1
ATOM 2848 O O . ALA B 1 153 ? -15.367 -2.256 7.398 1 96.25 153 ALA B O 1
ATOM 2849 N N . GLN B 1 154 ? -16.375 -3.877 6.262 1 96.12 154 GLN B N 1
ATOM 2850 C CA . GLN B 1 154 ? -17.453 -3.002 5.828 1 96.12 154 GLN B CA 1
ATOM 2851 C C . GLN B 1 154 ? -18.25 -2.477 7.023 1 96.12 154 GLN B C 1
ATOM 2853 O O . GLN B 1 154 ? -18.578 -1.291 7.078 1 96.12 154 GLN B O 1
ATOM 2858 N N . GLU B 1 155 ? -18.562 -3.365 7.934 1 97.5 155 GLU B N 1
ATOM 2859 C CA . GLU B 1 155 ? -19.297 -2.945 9.125 1 97.5 155 GLU B CA 1
ATOM 2860 C C . GLU B 1 155 ? -18.516 -1.896 9.906 1 97.5 155 GLU B C 1
ATOM 2862 O O . GLU B 1 155 ? -19.094 -0.903 10.367 1 97.5 155 GLU B O 1
ATOM 2867 N N . ALA B 1 156 ? -17.25 -2.107 10.133 1 98.06 156 ALA B N 1
ATOM 2868 C CA . ALA B 1 156 ? -16.406 -1.145 10.828 1 98.06 156 ALA B CA 1
ATOM 2869 C C . ALA B 1 156 ? -16.359 0.187 10.086 1 98.06 156 ALA B C 1
ATOM 2871 O O . ALA B 1 156 ? -16.438 1.252 10.695 1 98.06 156 ALA B O 1
ATOM 2872 N N . ALA B 1 157 ? -16.266 0.108 8.766 1 98.06 157 ALA B N 1
ATOM 2873 C CA . ALA B 1 157 ? -16.25 1.314 7.941 1 98.06 157 ALA B CA 1
ATOM 2874 C C . ALA B 1 157 ? -17.562 2.096 8.102 1 98.06 157 ALA B C 1
ATOM 2876 O O . ALA B 1 157 ? -17.547 3.324 8.203 1 98.06 157 ALA B O 1
ATOM 2877 N N . ASP B 1 158 ? -18.641 1.387 8.156 1 98.06 158 ASP B N 1
ATOM 2878 C CA . ASP B 1 158 ? -19.938 2.033 8.32 1 98.06 158 ASP B CA 1
ATOM 2879 C C . ASP B 1 158 ? -20 2.801 9.641 1 98.06 158 ASP B C 1
ATOM 2881 O O . ASP B 1 158 ? -20.531 3.914 9.695 1 98.06 158 ASP B O 1
ATOM 2885 N N . LEU B 1 159 ? -19.516 2.215 10.625 1 98.06 159 LEU B N 1
ATOM 2886 C CA . LEU B 1 159 ? -19.5 2.859 11.93 1 98.06 159 LEU B CA 1
ATOM 2887 C C . LEU B 1 159 ? -18.609 4.098 11.914 1 98.06 159 LEU B C 1
ATOM 2889 O O . LEU B 1 159 ? -18.953 5.125 12.5 1 98.06 159 LEU B O 1
ATOM 2893 N N . LEU B 1 160 ? -17.5 3.994 11.289 1 98.44 160 LEU B N 1
ATOM 2894 C CA . LEU B 1 160 ? -16.594 5.121 11.148 1 98.44 160 LEU B CA 1
ATOM 2895 C C . LEU B 1 160 ? -17.25 6.281 10.422 1 98.44 160 LEU B C 1
ATOM 2897 O O . LEU B 1 160 ? -17.172 7.43 10.867 1 98.44 160 LEU B O 1
ATOM 2901 N N . VAL B 1 161 ? -17.891 5.957 9.344 1 98.06 161 VAL B N 1
ATOM 2902 C CA . VAL B 1 161 ? -18.578 6.965 8.539 1 98.06 161 VAL B CA 1
ATOM 2903 C C . VAL B 1 161 ? -19.641 7.66 9.375 1 98.06 161 VAL B C 1
ATOM 2905 O O . VAL B 1 161 ? -19.734 8.891 9.383 1 98.06 161 VAL B O 1
ATOM 2908 N N . ARG B 1 162 ? -20.391 6.863 10.078 1 97.62 162 ARG B N 1
ATOM 2909 C CA . ARG B 1 162 ? -21.438 7.418 10.922 1 97.62 162 ARG B CA 1
ATOM 2910 C C . ARG B 1 162 ? -20.859 8.328 12 1 97.62 162 ARG B C 1
ATOM 2912 O O . ARG B 1 162 ? -21.484 9.312 12.398 1 97.62 162 ARG B O 1
ATOM 2919 N N . ALA B 1 163 ? -19.703 7.992 12.453 1 98 163 ALA B N 1
ATOM 2920 C CA . ALA B 1 163 ? -19.062 8.766 13.508 1 98 163 ALA B CA 1
ATOM 2921 C C . ALA B 1 163 ? -18.453 10.055 12.969 1 98 163 ALA B C 1
ATOM 2923 O O . ALA B 1 163 ? -18.016 10.922 13.734 1 98 163 ALA B O 1
ATOM 2924 N N . GLY B 1 164 ? -18.344 10.211 11.648 1 97.94 164 GLY B N 1
ATOM 2925 C CA . GLY B 1 164 ? -17.906 11.461 11.055 1 97.94 164 GLY B CA 1
ATOM 2926 C C . GLY B 1 164 ? -16.5 11.414 10.516 1 97.94 164 GLY B C 1
ATOM 2927 O O . GLY B 1 164 ? -15.875 12.453 10.266 1 97.94 164 GLY B O 1
ATOM 2928 N N . ILE B 1 165 ? -15.961 10.266 10.359 1 98.31 165 ILE B N 1
ATOM 2929 C CA . ILE B 1 165 ? -14.633 10.109 9.789 1 98.31 165 ILE B CA 1
ATOM 2930 C C . ILE B 1 165 ? -14.617 10.633 8.359 1 98.31 165 ILE B C 1
ATOM 2932 O O . ILE B 1 165 ? -15.578 10.453 7.609 1 98.31 165 ILE B O 1
ATOM 2936 N N . LYS B 1 166 ? -13.461 11.227 7.996 1 97.94 166 LYS B N 1
ATOM 2937 C CA . LYS B 1 166 ? -13.375 11.844 6.676 1 97.94 166 LYS B CA 1
ATOM 2938 C C . LYS B 1 166 ? -12.57 10.969 5.711 1 97.94 166 LYS B C 1
ATOM 2940 O O . LYS B 1 166 ? -12.734 11.07 4.496 1 97.94 166 LYS B O 1
ATOM 2945 N N . GLY B 1 167 ? -11.68 10.195 6.238 1 98.06 167 GLY B N 1
ATOM 2946 C CA . GLY B 1 167 ? -10.836 9.32 5.43 1 98.06 167 GLY B CA 1
ATOM 2947 C C . GLY B 1 167 ? -10.539 7.992 6.094 1 98.06 167 GLY B C 1
ATOM 2948 O O . GLY B 1 1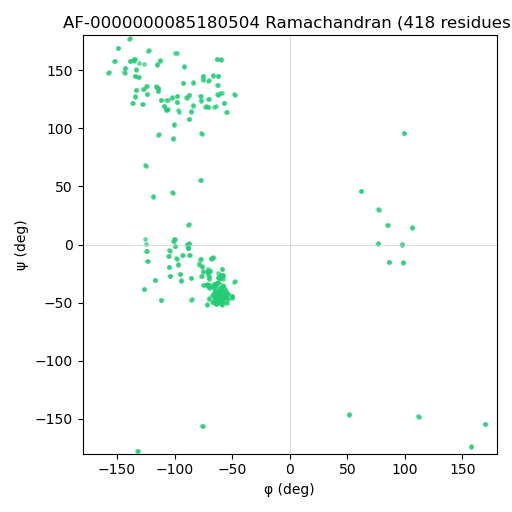67 ? -10.477 7.906 7.32 1 98.06 167 GLY B O 1
ATOM 2949 N N . ILE B 1 168 ? -10.391 6.988 5.289 1 98.38 168 ILE B N 1
ATOM 2950 C CA . ILE B 1 168 ? -10.062 5.656 5.785 1 98.38 168 ILE B CA 1
ATOM 2951 C C . ILE B 1 168 ? -8.844 5.113 5.039 1 98.38 168 ILE B C 1
ATOM 2953 O O . ILE B 1 168 ? -8.828 5.074 3.807 1 98.38 168 ILE B O 1
ATOM 2957 N N . LEU B 1 169 ? -7.844 4.82 5.73 1 97.75 169 LEU B N 1
ATOM 2958 C CA . LEU B 1 169 ? -6.77 3.982 5.207 1 97.75 169 LEU B CA 1
ATOM 2959 C C . LEU B 1 169 ? -7.07 2.506 5.445 1 97.75 169 LEU B C 1
ATOM 2961 O O . LEU B 1 169 ? -6.965 2.021 6.574 1 97.75 169 LEU B O 1
ATOM 2965 N N . ASN B 1 170 ? -7.383 1.811 4.449 1 96.31 170 ASN B N 1
ATOM 2966 C CA . ASN B 1 170 ? -7.922 0.459 4.543 1 96.31 170 ASN B CA 1
ATOM 2967 C C . ASN B 1 170 ? -6.84 -0.594 4.336 1 96.31 170 ASN B C 1
ATOM 2969 O O . ASN B 1 170 ? -6.227 -0.659 3.27 1 96.31 170 ASN B O 1
ATOM 2973 N N . PHE B 1 171 ? -6.66 -1.485 5.301 1 94.38 171 PHE B N 1
ATOM 2974 C CA . PHE B 1 171 ? -5.672 -2.555 5.215 1 94.38 171 PHE B CA 1
ATOM 2975 C C . PHE B 1 171 ? -6.348 -3.895 4.945 1 94.38 171 PHE B C 1
ATOM 2977 O O . PHE B 1 171 ? -5.676 -4.895 4.684 1 94.38 171 PHE B O 1
ATOM 2984 N N . ALA B 1 172 ? -7.664 -3.887 5.043 1 91.06 172 ALA B N 1
ATOM 2985 C CA . ALA B 1 172 ? -8.398 -5.117 4.754 1 91.06 172 ALA B CA 1
ATOM 2986 C C . ALA B 1 172 ? -8.461 -5.383 3.254 1 91.06 172 ALA B C 1
ATOM 2988 O O . ALA B 1 172 ? -8.602 -4.449 2.459 1 91.06 172 ALA B O 1
ATOM 2989 N N . PRO B 1 173 ? -8.359 -6.613 2.867 1 85.62 173 PRO B N 1
ATOM 2990 C CA . PRO B 1 173 ? -8.375 -6.957 1.444 1 85.62 173 PRO B CA 1
ATOM 2991 C C . PRO B 1 173 ? -9.781 -6.938 0.851 1 85.62 173 PRO B C 1
ATOM 2993 O O . PRO B 1 173 ? -10.211 -7.922 0.245 1 85.62 173 PRO B O 1
ATOM 2996 N N . VAL B 1 174 ? -10.477 -5.797 0.992 1 86.5 174 VAL B N 1
ATOM 2997 C CA . VAL B 1 174 ? -11.828 -5.641 0.472 1 86.5 174 VAL B CA 1
ATOM 2998 C C . VAL B 1 174 ? -12.016 -4.219 -0.06 1 86.5 174 VAL B C 1
ATOM 3000 O O . VAL B 1 174 ? -11.305 -3.299 0.347 1 86.5 174 VAL B O 1
ATOM 3003 N N . ILE B 1 175 ? -12.875 -4.129 -1.001 1 84.19 175 ILE B N 1
ATOM 3004 C CA . ILE B 1 175 ? -13.297 -2.812 -1.46 1 84.19 175 ILE B CA 1
ATOM 3005 C C . ILE B 1 175 ? -14.414 -2.291 -0.562 1 84.19 175 ILE B C 1
ATOM 3007 O O . ILE B 1 175 ? -15.484 -2.9 -0.473 1 84.19 175 ILE B O 1
ATOM 3011 N N . LEU B 1 176 ? -14.18 -1.194 0.062 1 91.31 176 LEU B N 1
ATOM 3012 C CA . LEU B 1 176 ? -15.164 -0.635 0.982 1 91.31 176 LEU B CA 1
ATOM 3013 C C . LEU B 1 176 ? -16.203 0.197 0.231 1 91.31 176 LEU B C 1
ATOM 3015 O O . LEU B 1 176 ? -15.859 0.918 -0.709 1 91.31 176 LEU B O 1
ATOM 3019 N N . GLU B 1 177 ? -17.359 0.064 0.621 1 91.12 177 GLU B N 1
ATOM 3020 C CA . GLU B 1 177 ? -18.422 0.942 0.168 1 91.12 177 GLU B CA 1
ATOM 3021 C C . GLU B 1 177 ? -18.672 2.066 1.169 1 91.12 177 GLU B C 1
ATOM 3023 O O . GLU B 1 177 ? -19.109 1.817 2.297 1 91.12 177 GLU B O 1
ATOM 3028 N N . VAL B 1 178 ? -18.422 3.303 0.764 1 95.06 178 VAL B N 1
ATOM 3029 C CA . VAL B 1 178 ? -18.594 4.461 1.634 1 95.06 178 VAL B CA 1
ATOM 3030 C C . VAL B 1 178 ? -19.219 5.609 0.848 1 95.06 178 VAL B C 1
ATOM 3032 O O . VAL B 1 178 ? -19.203 5.613 -0.385 1 95.06 178 VAL B O 1
ATOM 3035 N N . PRO B 1 179 ? -19.859 6.562 1.549 1 94.12 179 PRO B N 1
ATOM 3036 C CA . PRO B 1 179 ? -20.359 7.746 0.848 1 94.12 179 PRO B CA 1
ATOM 3037 C C . PRO B 1 179 ? -19.266 8.539 0.152 1 94.12 179 PRO B C 1
ATOM 3039 O O . PRO B 1 179 ? -18.094 8.422 0.523 1 94.12 179 PRO B O 1
ATOM 3042 N N . LYS B 1 180 ? -19.609 9.352 -0.832 1 88.31 180 LYS B N 1
ATOM 3043 C CA . LYS B 1 180 ? -18.688 10.094 -1.685 1 88.31 180 LYS B CA 1
ATOM 3044 C C . LYS B 1 180 ? -17.828 11.055 -0.864 1 88.31 180 LYS B C 1
ATOM 3046 O O . LYS B 1 180 ? -16.719 11.406 -1.269 1 88.31 180 LYS B O 1
ATOM 3051 N N . GLU B 1 181 ? -18.344 11.43 0.213 1 92.69 181 GLU B N 1
ATOM 3052 C CA . GLU B 1 181 ? -17.672 12.438 1.025 1 92.69 181 GLU B CA 1
ATOM 3053 C C . GLU B 1 181 ? -16.484 11.836 1.782 1 92.69 181 GLU B C 1
ATOM 3055 O O . GLU B 1 181 ? -15.641 12.562 2.303 1 92.69 181 GLU B O 1
ATOM 3060 N N . VAL B 1 182 ? -16.484 10.523 1.928 1 96.06 182 VAL B N 1
ATOM 3061 C CA . VAL B 1 182 ? -15.414 9.852 2.648 1 96.06 182 VAL B CA 1
ATOM 3062 C C . VAL B 1 182 ? -14.383 9.305 1.656 1 96.06 182 VAL B C 1
ATOM 3064 O O . VAL B 1 182 ? -14.742 8.617 0.698 1 96.06 182 VAL B O 1
ATOM 3067 N N . VAL B 1 183 ? -13.156 9.648 1.896 1 95.19 183 VAL B N 1
ATOM 3068 C CA . VAL B 1 183 ? -12.078 9.195 1.021 1 95.19 183 VAL B CA 1
ATOM 3069 C C . VAL B 1 183 ? -11.484 7.898 1.558 1 95.19 183 VAL B C 1
ATOM 3071 O O . VAL B 1 183 ? -11.281 7.754 2.766 1 95.19 183 VAL B O 1
ATOM 3074 N N . VAL B 1 184 ? -11.188 6.961 0.618 1 94.56 184 VAL B N 1
ATOM 3075 C CA . VAL B 1 184 ? -10.586 5.695 1.015 1 94.56 184 VAL B CA 1
ATOM 3076 C C . VAL B 1 184 ? -9.281 5.488 0.25 1 94.56 184 VAL B C 1
ATOM 3078 O O . VAL B 1 184 ? -9.219 5.723 -0.959 1 94.56 184 VAL B O 1
ATOM 3081 N N . GLU B 1 185 ? -8.234 5.18 0.93 1 93.75 185 GLU B N 1
ATOM 3082 C CA . GLU B 1 185 ? -6.98 4.676 0.377 1 93.75 185 GLU B CA 1
ATOM 3083 C C . GLU B 1 185 ? -6.711 3.246 0.837 1 93.75 185 GLU B C 1
ATOM 3085 O O . GLU B 1 185 ? -6.883 2.926 2.014 1 93.75 185 GLU B O 1
ATOM 3090 N N . ASN B 1 186 ? -6.32 2.398 -0.086 1 91.62 186 ASN B N 1
ATOM 3091 C CA . ASN B 1 186 ? -6.066 0.999 0.236 1 91.62 186 ASN B CA 1
ATOM 3092 C C . ASN B 1 186 ? -4.574 0.708 0.349 1 91.62 186 ASN B C 1
ATOM 3094 O O . ASN B 1 186 ? -3.789 1.135 -0.499 1 91.62 186 ASN B O 1
ATOM 3098 N N . VAL B 1 187 ? -4.172 0.153 1.419 1 91.88 187 VAL B N 1
ATOM 3099 C CA . VAL B 1 187 ? -2.84 -0.415 1.588 1 91.88 187 VAL B CA 1
ATOM 3100 C C . VAL B 1 187 ? -2.902 -1.934 1.441 1 91.88 187 VAL B C 1
ATOM 3102 O O . VAL B 1 187 ? -3.145 -2.648 2.416 1 91.88 187 VAL B O 1
ATOM 3105 N N . ASP B 1 188 ? -2.723 -2.4 0.289 1 87.75 188 ASP B N 1
ATOM 3106 C CA . ASP B 1 188 ? -2.986 -3.795 -0.056 1 87.75 188 ASP B CA 1
ATOM 3107 C C . ASP B 1 188 ? -1.692 -4.527 -0.412 1 87.75 188 ASP B C 1
ATOM 3109 O O . ASP B 1 188 ? -1.261 -4.508 -1.566 1 87.75 188 ASP B O 1
ATOM 3113 N N . PHE B 1 189 ? -1.088 -5.211 0.524 1 90.94 189 PHE B N 1
ATOM 3114 C CA . PHE B 1 189 ? 0.182 -5.859 0.217 1 90.94 189 PHE B CA 1
ATOM 3115 C C . PHE B 1 189 ? -0.028 -7.051 -0.709 1 90.94 189 PHE B C 1
ATOM 3117 O O . PHE B 1 189 ? 0.863 -7.406 -1.484 1 90.94 189 PHE B O 1
ATOM 3124 N N . LEU B 1 190 ? -1.334 -7.691 -0.655 1 91.38 190 LEU B N 1
ATOM 3125 C CA . LEU B 1 190 ? -1.601 -8.789 -1.581 1 91.38 190 LEU B CA 1
ATOM 3126 C C . LEU B 1 190 ? -1.602 -8.289 -3.023 1 91.38 190 LEU B C 1
ATOM 3128 O O . LEU B 1 190 ? -1.115 -8.984 -3.922 1 91.38 190 LEU B O 1
ATOM 3132 N N . ALA B 1 191 ? -2.186 -7.133 -3.191 1 92.38 191 ALA B N 1
ATOM 3133 C CA . ALA B 1 191 ? -2.137 -6.535 -4.523 1 92.38 191 ALA B CA 1
ATOM 3134 C C . ALA B 1 191 ? -0.695 -6.309 -4.969 1 92.38 191 ALA B C 1
ATOM 3136 O O . ALA B 1 191 ? -0.354 -6.547 -6.133 1 92.38 191 ALA B O 1
ATOM 3137 N N . GLY B 1 192 ? 0.131 -5.809 -4.059 1 94.19 192 GLY B N 1
ATOM 3138 C CA . GLY B 1 192 ? 1.544 -5.637 -4.359 1 94.19 192 GLY B CA 1
ATOM 3139 C C . GLY B 1 192 ? 2.232 -6.93 -4.75 1 94.19 192 GLY B C 1
ATOM 3140 O O . GLY B 1 192 ? 2.996 -6.961 -5.719 1 94.19 192 GLY B O 1
ATOM 3141 N N . LEU B 1 193 ? 1.961 -7.977 -4.031 1 96.31 193 LEU B N 1
ATOM 3142 C CA . LEU B 1 193 ? 2.52 -9.289 -4.348 1 96.31 193 LEU B CA 1
ATOM 3143 C C . LEU B 1 193 ? 2.07 -9.75 -5.73 1 96.31 193 LEU B C 1
ATOM 3145 O O . LEU B 1 193 ? 2.871 -10.281 -6.5 1 96.31 193 LEU B O 1
ATOM 3149 N N . THR B 1 194 ? 0.808 -9.547 -5.984 1 95.62 194 THR B N 1
ATOM 3150 C CA . THR B 1 194 ? 0.246 -9.945 -7.27 1 95.62 194 THR B CA 1
ATOM 3151 C C . THR B 1 194 ? 0.917 -9.188 -8.414 1 95.62 194 THR B C 1
ATOM 3153 O O . THR B 1 194 ? 1.256 -9.781 -9.438 1 95.62 194 THR B O 1
ATOM 3156 N N . ARG B 1 195 ? 1.137 -7.93 -8.234 1 94.69 195 ARG B N 1
ATOM 3157 C CA . ARG B 1 195 ? 1.847 -7.16 -9.258 1 94.69 195 ARG B CA 1
ATOM 3158 C C . ARG B 1 195 ? 3.275 -7.664 -9.422 1 94.69 195 ARG B C 1
ATOM 3160 O O . ARG B 1 195 ? 3.779 -7.75 -10.547 1 94.69 195 ARG B O 1
ATOM 3167 N N . LEU B 1 196 ? 3.91 -7.969 -8.336 1 96.38 196 LEU B N 1
ATOM 3168 C CA . LEU B 1 196 ? 5.262 -8.516 -8.398 1 96.38 196 LEU B CA 1
ATOM 3169 C C . LEU B 1 196 ? 5.289 -9.797 -9.219 1 96.38 196 LEU B C 1
ATOM 3171 O O . LEU B 1 196 ? 6.145 -9.961 -10.094 1 96.38 196 LEU B O 1
ATOM 3175 N N . SER B 1 197 ? 4.398 -10.711 -8.898 1 96.94 197 SER B N 1
ATOM 3176 C CA . SER B 1 197 ? 4.355 -11.984 -9.617 1 96.94 197 SER B CA 1
ATOM 3177 C C . SER B 1 197 ? 4.215 -11.766 -11.117 1 96.94 197 SER B C 1
ATOM 3179 O O . SER B 1 197 ? 4.895 -12.414 -11.914 1 96.94 197 SER B O 1
ATOM 3181 N N . PHE B 1 198 ? 3.391 -10.828 -11.523 1 96.06 198 PHE B N 1
ATOM 3182 C CA . PHE B 1 198 ? 3.207 -10.523 -12.938 1 96.06 198 PHE B CA 1
ATOM 3183 C C . PHE B 1 198 ? 4.508 -10.039 -13.555 1 96.06 198 PHE B C 1
ATOM 3185 O O . PHE B 1 198 ? 4.93 -10.531 -14.609 1 96.06 198 PHE B O 1
ATOM 3192 N N . PHE B 1 199 ? 5.129 -9.086 -12.922 1 94.06 199 PHE B N 1
ATOM 3193 C CA . PHE B 1 199 ? 6.285 -8.422 -13.516 1 94.06 199 PHE B CA 1
ATOM 3194 C C . PHE B 1 199 ? 7.492 -9.352 -13.531 1 94.06 199 PHE B C 1
ATOM 3196 O O . PHE B 1 199 ? 8.328 -9.281 -14.438 1 94.06 199 PHE B O 1
ATOM 3203 N N . ILE B 1 200 ? 7.574 -10.172 -12.5 1 95.19 200 ILE B N 1
ATOM 3204 C CA . ILE B 1 200 ? 8.648 -11.156 -12.484 1 95.19 200 ILE B CA 1
ATOM 3205 C C . ILE B 1 200 ? 8.5 -12.102 -13.672 1 95.19 200 ILE B C 1
ATOM 3207 O O . ILE B 1 200 ? 9.484 -12.438 -14.336 1 95.19 200 ILE B O 1
ATOM 3211 N N . LEU B 1 201 ? 7.301 -12.484 -13.977 1 93.69 201 LEU B N 1
ATOM 3212 C CA . LEU B 1 201 ? 7.027 -13.43 -15.055 1 93.69 201 LEU B CA 1
ATOM 3213 C C . LEU B 1 201 ? 7.133 -12.742 -16.406 1 93.69 201 LEU B C 1
ATOM 3215 O O . LEU B 1 201 ? 7.375 -13.398 -17.422 1 93.69 201 LEU B O 1
ATOM 3219 N N . ASN B 1 202 ? 6.879 -11.414 -16.422 1 91.25 202 ASN B N 1
ATOM 3220 C CA . ASN B 1 202 ? 6.832 -10.664 -17.672 1 91.25 202 ASN B CA 1
ATOM 3221 C C . ASN B 1 202 ? 7.797 -9.484 -17.656 1 91.25 202 ASN B C 1
ATOM 3223 O O . ASN B 1 202 ? 7.371 -8.328 -17.734 1 91.25 202 ASN B O 1
ATOM 3227 N N . PRO B 1 203 ? 9.047 -9.727 -17.641 1 85.19 203 PRO B N 1
ATOM 3228 C CA . PRO B 1 203 ? 10.047 -8.664 -17.5 1 85.19 203 PRO B CA 1
ATOM 3229 C C . PRO B 1 203 ? 9.969 -7.633 -18.625 1 85.19 203 PRO B C 1
ATOM 3231 O O . PRO B 1 203 ? 10.312 -6.465 -18.422 1 85.19 203 PRO B O 1
ATOM 3234 N N . LYS B 1 204 ? 9.523 -7.996 -19.766 1 81.25 204 LYS B N 1
ATOM 3235 C CA . LYS B 1 204 ? 9.422 -7.07 -20.891 1 81.25 204 LYS B CA 1
ATOM 3236 C C . LYS B 1 204 ? 8.43 -5.953 -20.594 1 81.25 204 LYS B C 1
ATOM 3238 O O . LYS B 1 204 ? 8.633 -4.809 -21 1 81.25 204 LYS B O 1
ATOM 3243 N N . TRP B 1 205 ? 7.398 -6.336 -19.828 1 78.81 205 TRP B N 1
ATOM 3244 C CA . TRP B 1 205 ? 6.371 -5.348 -19.516 1 78.81 205 TRP B CA 1
ATOM 3245 C C . TRP B 1 205 ? 6.867 -4.363 -18.469 1 78.81 205 TRP B C 1
ATOM 3247 O O . TRP B 1 205 ? 6.352 -3.25 -18.344 1 78.81 205 TRP B O 1
ATOM 3257 N N . ARG B 1 206 ? 7.777 -4.672 -17.703 1 72.75 206 ARG B N 1
ATOM 3258 C CA . ARG B 1 206 ? 8.359 -3.787 -16.688 1 72.75 206 ARG B CA 1
ATOM 3259 C C . ARG B 1 206 ? 9.172 -2.672 -17.344 1 72.75 206 ARG B C 1
ATOM 3261 O O . ARG B 1 206 ? 9.141 -1.527 -16.891 1 72.75 206 ARG B O 1
ATOM 3268 N N . GLU B 1 207 ? 9.945 -2.988 -18.234 1 62.56 207 GLU B N 1
ATOM 3269 C CA . GLU B 1 207 ? 10.836 -2.08 -18.953 1 62.56 207 GLU B CA 1
ATOM 3270 C C . GLU B 1 207 ? 10.055 -0.967 -19.641 1 62.56 207 GLU B C 1
ATOM 3272 O O . GLU B 1 207 ? 10.523 0.168 -19.719 1 62.56 207 GLU B O 1
ATOM 3277 N N . GLU B 1 208 ? 8.969 -1.341 -20.062 1 56.41 208 GLU B N 1
ATOM 3278 C CA . GLU B 1 208 ? 8.141 -0.364 -20.766 1 56.41 208 GLU B CA 1
ATOM 3279 C C . GLU B 1 208 ? 7.59 0.687 -19.797 1 56.41 208 GLU B C 1
ATOM 3281 O O . GLU B 1 208 ? 7.262 1.802 -20.219 1 56.41 208 GLU B O 1
ATOM 3286 N N . MET B 1 209 ? 7.508 0.38 -18.547 1 52.91 209 MET B N 1
ATOM 3287 C CA . MET B 1 209 ? 7.047 1.33 -17.531 1 52.91 209 MET B CA 1
ATOM 3288 C C . MET B 1 209 ? 8.117 2.373 -17.234 1 52.91 209 MET B C 1
ATOM 3290 O O . MET B 1 209 ? 7.805 3.498 -16.844 1 52.91 209 MET B O 1
ATOM 3294 N N . MET B 1 210 ? 9.367 1.877 -17.297 1 47.03 210 MET B N 1
ATOM 3295 C CA . MET B 1 210 ? 10.508 2.738 -16.969 1 47.03 210 MET B CA 1
ATOM 3296 C C . MET B 1 210 ? 10.836 3.664 -18.141 1 47.03 210 MET B C 1
ATOM 3298 O O . MET B 1 210 ? 11.531 4.664 -17.953 1 47.03 210 MET B O 1
ATOM 3302 N N . GLU B 1 211 ? 10.406 3.445 -19.406 1 41.34 211 GLU B N 1
ATOM 3303 C CA . GLU B 1 211 ? 10.633 4.316 -20.562 1 41.34 211 GLU B CA 1
ATOM 3304 C C . GLU B 1 211 ? 9.492 5.312 -20.719 1 41.34 211 GLU B C 1
ATOM 3306 O O . GLU B 1 211 ? 8.328 4.977 -20.484 1 41.34 211 GLU B O 1
#

Foldseek 3Di:
DDQDPVLLVLLVVLLVVLVVCVVVVHFFDALCRSCLSSLHDSVSSCVSCPVQHDAADVPGHHGSVRSNVVSCVVNQQVAAAEEEEEDCDPVSQVVLPDPPCPHHYDYQAAEYQDPVQAQDDHVNGTYHYLVCLLVRPPPHHAEYEYDDEQVCRQVSVVSNVVSPHQEYEYAYPDDHDDDPRHYYHYDYVVVVVVVVVVCVVPVVVVVVSSD/DDQDPVLLVLLVVLLVVLVVCVVVVHFFDALCRSCLSSLHHSVSSCVSCPVQHDADDVPGHHGSVRSNVVSCVVNQQVAAAEEEEEDCDPVSQVVLPDPPCPHHYDYQAAEYQDPVQAQDDHVNGTYHYLVCLLVRPPPHHAEYEYDDEQVCRQVSVVSNVVSPHQEYEYAYPDDHDDDPRHYYHYDYVVVVVVVVVVCVVPVVVVVVSSD

InterPro domains:
  IPR003781 CoA-binding [PF02629] (79-174)
  IPR003781 CoA-binding [SM00881] (76-175)
  IPR009718 Rex DNA-binding, C-terminal domain [PF06971] (2-50)
  IPR022876 Redox-sensing transcriptional repressor Rex [MF_01131] (1-204)
  IPR022876 Redox-sensing transcriptional repressor Rex [NF003995] (2-206)
  IPR022876 Redox-sensing transcriptional repressor Rex [PTHR35786] (2-203)
  IPR036291 NAD(P)-binding domain superfamily [SSF51735] (78-199)
  IPR036388 Winged helix-like DNA-binding domain superfamily [G3DSA:1.10.10.10] (1-73)
  IPR036390 Winged helix DNA-binding domain superfamily [SSF46785] (4-76)
  IPR058236 Redox-sensing transcriptional repressor Rex, actinobacterial-type [NF003993] (1-200)

Organism: NCBI:txid751945

=== Feature glossary ===
Reading guide. The protein is described through the following features:

Foldseek 3Di. A 3Di character summarizes, for each residue, the relative orientation of the Cα frame of its nearest spatial neighbor. Because it encodes fold topology rather than chemistry, 3Di alignments detect remote structural similarity that sequence alignment misses.

Contact-map, Ramachandran, and PAE plots. Plot images: a contact map (which residues are close in 3D, as an N×N binary image), a Ramachandran scatter (backbone torsion angles, revealing secondary-structure composition at a glance), and — for AlphaFold structures — a PAE heatmap (pairwise prediction confidence).

Radius of gyration, Cα contacts, bounding box. Radius of gyration (Rg) is the root-mean-square distance of Cα atoms from their centroid — a single number for overall size and compactness. A globular domain of N residues has Rg ≈ 2.2·N^0.38 Å; an extended or disordered chain has a much larger Rg. The Cα contact count is the number of residue pairs whose Cα atoms are within 8 Å and are more than four positions apart in sequence — a standard proxy for tertiary packing density. The bounding box is the smallest axis-aligned box enclosing all Cα atoms.

Secondary structure (8-state, DSSP). Eight-state secondary structure (DSSP): H is the canonical α-helix, G the tighter 3₁₀-helix, I the wider π-helix; E/B are β-structure, T and S are turns and bends, and '-' is everything else. DSSP derives these from the pattern of main-chain N–H···O=C hydrogen bonds, not from the sequence.

B-factor. B-factor (Debye–Waller factor) reflects atomic displacement in the crystal lattice. It is an experimental observable (units Å²), not a prediction; low values mean the atom is pinned down, high values mean it moves or is heterogeneous across the crystal.

pLDDT. pLDDT is the predicted lDDT-Cα score: AlphaFold's confidence that the local environment of each residue (all inter-atomic distances within 15 Å) is correctly placed. It is a per-residue number between 0 and 100, with higher meaning more reliable.

Nearest PDB structures. Nearest PDB neighbors are the top structural matches found by Foldseek when searching this structure against the entire Protein Data Bank. Each hit reports a TM-score (0 to 1; >0.5 almost always implies the same fold) and an E-value. These are *structural* homologs — they may share no detectable sequence similarity.

Solvent-accessible surface area. Accessible surface area quantifies burial. A residue with SASA near zero is packed into the hydrophobic core; one with SASA >100 Å² sits on the surface. Computed here via the Shrake–Rupley numerical algorithm with a 1.4 Å probe.

Rendered structure images. Structure images are PyMOL renders from six orthogonal camera directions. Cartoon representation draws helices as coils and strands as arrows; sticks shows the backbone as bonds; surface shows the solvent-excluded envelope. Rainbow coloring maps sequence position to hue (blue→red, N→C); chain coloring assigns a distinct color per polypeptide.

Backbone torsions (φ/ψ). φ (phi) and ψ (psi) are the two rotatable backbone dihedrals per residue: φ is the C(i-1)–N–Cα–C torsion, ψ is the N–Cα–C–N(i+1) torsion, both in degrees on (−180°, 180°]. α-helical residues cluster near (−60°, −45°); β-strand residues near (−120°, +130°). A Ramachandran plot is simply a scatter of (φ, ψ) for every residue.

Predicted aligned error. Predicted Aligned Error (PAE) is an AlphaFold confidence matrix: entry (i, j) is the expected error in the position of residue j, in ångströms, when the prediction is superimposed on the true structure at residue i. Low PAE within a block of residues means that block is internally rigid and well-predicted; high PAE between two blocks means their relative placement is uncertain even if each block individually is confident.

mmCIF coordinates. Structure coordinates are given as an mmCIF _atom_site loop: one row per atom with element, residue name, chain id, sequence number, and x/y/z position in Å. Only the four main-chain atoms per residue are included here; side chains are omitted to keep the record compact.

InterPro / GO / CATH / organism. Database cross-references. InterPro integrates a dozen domain/family signature databases into unified entries with residue-range hits. GO terms attach function/process/location labels with evidence codes. CATH codes position the fold in a four-level structural taxonomy. Organism is the NCBI-taxonomy species name.

Secondary structure (3-state, P-SEA). SS3 is a coarse helix/strand/coil call (letters a/b/c) made by the P-SEA algorithm from inter-Cα distances and dihedrals. It is less detailed than DSSP but needs only Cα positions.

Sequence. Sequence gives the chain of amino acids in standard one-letter code (A=alanine, C=cysteine, …, Y=tyrosine), read N→C. It is the only feature that is directly encoded by the gene; all structural features are derived from the folded form of this sequence.